Protein AF-0000000085048330 (afdb_homodimer)

Secondary structure (DSSP, 8-state):
---GGGGHHHHHHHHHHHHTS--BTT-HHHHHHHHHHHHHHHHHTT-EEEEE--SSSPPEEEEE-TT-S---EEEEEE--BSPPTTHHHHS--EEETTTTEEESTTIIIIIHHHHHHHHHHHHHHHTT-GGGGSEEEEEES-GGGT-TTTHHHHHHHHTT-SEEEE-PPPPTTS-EEEEE-EEEEEEEEEE-B-EETTT-GGG-B-HHHHHHHHHHHHHTT-BGGGTBEEEEEEEEE-S-TTEE-SEEEEEEEEEESSHHHHHHHHHHHHHHHHS-SSTT-EEEEEEEEEE--B---HHHHHHHHHHHHHHHHTT----EEEESS--THHHHHHTT--EEB--S--EE-TTSTT-EEEHHHHHHHHHHHHHHHHHHHHT-/---GGGGHHHHHHHHHHHHTS--BTT-HHHHHHHHHHHHHHHHHTT-EEEEE--SSSPPEEEEE-TT-S---EEEEEE--BSPPTTHHHHS--EEETTTTEEESTTIIIIIHHHHHHHHHHHHHHHTT-GGGGSEEEEEES-GGGT-TTTHHHHHHHHTT-SEEEE-PPPPTTS-EEEEE-EEEEEEEEEE-B-EETTT-GGG-B-HHHHHHHHHHHHHTT-BGGGTBEEEEEEEEE-S-TTEE-SEEEEEEEEEESSHHHHHHHHHHHHHHHHS-SSTT-EEEEEEEEEE--B---HHHHHHHHHHHHHHHHTT----EEEESS--THHHHHHTT--EEB--S--EE-TTSTT-EEEHHHHHHHHHHHHHHHHHHHHT-

Foldseek 3Di:
DCALVVCLVVLVVLLLVLQLFAAAFQPQVRLQVSVVSLQVLLVVVQKDWDWADDDRGHTKIKIAHPPQPAAAEEEEAESHFNDDPPQCVVWGWDDDVVVLKIAGTCSVVPSLLSSLLSVLLVVCVVVVHCLSRNYMYMYHRHFVPPCPVCLVVSLVVLVPHQEYEYAHAAEQVRAWAQWEWFKKKKKKKKFKAKDFQPPCVVRTWASVVFVVQLQVQQQVPDDVVQWWGKDFDDKDWDDDPRMRTRMIMTMIMIIHRAPVVQVVSVVSSCVSQVDTPTPHMHMDMDMGRSFHIRHNDPLLVVLVVLLCVLQVVVVHHYHHDYDHDDGSQRSSSVVVHRYIGNLHFHWDDGPHNPTMGNSVRSSVSSNSVSSSSSSVVVVD/DCALVVCLVVLVVLLLVLQLFAAAFQPQVRLQVSVVSLQVLLVVVQKDWDWADDDRGHTKIKIAHPPQPAAAEEEEAESHFNDDPPQCVVWGWDDDVVVLKIAGTCSVVPSLLSSLLSVLLVVCVVVVHCLSRNYMYMYHRHFVPPCPVCLVVSLVVLVPHQEYEYAHAAEQVRAWAQWEWFKKKKKKKKFWAKDFQPPCVVRTWASVVFVVQLQVQQQVPDDVVQWWGKDFDDKDWDDDPRMRTRMIMTMIMIIHRAPVVQVVSVVSSCVSQVDTPTPHMHMDMDMGRSFHIRHNDPLLVVLVVLLCVLQVVVVHHYHHDYDHDDGSQRSSSVVVHRYIGNLHFHWDDGPHNRTMGNSVRSSVSSNSVSSSSSSVVVVD

Nearest PDB structures (foldseek):
  6xj5-assembly3_F  TM=8.912E-01  e=1.309E-38  Pseudomonas sp. RS-16
  6xj5-assembly4_G  TM=8.884E-01  e=2.119E-38  Pseudomonas sp. RS-16
  7m6u-assembly2_B  TM=8.947E-01  e=1.293E-30  Pseudomonas sp. RS-16
  7m6u-assembly1_A  TM=8.852E-01  e=2.661E-30  Pseudomonas sp. RS-16
  7m6u-assembly1_C-3  TM=8.839E-01  e=6.966E-30  Pseudomonas sp. RS-16

Solvent-accessible surface area (backbone atoms only — not comparable to full-atom values): 36482 Å² total; per-residue (Å²): 118,78,50,53,65,79,41,45,66,61,50,50,52,54,39,39,59,51,21,50,42,43,16,18,37,77,33,27,70,32,21,34,51,49,47,50,56,55,42,50,54,42,41,74,73,59,31,42,71,44,77,44,83,52,86,75,32,18,44,29,37,43,33,35,34,78,82,43,87,60,51,40,31,35,36,40,42,47,59,21,21,87,50,56,82,60,45,19,76,78,38,42,52,44,74,41,75,89,77,42,31,34,34,22,59,33,38,38,51,22,47,44,23,57,50,26,55,53,52,16,38,48,39,30,49,75,62,70,39,70,41,51,35,34,36,36,35,39,40,33,21,33,56,79,75,69,21,75,86,41,46,65,56,53,54,59,70,45,61,82,36,60,34,35,45,22,30,46,37,13,39,72,87,51,26,25,33,47,28,24,21,10,38,25,44,36,38,40,38,26,39,31,28,61,24,45,40,50,69,42,45,87,67,29,20,44,7,42,52,36,49,20,54,46,48,46,57,47,47,66,63,42,37,66,92,73,41,28,32,42,36,64,4,29,41,40,24,43,92,40,46,58,27,28,13,34,35,20,40,38,27,33,25,36,28,18,48,40,67,68,48,47,58,49,50,56,51,50,54,49,55,62,51,70,56,71,86,40,79,83,42,46,63,48,75,48,72,48,69,78,38,50,21,18,66,68,44,71,57,27,51,50,54,48,51,51,48,32,51,50,26,49,75,71,73,37,89,64,47,72,41,72,44,32,58,76,60,75,47,14,58,48,28,63,71,68,29,28,38,43,28,17,57,18,33,28,29,46,44,73,94,50,95,67,19,24,24,37,51,71,30,44,35,53,30,16,47,49,50,31,50,43,47,43,53,64,51,57,77,104,119,78,49,52,67,78,41,46,68,62,50,50,52,53,38,39,60,51,21,50,43,42,16,18,36,76,34,27,71,32,21,35,49,48,48,50,55,55,42,51,55,42,40,76,72,58,31,42,70,43,76,44,83,54,86,75,31,18,45,28,38,43,32,34,33,78,82,43,89,59,54,42,31,33,37,40,44,45,59,22,23,86,50,55,84,62,45,19,76,78,39,42,54,43,74,41,76,91,78,43,30,33,34,23,58,33,36,37,50,22,48,43,24,56,50,26,55,54,50,17,37,47,37,30,48,73,62,70,39,71,41,50,35,34,35,34,36,39,38,32,21,33,56,81,76,70,22,75,86,42,46,64,54,54,54,60,71,45,62,83,36,60,34,35,45,22,30,45,36,13,38,72,88,53,26,26,34,46,28,25,20,10,36,26,44,35,39,39,38,27,40,30,29,60,24,44,40,50,68,43,45,86,69,30,20,45,7,41,53,36,49,19,52,46,48,48,56,47,48,65,63,44,38,65,92,71,43,27,33,42,38,65,4,29,41,42,24,44,91,42,44,59,28,29,13,35,35,19,40,38,28,34,25,34,28,19,46,40,67,67,48,45,57,49,49,55,50,50,54,50,56,62,52,71,56,72,87,40,79,82,42,48,64,46,77,46,72,47,70,78,38,49,21,18,65,68,44,71,57,28,51,51,52,47,51,53,48,32,50,50,26,48,77,71,74,37,88,64,49,71,42,72,44,34,60,76,61,76,48,14,56,49,30,62,70,69,30,27,37,45,27,17,59,19,33,29,30,45,45,74,98,49,93,65,20,23,23,37,50,71,30,44,34,52,30,18,46,49,50,30,50,43,48,42,51,62,53,59,76,104

InterPro domains:
  IPR001261 ArgE/DapE/ACY1/CPG2/YscS, conserved site [PS00758] (73-82)
  IPR002933 Peptidase M20 [PF01546] (75-374)
  IPR011650 Peptidase M20, dimerisation domain [PF07687] (178-278)
  IPR017150 Peptidase M20, glutamate carboxypeptidase [PIRSF037238] (5-376)
  IPR036264 Bacterial exopeptidase dimerisation domain [SSF55031] (181-293)
  IPR050072 Peptidase M20A family, bacterial cell wall biosynthesis [PTHR43808] (6-376)

Organism: Alkalihalophilus pseudofirmus (strain ATCC BAA-2126 / JCM 17055 / OF4) (NCBI:txid398511)

Radius of gyration: 37.02 Å; Cα contacts (8 Å, |Δi|>4): 1960; chains: 2; bounding box: 50×112×76 Å

pLDDT: mean 96.34, std 5.47, range [40.72, 98.94]

Structure (mmCIF, N/CA/C/O backbone):
data_AF-0000000085048330-model_v1
#
loop_
_entity.id
_entity.type
_entity.pdbx_description
1 polymer 'Peptidase M20 possible deacetylase'
#
loop_
_atom_site.group_PDB
_atom_site.id
_atom_site.type_symbol
_atom_site.label_atom_id
_atom_site.label_alt_id
_atom_site.label_comp_id
_atom_site.label_asym_id
_atom_site.label_entity_id
_atom_site.label_seq_id
_atom_site.pdbx_PDB_ins_code
_atom_site.Cartn_x
_atom_site.Cartn_y
_atom_site.Cartn_z
_atom_site.occupancy
_atom_site.B_iso_or_equiv
_atom_site.auth_seq_id
_atom_site.auth_comp_id
_atom_site.auth_asym_id
_atom_site.auth_atom_id
_atom_site.pdbx_PDB_model_num
ATOM 1 N N . MET A 1 1 ? -6.316 46.25 40.062 1 40.72 1 MET A N 1
ATOM 2 C CA . MET A 1 1 ? -5.863 45.594 38.844 1 40.72 1 MET A CA 1
ATOM 3 C C . MET A 1 1 ? -6.02 44.094 38.938 1 40.72 1 MET A C 1
ATOM 5 O O . MET A 1 1 ? -5.309 43.438 39.688 1 40.72 1 MET A O 1
ATOM 9 N N . ILE A 1 2 ? -7.223 43.562 38.875 1 53.88 2 ILE A N 1
ATOM 10 C CA . ILE A 1 2 ? -7.43 42.156 39.188 1 53.88 2 ILE A CA 1
ATOM 11 C C . ILE A 1 2 ? -6.535 41.281 38.281 1 53.88 2 ILE A C 1
ATOM 13 O O . ILE A 1 2 ? -6.645 41.344 37.062 1 53.88 2 ILE A O 1
ATOM 17 N N . GLU A 1 3 ? -5.363 40.875 38.844 1 79.88 3 GLU A N 1
ATOM 18 C CA . GLU A 1 3 ? -4.156 40.25 38.312 1 79.88 3 GLU A CA 1
ATOM 19 C C . GLU A 1 3 ? -4.453 38.875 37.75 1 79.88 3 GLU A C 1
ATOM 21 O O . GLU A 1 3 ? -5.172 38.062 38.375 1 79.88 3 GLU A O 1
ATOM 26 N N . VAL A 1 4 ? -4.473 38.781 36.375 1 90.38 4 VAL A N 1
ATOM 27 C CA . VAL A 1 4 ? -4.652 37.5 35.688 1 90.38 4 VAL A CA 1
ATOM 28 C C . VAL A 1 4 ? -4.195 36.344 36.562 1 90.38 4 VAL A C 1
ATOM 30 O O . VAL A 1 4 ? -4.832 35.281 36.594 1 90.38 4 VAL A O 1
ATOM 33 N N . HIS A 1 5 ? -3.273 36.625 37.438 1 90.81 5 HIS A N 1
ATOM 34 C CA . HIS A 1 5 ? -2.711 35.562 38.281 1 90.81 5 HIS A CA 1
ATOM 35 C C . HIS A 1 5 ? -3.725 35.094 39.312 1 90.81 5 HIS A C 1
ATOM 37 O O . HIS A 1 5 ? -3.746 33.906 39.688 1 90.81 5 HIS A O 1
ATOM 43 N N . SER A 1 6 ? -4.488 36 39.75 1 92.62 6 SER A N 1
ATOM 44 C CA . SER A 1 6 ? -5.469 35.688 40.781 1 92.62 6 SER A CA 1
ATOM 45 C C . SER A 1 6 ? -6.602 34.812 40.219 1 92.62 6 SER A C 1
ATOM 47 O O . SER A 1 6 ? -7.375 34.219 40.969 1 92.62 6 SER A O 1
ATOM 49 N N . LYS A 1 7 ? -6.668 34.719 38.938 1 95.69 7 LYS A N 1
ATOM 50 C CA . LYS A 1 7 ? -7.758 33.969 38.281 1 95.69 7 LYS A CA 1
ATOM 51 C C . LYS A 1 7 ? -7.305 32.594 37.844 1 95.69 7 LYS A C 1
ATOM 53 O O . LYS A 1 7 ? -8.039 31.875 37.125 1 95.69 7 LYS A O 1
ATOM 58 N N . GLU A 1 8 ? -6.152 32.188 38.25 1 97.06 8 GLU A N 1
ATOM 59 C CA . GLU A 1 8 ? -5.562 30.922 37.781 1 97.06 8 GLU A CA 1
ATOM 60 C C . GLU A 1 8 ? -6.508 29.75 38.062 1 97.06 8 GLU A C 1
ATOM 62 O O . GLU A 1 8 ? -6.727 28.906 37.156 1 97.06 8 GLU A O 1
ATOM 67 N N . SER A 1 9 ? -7.066 29.672 39.25 1 97.06 9 SER A N 1
ATOM 68 C CA . SER A 1 9 ? -7.953 28.578 39.594 1 97.06 9 SER A CA 1
ATOM 69 C C . SER A 1 9 ? -9.188 28.547 38.719 1 97.06 9 SER A C 1
ATOM 71 O O . SER A 1 9 ? -9.594 27.484 38.25 1 97.06 9 SER A O 1
ATOM 73 N N . GLU A 1 10 ? -9.773 29.703 38.5 1 97.5 10 GLU A N 1
ATOM 74 C CA . GLU A 1 10 ? -10.938 29.812 37.625 1 97.5 10 GLU A CA 1
ATOM 75 C C . GLU A 1 10 ? -10.602 29.422 36.188 1 97.5 10 GLU A C 1
ATOM 77 O O . GLU A 1 10 ? -11.391 28.75 35.531 1 97.5 10 GLU A O 1
ATOM 82 N N . MET A 1 11 ? -9.5 29.828 35.75 1 98.44 11 MET A N 1
ATOM 83 C CA . MET A 1 11 ? -9.039 29.5 34.406 1 98.44 11 MET A CA 1
ATOM 84 C C . MET A 1 11 ? -8.852 28 34.25 1 98.44 11 MET A C 1
ATOM 86 O O . MET A 1 11 ? -9.258 27.422 33.25 1 98.44 11 MET A O 1
ATOM 90 N N . LEU A 1 12 ? -8.25 27.359 35.25 1 98.62 12 LEU A N 1
ATOM 91 C CA . LEU A 1 12 ? -8.008 25.922 35.188 1 98.62 12 LEU A CA 1
ATOM 92 C C . LEU A 1 12 ? -9.32 25.141 35.25 1 98.62 12 LEU A C 1
ATOM 94 O O . LEU A 1 12 ? -9.445 24.094 34.625 1 98.62 12 LEU A O 1
ATOM 98 N N . GLN A 1 13 ? -10.266 25.656 35.938 1 98.5 13 GLN A N 1
ATOM 99 C CA . GLN A 1 13 ? -11.57 25 36.031 1 98.5 13 GLN A CA 1
ATOM 100 C C . GLN A 1 13 ? -12.266 25.016 34.656 1 98.5 13 GLN A C 1
ATOM 102 O O . GLN A 1 13 ? -12.852 24.016 34.25 1 98.5 13 GLN A O 1
ATOM 107 N N . LEU A 1 14 ? -12.211 26.172 34.031 1 98.62 14 LEU A N 1
ATOM 108 C CA . LEU A 1 14 ? -12.781 26.266 32.688 1 98.62 14 LEU A CA 1
ATOM 109 C C . LEU A 1 14 ? -12.023 25.359 31.719 1 98.62 14 LEU A C 1
ATOM 111 O O . LEU A 1 14 ? -12.641 24.688 30.891 1 98.62 14 LEU A O 1
ATOM 115 N N . LEU A 1 15 ? -10.711 25.359 31.859 1 98.81 15 LEU A N 1
ATOM 116 C CA . LEU A 1 15 ? -9.891 24.5 31.016 1 98.81 15 LEU A CA 1
ATOM 117 C C . LEU A 1 15 ? -10.25 23.031 31.203 1 98.81 15 LEU A C 1
ATOM 119 O O . LEU A 1 15 ? -10.352 22.281 30.234 1 98.81 15 LEU A O 1
ATOM 123 N N . GLU A 1 16 ? -10.414 22.625 32.406 1 98.81 16 GLU A N 1
ATOM 124 C CA . GLU A 1 16 ? -10.82 21.25 32.719 1 98.81 16 GLU A CA 1
ATOM 125 C C . GLU A 1 16 ? -12.125 20.891 32.031 1 98.81 16 GLU A C 1
ATOM 127 O O . GLU A 1 16 ? -12.258 19.797 31.469 1 98.81 16 GLU A O 1
ATOM 132 N N . LYS A 1 17 ? -13.047 21.828 32.094 1 98.75 17 LYS A N 1
ATOM 133 C CA . LYS A 1 17 ? -14.336 21.609 31.438 1 98.75 17 LYS A CA 1
ATOM 134 C C . LYS A 1 17 ? -14.164 21.391 29.938 1 98.75 17 LYS A C 1
ATOM 136 O O . LYS A 1 17 ? -14.797 20.5 29.344 1 98.75 17 LYS A O 1
ATOM 141 N N . LEU A 1 18 ? -13.383 22.172 29.297 1 98.88 18 LEU A N 1
ATOM 142 C CA . LEU A 1 18 ? -13.18 22.094 27.859 1 98.88 18 LEU A CA 1
ATOM 143 C C . LEU A 1 18 ? -12.406 20.844 27.484 1 98.88 18 LEU A C 1
ATOM 145 O O . LEU A 1 18 ? -12.75 20.156 26.5 1 98.88 18 LEU A O 1
ATOM 149 N N . VAL A 1 19 ? -11.336 20.516 28.25 1 98.81 19 VAL A N 1
ATOM 150 C CA . VAL A 1 19 ? -10.453 19.391 27.969 1 98.81 19 VAL A CA 1
ATOM 151 C C . VAL A 1 19 ? -11.242 18.078 28.062 1 98.81 19 VAL A C 1
ATOM 153 O O . VAL A 1 19 ? -10.992 17.141 27.297 1 98.81 19 VAL A O 1
ATOM 156 N N . ASN A 1 20 ? -12.203 18.031 28.891 1 98.75 20 ASN A N 1
ATOM 157 C CA . ASN A 1 20 ? -12.953 16.812 29.125 1 98.75 20 ASN A CA 1
ATOM 158 C C . ASN A 1 20 ? -14.062 16.609 28.109 1 98.75 20 ASN A C 1
ATOM 160 O O . ASN A 1 20 ? -14.906 15.727 28.25 1 98.75 20 ASN A O 1
ATOM 164 N N . ILE A 1 21 ? -14.062 17.391 27.047 1 98.69 21 ILE A N 1
ATOM 165 C CA . ILE A 1 21 ? -14.961 17.234 25.906 1 98.69 21 ILE A CA 1
ATOM 166 C C . ILE A 1 21 ? -14.18 16.719 24.703 1 98.69 21 ILE A C 1
ATOM 168 O O . ILE A 1 21 ? -13.227 17.359 24.25 1 98.69 21 ILE A O 1
ATOM 172 N N . ASP A 1 22 ? -14.633 15.594 24.172 1 98.5 22 ASP A N 1
ATOM 173 C CA . ASP A 1 22 ? -14.055 15.156 22.906 1 98.5 22 ASP A CA 1
ATOM 174 C C . ASP A 1 22 ? -14.406 16.125 21.781 1 98.5 22 ASP A C 1
ATOM 176 O O . ASP A 1 22 ? -15.578 16.344 21.484 1 98.5 22 ASP A O 1
ATOM 180 N N . SER A 1 23 ? -13.352 16.672 21.203 1 98.56 23 SER A N 1
ATOM 181 C CA . SER A 1 23 ? -13.609 17.672 20.172 1 98.56 23 SER A CA 1
ATOM 182 C C . SER A 1 23 ? -12.672 17.469 18.969 1 98.56 23 SER A C 1
ATOM 184 O O . SER A 1 23 ? -12.047 18.422 18.516 1 98.56 23 SER A O 1
ATOM 186 N N . GLY A 1 24 ? -12.547 16.266 18.516 1 97.88 24 GLY A N 1
ATOM 187 C CA . GLY A 1 24 ? -11.859 16.047 17.25 1 97.88 24 GLY A CA 1
ATOM 188 C C . GLY A 1 24 ? -12.508 16.797 16.094 1 97.88 24 GLY A C 1
ATOM 189 O O . GLY A 1 24 ? -13.703 17.062 16.125 1 97.88 24 GLY A O 1
ATOM 190 N N . SER A 1 25 ? -11.773 17.047 15.047 1 97.5 25 SER A N 1
ATOM 191 C CA . SER A 1 25 ? -12.242 17.891 13.953 1 97.5 25 SER A CA 1
ATOM 192 C C . SER A 1 25 ? -13.508 17.328 13.328 1 97.5 25 SER A C 1
ATOM 194 O O . SER A 1 25 ? -14.359 18.094 12.852 1 97.5 25 SER A O 1
ATOM 196 N N . ASN A 1 26 ? -13.648 16.047 13.375 1 96.44 26 ASN A N 1
ATOM 197 C CA . ASN A 1 26 ? -14.797 15.43 12.734 1 96.44 26 ASN A CA 1
ATOM 198 C C . ASN A 1 26 ? -15.93 15.188 13.727 1 96.44 26 ASN A C 1
ATOM 200 O O . ASN A 1 26 ? -16.953 14.578 13.375 1 96.44 26 ASN A O 1
ATOM 204 N N . ASN A 1 27 ? -15.766 15.508 14.922 1 98 27 ASN A N 1
ATOM 205 C CA . ASN A 1 27 ? -16.797 15.453 15.938 1 98 27 ASN A CA 1
ATOM 206 C C . ASN A 1 27 ? -17.516 16.797 16.078 1 98 27 ASN A C 1
ATOM 208 O O . ASN A 1 27 ? -17.25 17.562 17.016 1 98 27 ASN A O 1
ATOM 212 N N . LYS A 1 28 ? -18.422 17.016 15.172 1 98.12 28 LYS A N 1
ATOM 213 C CA . LYS A 1 28 ? -19.125 18.297 15.148 1 98.12 28 LYS A CA 1
ATOM 214 C C . LYS A 1 28 ? -19.766 18.594 16.5 1 98.12 28 LYS A C 1
ATOM 216 O O . LYS A 1 28 ? -19.656 19.719 17.016 1 98.12 28 LYS A O 1
ATOM 221 N N . ALA A 1 29 ? -20.406 17.609 17 1 98.38 29 ALA A N 1
ATOM 222 C CA . ALA A 1 29 ? -21.125 17.812 18.266 1 98.38 29 ALA A CA 1
ATOM 223 C C . ALA A 1 29 ? -20.172 18.234 19.375 1 98.38 29 ALA A C 1
ATOM 225 O O . ALA A 1 29 ? -20.5 19.109 20.172 1 98.38 29 ALA A O 1
ATOM 226 N N . GLY A 1 30 ? -19.078 17.594 19.453 1 98.75 30 GLY A N 1
ATOM 227 C CA . GLY A 1 30 ? -18.094 17.922 20.469 1 98.75 30 GLY A CA 1
ATOM 228 C C . GLY A 1 30 ? -17.5 19.297 20.297 1 98.75 30 GLY A C 1
ATOM 229 O O . GLY A 1 30 ? -17.375 20.047 21.266 1 98.75 30 GLY A O 1
ATOM 230 N N . VAL A 1 31 ? -17.141 19.672 19.078 1 98.81 31 VAL A N 1
ATOM 231 C CA . VAL A 1 31 ? -16.562 21 18.812 1 98.81 31 VAL A CA 1
ATOM 232 C C . VAL A 1 31 ? -17.609 22.078 19.078 1 98.81 31 VAL A C 1
ATOM 234 O O . VAL A 1 31 ? -17.297 23.125 19.625 1 98.81 31 VAL A O 1
ATOM 237 N N . ASP A 1 32 ? -18.828 21.812 18.719 1 98.81 32 ASP A N 1
ATOM 238 C CA . ASP A 1 32 ? -19.906 22.766 18.969 1 98.81 32 ASP A CA 1
ATOM 239 C C . ASP A 1 32 ? -20.094 23 20.469 1 98.81 32 ASP A C 1
ATOM 241 O O . ASP A 1 32 ? -20.391 24.109 20.891 1 98.81 32 ASP A O 1
ATOM 245 N N . LYS A 1 33 ? -19.984 21.938 21.219 1 98.88 33 LYS A N 1
ATOM 246 C CA . LYS A 1 33 ? -20.109 22.062 22.672 1 98.88 33 LYS A CA 1
ATOM 247 C C . LYS A 1 33 ? -19.031 22.969 23.234 1 98.88 33 LYS A C 1
ATOM 249 O O . LYS A 1 33 ? -19.297 23.812 24.109 1 98.88 33 LYS A O 1
ATOM 254 N N . VAL A 1 34 ? -17.812 22.797 22.797 1 98.88 34 VAL A N 1
ATOM 255 C CA . VAL A 1 34 ? -16.734 23.688 23.188 1 98.88 34 VAL A CA 1
ATOM 256 C C . VAL A 1 34 ? -17.078 25.125 22.812 1 98.88 34 VAL A C 1
ATOM 258 O O . VAL A 1 34 ? -16.938 26.047 23.625 1 98.88 34 VAL A O 1
ATOM 261 N N . GLY A 1 35 ? -17.516 25.297 21.609 1 98.88 35 GLY A N 1
ATOM 262 C CA . GLY A 1 35 ? -17.906 26.609 21.125 1 98.88 35 GLY A CA 1
ATOM 263 C C . GLY A 1 35 ? -19.016 27.25 21.953 1 98.88 35 GLY A C 1
ATOM 264 O O . GLY A 1 35 ? -19 28.453 22.188 1 98.88 35 GLY A O 1
ATOM 265 N N . GLU A 1 36 ? -19.969 26.469 22.312 1 98.81 36 GLU A N 1
ATOM 266 C CA . GLU A 1 36 ? -21.078 26.953 23.125 1 98.81 36 GLU A CA 1
ATOM 267 C C . GLU A 1 36 ? -20.594 27.453 24.484 1 98.81 36 GLU A C 1
ATOM 269 O O . GLU A 1 36 ? -21 28.531 24.938 1 98.81 36 GLU A O 1
ATOM 274 N N . ILE A 1 37 ? -19.766 26.703 25.094 1 98.81 37 ILE A N 1
ATOM 275 C CA . ILE A 1 37 ? -19.266 27.062 26.406 1 98.81 37 ILE A CA 1
ATOM 276 C C . ILE A 1 37 ? -18.438 28.344 26.312 1 98.81 37 ILE A C 1
ATOM 278 O O . ILE A 1 37 ? -18.656 29.297 27.062 1 98.81 37 ILE A O 1
ATOM 282 N N . VAL A 1 38 ? -17.5 28.375 25.391 1 98.81 38 VAL A N 1
ATOM 283 C CA . VAL A 1 38 ? -16.625 29.531 25.25 1 98.81 38 VAL A CA 1
ATOM 284 C C . VAL A 1 38 ? -17.438 30.734 24.781 1 98.81 38 VAL A C 1
ATOM 286 O O . VAL A 1 38 ? -17.234 31.844 25.281 1 98.81 38 VAL A O 1
ATOM 289 N N . GLY A 1 39 ? -18.344 30.516 23.844 1 98.75 39 GLY A N 1
ATOM 290 C CA . GLY A 1 39 ? -19.203 31.594 23.375 1 98.75 39 GLY A CA 1
ATOM 291 C C . GLY A 1 39 ? -20 32.25 24.484 1 98.75 39 GLY A C 1
ATOM 292 O O . GLY A 1 39 ? -20.141 33.469 24.516 1 98.75 39 GLY A O 1
ATOM 293 N N . GLN A 1 40 ? -20.531 31.391 25.312 1 98.75 40 GLN A N 1
ATOM 294 C CA . GLN A 1 40 ? -21.312 31.906 26.438 1 98.75 40 GLN A CA 1
ATOM 295 C C . GLN A 1 40 ? -20.453 32.781 27.344 1 98.75 40 GLN A C 1
ATOM 297 O O . GLN A 1 40 ? -20.922 33.781 27.859 1 98.75 40 GLN A O 1
ATOM 302 N N . LYS A 1 41 ? -19.25 32.344 27.609 1 98.62 41 LYS A N 1
ATOM 303 C CA . LYS A 1 41 ? -18.359 33.156 28.438 1 98.62 41 LYS A CA 1
ATOM 304 C C . LYS A 1 41 ? -18.062 34.5 27.812 1 98.62 41 LYS A C 1
ATOM 306 O O . LYS A 1 41 ? -17.969 35.5 28.516 1 98.62 41 LYS A O 1
ATOM 311 N N . PHE A 1 42 ? -17.875 34.531 26.5 1 98.69 42 PHE A N 1
ATOM 312 C CA . PHE A 1 42 ? -17.656 35.812 25.812 1 98.69 42 PHE A CA 1
ATOM 313 C C . PHE A 1 42 ? -18.891 36.688 25.875 1 98.69 42 PHE A C 1
ATOM 315 O O . PHE A 1 42 ? -18.766 37.906 26.016 1 98.69 42 PHE A O 1
ATOM 322 N N . LYS A 1 43 ? -20.078 36.094 25.766 1 98.62 43 LYS A N 1
ATOM 323 C CA . LYS A 1 43 ? -21.297 36.875 25.938 1 98.62 43 LYS A CA 1
ATOM 324 C C . LYS A 1 43 ? -21.375 37.5 27.312 1 98.62 43 LYS A C 1
ATOM 326 O O . LYS A 1 43 ? -21.781 38.656 27.453 1 98.62 43 LYS A O 1
ATOM 331 N N . GLU A 1 44 ? -21.016 36.75 28.312 1 97.88 44 GLU A N 1
ATOM 332 C CA . GLU A 1 44 ? -21 37.281 29.688 1 97.88 44 GLU A CA 1
ATOM 333 C C . GLU A 1 44 ? -20.047 38.438 29.828 1 97.88 44 GLU A C 1
ATOM 335 O O . GLU A 1 44 ? -20.25 39.312 30.672 1 97.88 44 GLU A O 1
ATOM 340 N N . LEU A 1 45 ? -19.062 38.469 28.984 1 96.81 45 LEU A N 1
ATOM 341 C CA . LEU A 1 45 ? -18.078 39.531 29.016 1 96.81 45 LEU A CA 1
ATOM 342 C C . LEU A 1 45 ? -18.578 40.75 28.219 1 96.81 45 LEU A C 1
ATOM 344 O O . LEU A 1 45 ? -17.938 41.812 28.219 1 96.81 45 LEU A O 1
ATOM 348 N N . GLY A 1 46 ? -19.641 40.625 27.5 1 97.31 46 GLY A N 1
ATOM 349 C CA . GLY A 1 46 ? -20.25 41.719 26.781 1 97.31 46 GLY A CA 1
ATOM 350 C C . GLY A 1 46 ? -20.016 41.656 25.281 1 97.31 46 GLY A C 1
ATOM 351 O O . GLY A 1 46 ? -20.359 42.594 24.547 1 97.31 46 GLY A O 1
ATOM 352 N N . PHE A 1 47 ? -19.516 40.594 24.828 1 98.44 47 PHE A N 1
ATOM 353 C CA . PHE A 1 47 ? -19.25 40.438 23.391 1 98.44 47 PHE A CA 1
ATOM 354 C C . PHE A 1 47 ? -20.469 39.844 22.688 1 98.44 47 PHE A C 1
ATOM 356 O O . PHE A 1 47 ? -21.281 39.156 23.328 1 98.44 47 PHE A O 1
ATOM 363 N N . LYS A 1 48 ? -20.578 40.156 21.422 1 98.44 48 LYS A N 1
ATOM 364 C CA . LYS A 1 48 ? -21.5 39.469 20.547 1 98.44 48 LYS A CA 1
ATOM 365 C C . LYS A 1 48 ? -20.844 38.25 19.875 1 98.44 48 LYS A C 1
ATOM 367 O O . LYS A 1 48 ? -19.719 38.344 19.391 1 98.44 48 LYS A O 1
ATOM 372 N N . VAL A 1 49 ? -21.547 37.156 19.953 1 98.62 49 VAL A N 1
ATOM 373 C CA . VAL A 1 49 ? -21.031 35.938 19.359 1 98.62 49 VAL A CA 1
ATOM 374 C C . VAL A 1 49 ? -21.875 35.562 18.156 1 98.62 49 VAL A C 1
ATOM 376 O O . VAL A 1 49 ? -23.062 35.25 18.281 1 98.62 49 VAL A O 1
ATOM 379 N N . ASN A 1 50 ? -21.312 35.625 17 1 98.69 50 ASN A N 1
ATOM 380 C CA . ASN A 1 50 ? -21.953 35.188 15.773 1 98.69 50 ASN A CA 1
ATOM 381 C C . ASN A 1 50 ? -21.531 33.75 15.422 1 98.69 50 ASN A C 1
ATOM 383 O O . ASN A 1 50 ? -20.359 33.469 15.18 1 98.69 50 ASN A O 1
ATOM 387 N N . VAL A 1 51 ? -22.531 32.875 15.383 1 98.62 51 VAL A N 1
ATOM 388 C CA . VAL A 1 51 ? -22.281 31.5 15.016 1 98.62 51 VAL A CA 1
ATOM 389 C C . VAL A 1 51 ? -22.359 31.328 13.5 1 98.62 51 VAL A C 1
ATOM 391 O O . VAL A 1 51 ? -23.359 31.719 12.883 1 98.62 51 VAL A O 1
ATOM 394 N N . VAL A 1 52 ? -21.312 30.859 12.875 1 98.62 52 VAL A N 1
ATOM 395 C CA . VAL A 1 52 ? -21.281 30.547 11.445 1 98.62 52 VAL A CA 1
ATOM 396 C C . VAL A 1 52 ? -21.484 29.047 11.25 1 98.62 52 VAL A C 1
ATOM 398 O O . VAL A 1 52 ? -20.531 28.266 11.398 1 98.62 52 VAL A O 1
ATOM 401 N N . PRO A 1 53 ? -22.578 28.656 10.805 1 98 53 PRO A N 1
ATOM 402 C CA . PRO A 1 53 ? -22.922 27.234 10.75 1 98 53 PRO A CA 1
ATOM 403 C C . PRO A 1 53 ? -22.078 26.469 9.734 1 98 53 PRO A C 1
ATOM 405 O O . PRO A 1 53 ? -21.719 27.016 8.688 1 98 53 PRO A O 1
ATOM 408 N N . ASN A 1 54 ? -21.797 25.25 10.07 1 96.88 54 ASN A N 1
ATOM 409 C CA . ASN A 1 54 ? -21.141 24.297 9.188 1 96.88 54 ASN A CA 1
ATOM 410 C C . ASN A 1 54 ? -21.828 22.922 9.258 1 96.88 54 ASN A C 1
ATOM 412 O O . ASN A 1 54 ? -22.469 22.594 10.25 1 96.88 54 ASN A O 1
ATOM 416 N N . ILE A 1 55 ? -21.672 22.156 8.188 1 94.12 55 ILE A N 1
ATOM 417 C CA . ILE A 1 55 ? -22.312 20.844 8.125 1 94.12 55 ILE A CA 1
ATOM 418 C C . ILE A 1 55 ? -21.312 19.766 8.492 1 94.12 55 ILE A C 1
ATOM 420 O O . ILE A 1 55 ? -21.609 18.891 9.328 1 94.12 55 ILE A O 1
ATOM 424 N N . GLU A 1 56 ? -20.156 19.797 7.977 1 93.31 56 GLU A N 1
ATOM 425 C CA . GLU A 1 56 ? -19.188 18.719 8.094 1 93.31 56 GLU A CA 1
ATOM 426 C C . GLU A 1 56 ? -18.375 18.828 9.375 1 93.31 56 GLU A C 1
ATOM 428 O O . GLU A 1 56 ? -18.047 17.812 10 1 93.31 56 GLU A O 1
ATOM 433 N N . VAL A 1 57 ? -17.984 20 9.75 1 97.44 57 VAL A N 1
ATOM 434 C CA . VAL A 1 57 ? -17.219 20.25 10.961 1 97.44 57 VAL A CA 1
ATOM 435 C C . VAL A 1 57 ? -18.016 21.125 11.914 1 97.44 57 VAL A C 1
ATOM 437 O O . VAL A 1 57 ? -19.156 21.5 11.625 1 97.44 57 VAL A O 1
ATOM 440 N N . GLY A 1 58 ? -17.516 21.391 13.141 1 98.38 58 GLY A N 1
ATOM 441 C CA . GLY A 1 58 ? -18.172 22.297 14.078 1 98.38 58 GLY A CA 1
ATOM 442 C C . GLY A 1 58 ? -18.422 23.672 13.508 1 98.38 58 GLY A C 1
ATOM 443 O O . GLY A 1 58 ? -17.781 24.078 12.539 1 98.38 58 GLY A O 1
ATOM 444 N N . ASN A 1 59 ? -19.375 24.359 14.094 1 98.75 59 ASN A N 1
ATOM 445 C CA . ASN A 1 59 ? -19.625 25.75 13.719 1 98.75 59 ASN A CA 1
ATOM 446 C C . ASN A 1 59 ? -18.438 26.625 14.086 1 98.75 59 ASN A C 1
ATOM 448 O O . ASN A 1 59 ? -17.734 26.359 15.062 1 98.75 59 ASN A O 1
ATOM 452 N N . HIS A 1 60 ? -18.188 27.578 13.203 1 98.81 60 HIS A N 1
ATOM 453 C CA . HIS A 1 60 ? -17.219 28.609 13.562 1 98.81 60 HIS A CA 1
ATOM 454 C C . HIS A 1 60 ? -17.891 29.75 14.336 1 98.81 60 HIS A C 1
ATOM 456 O O . HIS A 1 60 ? -19.109 29.875 14.32 1 98.81 60 HIS A O 1
ATOM 462 N N . LEU A 1 61 ? -17.094 30.516 15.07 1 98.88 61 LEU A N 1
ATOM 463 C CA . LEU A 1 61 ? -17.594 31.688 15.797 1 98.88 61 LEU A CA 1
ATOM 464 C C . LEU A 1 61 ? -16.828 32.938 15.383 1 98.88 61 LEU A C 1
ATOM 466 O O . LEU A 1 61 ? -15.617 32.906 15.188 1 98.88 61 LEU A O 1
ATOM 470 N N . VAL A 1 62 ? -17.531 33.969 15.164 1 98.88 62 VAL A N 1
ATOM 471 C CA . VAL A 1 62 ? -16.969 35.312 15.055 1 98.88 62 VAL A CA 1
ATOM 472 C C . VAL A 1 62 ? -17.453 36.188 16.219 1 98.88 62 VAL A C 1
ATOM 474 O O . VAL A 1 62 ? -18.656 36.344 16.406 1 98.88 62 VAL A O 1
ATOM 477 N N . ILE A 1 63 ? -16.5 36.719 16.969 1 98.81 63 ILE A N 1
ATOM 478 C CA . ILE A 1 63 ? -16.812 37.406 18.219 1 98.81 63 ILE A CA 1
ATOM 479 C C . ILE A 1 63 ? -16.25 38.844 18.188 1 98.81 63 ILE A C 1
ATOM 481 O O . ILE A 1 63 ? -15.07 39.031 17.891 1 98.81 63 ILE A O 1
ATOM 485 N N . GLN A 1 64 ? -17.016 39.781 18.484 1 98.06 64 GLN A N 1
ATOM 486 C CA . GLN A 1 64 ? -16.594 41.188 18.578 1 98.06 64 GLN A CA 1
ATOM 487 C C . GLN A 1 64 ? -17.5 41.969 19.516 1 98.06 64 GLN A C 1
ATOM 489 O O . GLN A 1 64 ? -18.656 41.562 19.75 1 98.06 64 GLN A O 1
ATOM 494 N N . HIS A 1 65 ? -16.953 42.938 20.078 1 97.12 65 HIS A N 1
ATOM 495 C CA . HIS A 1 65 ? -17.766 43.812 20.938 1 97.12 65 HIS A CA 1
ATOM 496 C C . HIS A 1 65 ? -18.75 44.625 20.109 1 97.12 65 HIS A C 1
ATOM 498 O O . HIS A 1 65 ? -18.406 45.188 19.078 1 97.12 65 HIS A O 1
ATOM 504 N N . PRO A 1 66 ? -19.984 44.719 20.562 1 95.88 66 PRO A N 1
ATOM 505 C CA . PRO A 1 66 ? -21 45.406 19.766 1 95.88 66 PRO A CA 1
ATOM 506 C C . PRO A 1 66 ? -20.75 46.906 19.641 1 95.88 66 PRO A C 1
ATOM 508 O O . PRO A 1 66 ? -21.188 47.531 18.688 1 95.88 66 PRO A O 1
ATOM 511 N N . ASP A 1 67 ? -19.969 47.469 20.562 1 92.5 67 ASP A N 1
ATOM 512 C CA . ASP A 1 67 ? -19.766 48.906 20.578 1 92.5 67 ASP A CA 1
ATOM 513 C C . ASP A 1 67 ? -18.484 49.281 19.844 1 92.5 67 ASP A C 1
ATOM 515 O O . ASP A 1 67 ? -18.094 50.438 19.812 1 92.5 67 ASP A O 1
ATOM 519 N N . ALA A 1 68 ? -17.891 48.312 19.297 1 89.88 68 ALA A N 1
ATOM 520 C CA . ALA A 1 68 ? -16.625 48.625 18.625 1 89.88 68 ALA A CA 1
ATOM 521 C C . ALA A 1 68 ? -16.891 49.406 17.344 1 89.88 68 ALA A C 1
ATOM 523 O O . ALA A 1 68 ? -17.719 49.031 16.531 1 89.88 68 ALA A O 1
ATOM 524 N N . SER A 1 69 ? -16.266 50.531 17.219 1 84.69 69 SER A N 1
ATOM 525 C CA . SER A 1 69 ? -16.391 51.344 16.016 1 84.69 69 SER A CA 1
ATOM 526 C C . SER A 1 69 ? -15.359 50.938 14.969 1 84.69 69 SER A C 1
ATOM 528 O O . SER A 1 69 ? -15.586 51.094 13.766 1 84.69 69 SER A O 1
ATOM 530 N N . HIS A 1 70 ? -14.312 50.531 15.43 1 88.56 70 HIS A N 1
ATOM 531 C CA . HIS A 1 70 ? -13.211 50.062 14.586 1 88.56 70 HIS A CA 1
ATOM 532 C C . HIS A 1 70 ? -12.469 48.906 15.242 1 88.56 70 HIS A C 1
ATOM 534 O O . HIS A 1 70 ? -12.391 48.844 16.469 1 88.56 70 HIS A O 1
ATOM 540 N N . ILE A 1 71 ? -12.055 48 14.469 1 95.25 71 ILE A N 1
ATOM 541 C CA . ILE A 1 71 ? -11.32 46.844 14.961 1 95.25 71 ILE A CA 1
ATOM 542 C C . ILE A 1 71 ? -9.945 46.781 14.312 1 95.25 71 ILE A C 1
ATOM 544 O O . ILE A 1 71 ? -9.828 46.75 13.086 1 95.25 71 ILE A O 1
ATOM 548 N N . ASP A 1 72 ? -8.883 46.688 15.062 1 96.75 72 ASP A N 1
ATOM 549 C CA . ASP A 1 72 ? -7.52 46.656 14.555 1 96.75 72 ASP A CA 1
ATOM 550 C C . ASP A 1 72 ? -6.895 45.281 14.719 1 96.75 72 ASP A C 1
ATOM 552 O O . ASP A 1 72 ? -5.949 44.938 14.008 1 96.75 72 ASP A O 1
ATOM 556 N N . ILE A 1 73 ? -7.406 44.594 15.664 1 98.44 73 ILE A N 1
ATOM 557 C CA . ILE A 1 73 ? -6.719 43.375 16.047 1 98.44 73 ILE A CA 1
ATOM 558 C C . ILE A 1 73 ? -7.613 42.156 15.781 1 98.44 73 ILE A C 1
ATOM 560 O O . ILE A 1 73 ? -8.766 42.125 16.219 1 98.44 73 ILE A O 1
ATOM 564 N N . LEU A 1 74 ? -7.129 41.219 15.031 1 98.81 74 LEU A N 1
ATOM 565 C CA . LEU A 1 74 ? -7.781 39.938 14.852 1 98.81 74 LEU A CA 1
ATOM 566 C C . LEU A 1 74 ? -7.086 38.844 15.664 1 98.81 74 LEU A C 1
ATOM 568 O O . LEU A 1 74 ? -5.867 38.688 15.594 1 98.81 74 LEU A O 1
ATOM 572 N N . ILE A 1 75 ? -7.816 38.156 16.469 1 98.94 75 ILE A N 1
ATOM 573 C CA . ILE A 1 75 ? -7.32 36.969 17.188 1 98.94 75 ILE A CA 1
ATOM 574 C C . ILE A 1 75 ? -7.949 35.719 16.609 1 98.94 75 ILE A C 1
ATOM 576 O O . ILE A 1 75 ? -9.172 35.625 16.438 1 98.94 75 ILE A O 1
ATOM 580 N N . VAL A 1 76 ? -7.113 34.75 16.219 1 98.88 76 VAL A N 1
ATOM 581 C CA . VAL A 1 76 ? -7.609 33.469 15.688 1 98.88 76 VAL A CA 1
ATOM 582 C C . VAL A 1 76 ? -7.188 32.344 16.609 1 98.88 76 VAL A C 1
ATOM 584 O O . VAL A 1 76 ? -6.031 32.281 17.031 1 98.88 76 VAL A O 1
ATOM 587 N N . ALA A 1 77 ? -8.047 31.453 16.953 1 98.88 77 ALA A N 1
ATOM 588 C CA . ALA A 1 77 ? -7.836 30.219 17.703 1 98.88 77 ALA A CA 1
ATOM 589 C C . ALA A 1 77 ? -8.773 29.125 17.219 1 98.88 77 ALA A C 1
ATOM 591 O O . ALA A 1 77 ? -9.82 29.391 16.641 1 98.88 77 ALA A O 1
ATOM 592 N N . HIS A 1 78 ? -8.352 27.875 17.375 1 98.81 78 HIS A N 1
ATOM 593 C CA . HIS A 1 78 ? -9.234 26.812 16.891 1 98.81 78 HIS A CA 1
ATOM 594 C C . HIS A 1 78 ? -9.766 25.984 18.062 1 98.81 78 HIS A C 1
ATOM 596 O O . HIS A 1 78 ? -9.133 25.906 19.109 1 98.81 78 HIS A O 1
ATOM 602 N N . MET A 1 79 ? -10.914 25.391 17.797 1 98.88 79 MET A N 1
ATOM 603 C CA . MET A 1 79 ? -11.633 24.688 18.859 1 98.88 79 MET A CA 1
ATOM 604 C C . MET A 1 79 ? -11.484 23.172 18.703 1 98.88 79 MET A C 1
ATOM 606 O O . MET A 1 79 ? -11.766 22.422 19.641 1 98.88 79 MET A O 1
ATOM 610 N N . ASP A 1 80 ? -11.031 22.75 17.516 1 98.56 80 ASP A N 1
ATOM 611 C CA . ASP A 1 80 ? -10.891 21.328 17.266 1 98.56 80 ASP A CA 1
ATOM 612 C C . ASP A 1 80 ? -9.547 20.812 17.781 1 98.56 80 ASP A C 1
ATOM 614 O O . ASP A 1 80 ? -8.633 21.594 18.031 1 98.56 80 ASP A O 1
ATOM 618 N N . THR A 1 81 ? -9.492 19.484 18.031 1 97.94 81 THR A N 1
ATOM 619 C CA . THR A 1 81 ? -8.266 18.781 18.391 1 97.94 81 THR A CA 1
ATOM 620 C C . THR A 1 81 ? -8.016 17.609 17.438 1 97.94 81 THR A C 1
ATOM 622 O O . THR A 1 81 ? -8.836 17.328 16.578 1 97.94 81 THR A O 1
ATOM 625 N N . VAL A 1 82 ? -6.875 16.922 17.578 1 96.19 82 VAL A N 1
ATOM 626 C CA . VAL A 1 82 ? -6.516 15.828 16.688 1 96.19 82 VAL A CA 1
ATOM 627 C C . VAL A 1 82 ? -7.004 14.508 17.281 1 96.19 82 VAL A C 1
ATOM 629 O O . VAL A 1 82 ? -6.91 13.461 16.641 1 96.19 82 VAL A O 1
ATOM 632 N N . PHE A 1 83 ? -7.574 14.531 18.484 1 96.12 83 PHE A N 1
ATOM 633 C CA . PHE A 1 83 ? -7.801 13.289 19.219 1 96.12 83 PHE A CA 1
ATOM 634 C C . PHE A 1 83 ? -9.156 12.688 18.875 1 96.12 83 PHE A C 1
ATOM 636 O O . PHE A 1 83 ? -10.117 13.414 18.625 1 96.12 83 PHE A O 1
ATOM 643 N N . GLU A 1 84 ? -9.242 11.461 18.953 1 95.69 84 GLU A N 1
ATOM 644 C CA . GLU A 1 84 ? -10.453 10.719 18.609 1 95.69 84 GLU A CA 1
ATOM 645 C C . GLU A 1 84 ? -11.453 10.742 19.766 1 95.69 84 GLU A C 1
ATOM 647 O O . GLU A 1 84 ? -11.094 11.055 20.906 1 95.69 84 GLU A O 1
ATOM 652 N N . ASP A 1 85 ? -12.609 10.312 19.312 1 97 85 ASP A N 1
ATOM 653 C CA . ASP A 1 85 ? -13.664 10.203 20.312 1 97 85 ASP A CA 1
ATOM 654 C C . ASP A 1 85 ? -13.297 9.18 21.391 1 97 85 ASP A C 1
ATOM 656 O O . ASP A 1 85 ? -12.727 8.125 21.078 1 97 85 ASP A O 1
ATOM 660 N N . GLY A 1 86 ? -13.586 9.508 22.547 1 97.88 86 GLY A N 1
ATOM 661 C CA . GLY A 1 86 ? -13.297 8.625 23.672 1 97.88 86 GLY A CA 1
ATOM 662 C C . GLY A 1 86 ? -11.984 8.945 24.359 1 97.88 86 GLY A C 1
ATOM 663 O O . GLY A 1 86 ? -11.742 8.492 25.484 1 97.88 86 GLY A O 1
ATOM 664 N 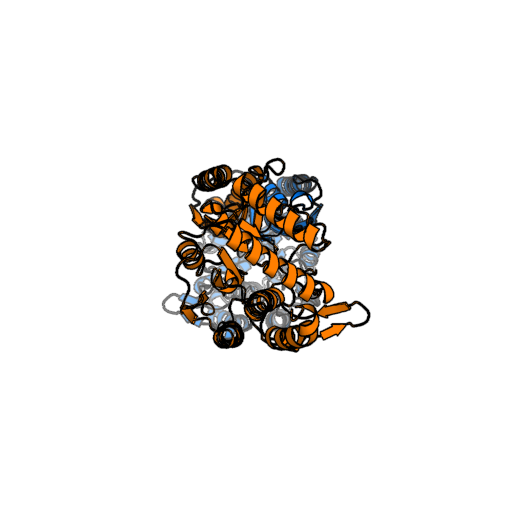N . THR A 1 87 ? -11.188 9.742 23.875 1 97.75 87 THR A N 1
ATOM 665 C CA . THR A 1 87 ? -9.883 10.07 24.438 1 97.75 87 THR A CA 1
ATOM 666 C C . THR A 1 87 ? -10.039 10.805 25.766 1 97.75 87 THR A C 1
ATOM 668 O O . THR A 1 87 ? -9.273 10.562 26.703 1 97.75 87 THR A O 1
ATOM 671 N N . ALA A 1 88 ? -10.977 11.734 25.922 1 97.5 88 ALA A N 1
ATOM 672 C CA . ALA A 1 88 ? -11.172 12.516 27.141 1 97.5 88 ALA A CA 1
ATOM 673 C C . ALA A 1 88 ? -11.547 11.617 28.312 1 97.5 88 ALA A C 1
ATOM 675 O O . ALA A 1 88 ? -11.172 11.891 29.453 1 97.5 88 ALA A O 1
ATOM 676 N N . LYS A 1 89 ? -12.242 10.562 27.953 1 97.12 89 LYS A N 1
ATOM 677 C CA . LYS A 1 89 ? -12.617 9.609 29 1 97.12 89 LYS A CA 1
ATOM 678 C C . LYS A 1 89 ? -11.398 8.828 29.484 1 97.12 89 LYS A C 1
ATOM 680 O O . LYS A 1 89 ? -11.242 8.609 30.688 1 97.12 89 LYS A O 1
ATOM 685 N N . VAL A 1 90 ? -10.562 8.445 28.578 1 97.25 90 VAL A N 1
ATOM 686 C CA . VAL A 1 90 ? -9.406 7.613 28.891 1 97.25 90 VAL A CA 1
ATOM 687 C C . VAL A 1 90 ? -8.305 8.469 29.5 1 97.25 90 VAL A C 1
ATOM 689 O O . VAL A 1 90 ? -7.562 8 30.375 1 97.25 90 VAL A O 1
ATOM 692 N N . ARG A 1 91 ? -8.188 9.695 29.078 1 97.44 91 ARG A N 1
ATOM 693 C CA . ARG A 1 91 ? -7.16 10.625 29.531 1 97.44 91 ARG A CA 1
ATOM 694 C C . ARG A 1 91 ? -7.766 11.969 29.922 1 97.44 91 ARG A C 1
ATOM 696 O O . ARG A 1 91 ? -7.418 13 29.328 1 97.44 91 ARG A O 1
ATOM 703 N N . PRO A 1 92 ? -8.602 12.016 30.984 1 98.19 92 PRO A N 1
ATOM 704 C CA . PRO A 1 92 ? -9.227 13.273 31.391 1 98.19 92 PRO A CA 1
ATOM 705 C C . PRO A 1 92 ? -8.219 14.297 31.906 1 98.19 92 PRO A C 1
ATOM 707 O O . PRO A 1 92 ? -7.07 13.945 32.188 1 98.19 92 PRO A O 1
ATOM 710 N N . PHE A 1 93 ? -8.711 15.492 32.031 1 98.5 93 PHE A N 1
ATOM 711 C CA . PHE A 1 93 ? -7.898 16.562 32.594 1 98.5 93 PHE A CA 1
ATOM 712 C C . PHE A 1 93 ? -7.336 16.172 33.969 1 98.5 93 PHE A C 1
ATOM 714 O O . PHE A 1 93 ? -8.055 15.633 34.812 1 98.5 93 PHE A O 1
ATOM 721 N N . SER A 1 94 ? -6.047 16.391 34.062 1 98.56 94 SER A N 1
ATOM 722 C CA . SER A 1 94 ? -5.402 16.125 35.344 1 98.56 94 SER A CA 1
ATOM 723 C C . SER A 1 94 ? -4.262 17.109 35.625 1 98.56 94 SER A C 1
ATOM 725 O O . SER A 1 94 ? -3.699 17.672 34.656 1 98.56 94 SER A O 1
ATOM 727 N N . ILE A 1 95 ? -3.988 17.281 36.906 1 98.19 95 ILE A N 1
ATOM 728 C CA . ILE A 1 95 ? -2.912 18.188 37.281 1 98.19 95 ILE A CA 1
ATOM 729 C C . ILE A 1 95 ? -1.856 17.406 38.094 1 98.19 95 ILE A C 1
ATOM 731 O O . ILE A 1 95 ? -2.189 16.625 38.969 1 98.19 95 ILE A O 1
ATOM 735 N N . ASP A 1 96 ? -0.681 17.531 37.656 1 97.94 96 ASP A N 1
ATOM 736 C CA . ASP A 1 96 ? 0.472 17.109 38.438 1 97.94 96 ASP A CA 1
ATOM 737 C C . ASP A 1 96 ? 1.084 18.281 39.188 1 97.94 96 ASP A C 1
ATOM 739 O O . ASP A 1 96 ? 1.904 19.016 38.625 1 97.94 96 ASP A O 1
ATOM 743 N N . GLN A 1 97 ? 0.781 18.422 40.406 1 95.69 97 GLN A N 1
ATOM 744 C CA . GLN A 1 97 ? 1.186 19.578 41.188 1 95.69 97 GLN A CA 1
ATOM 745 C C . GLN A 1 97 ? 2.701 19.625 41.375 1 95.69 97 GLN A C 1
ATOM 747 O O . GLN A 1 97 ? 3.297 20.703 41.406 1 95.69 97 GLN A O 1
ATOM 752 N N . GLU A 1 98 ? 3.24 18.453 41.469 1 97 98 GLU A N 1
ATOM 753 C CA . GLU A 1 98 ? 4.684 18.375 41.656 1 97 98 GLU A CA 1
ATOM 754 C C . GLU A 1 98 ? 5.441 18.922 40.469 1 97 98 GLU A C 1
ATOM 756 O O . GLU A 1 98 ? 6.434 19.641 40.594 1 97 98 GLU A O 1
ATOM 761 N N . LYS A 1 99 ? 4.945 18.625 39.281 1 96.44 99 LYS A N 1
ATOM 762 C CA . LYS A 1 99 ? 5.617 19.047 38.062 1 96.44 99 LYS A CA 1
ATOM 763 C C . LYS A 1 99 ? 5.121 20.406 37.594 1 96.44 99 LYS A C 1
ATOM 765 O O . LYS A 1 99 ? 5.738 21.047 36.75 1 96.44 99 LYS A O 1
ATOM 770 N N . GLY A 1 100 ? 3.965 20.906 38.188 1 98.25 100 GLY A N 1
ATOM 771 C CA . GLY A 1 100 ? 3.35 22.141 37.75 1 98.25 100 GLY A CA 1
ATOM 772 C C . GLY A 1 100 ? 2.738 22.031 36.344 1 98.25 100 GLY A C 1
ATOM 773 O O . GLY A 1 100 ? 2.77 22.984 35.562 1 98.25 100 GLY A O 1
ATOM 774 N N . ARG A 1 101 ? 2.244 20.812 36.031 1 98.62 101 ARG A N 1
ATOM 775 C CA . ARG A 1 101 ? 1.752 20.562 34.688 1 98.62 101 ARG A CA 1
ATOM 776 C C . ARG A 1 101 ? 0.312 20.062 34.688 1 98.62 101 ARG A C 1
ATOM 778 O O . ARG A 1 101 ? -0.107 19.406 35.656 1 98.62 101 ARG A O 1
ATOM 785 N N . ALA A 1 102 ? -0.416 20.453 33.75 1 98.75 102 ALA A N 1
ATOM 786 C CA . ALA A 1 102 ? -1.735 19.875 33.469 1 98.75 102 ALA A CA 1
ATOM 787 C C . ALA A 1 102 ? -1.715 19.016 32.219 1 98.75 102 ALA A C 1
ATOM 789 O O . ALA A 1 102 ? -0.946 19.281 31.281 1 98.75 102 ALA A O 1
ATOM 790 N N . TYR A 1 103 ? -2.543 18.031 32.219 1 98.62 103 TYR A N 1
ATOM 791 C CA . TYR A 1 103 ? -2.584 17.062 31.141 1 98.62 103 TYR A CA 1
ATOM 792 C C . TYR A 1 103 ? -4.004 16.891 30.609 1 98.62 103 TYR A C 1
ATOM 794 O O . TYR A 1 103 ? -4.973 17.234 31.297 1 98.62 103 TYR A O 1
ATOM 802 N N . GLY A 1 104 ? -4.086 16.328 29.359 1 98.31 104 GLY A N 1
ATOM 803 C CA . GLY A 1 104 ? -5.348 16.016 28.719 1 98.31 104 GLY A CA 1
ATOM 804 C C . GLY A 1 104 ? -5.336 16.297 27.219 1 98.31 104 GLY A C 1
ATOM 805 O O . GLY A 1 104 ? -4.449 17 26.719 1 98.31 104 GLY A O 1
ATOM 806 N N . PRO A 1 105 ? -6.328 15.719 26.516 1 98.25 105 PRO A N 1
ATOM 807 C CA . PRO A 1 105 ? -6.359 15.938 25.078 1 98.25 105 PRO A CA 1
ATOM 808 C C . PRO A 1 105 ? -6.68 17.375 24.703 1 98.25 105 PRO A C 1
ATOM 810 O O . PRO A 1 105 ? -7.746 17.891 25.047 1 98.25 105 PRO A O 1
ATOM 813 N N . GLY A 1 106 ? -5.77 18.016 24.016 1 98.19 106 GLY A N 1
ATOM 814 C CA . GLY A 1 106 ? -5.969 19.375 23.547 1 98.19 106 GLY A CA 1
ATOM 815 C C . GLY A 1 106 ? -5.68 20.422 24.609 1 98.19 106 GLY A C 1
ATOM 816 O O . GLY A 1 106 ? -5.992 21.594 24.422 1 98.19 106 GLY A O 1
ATOM 817 N N . VAL A 1 107 ? -5.051 20.047 25.672 1 98.75 107 VAL A N 1
ATOM 818 C CA . VAL A 1 107 ? -4.844 20.953 26.781 1 98.75 107 VAL A CA 1
ATOM 819 C C . VAL A 1 107 ? -3.998 22.141 26.328 1 98.75 107 VAL A C 1
ATOM 821 O O . VAL A 1 107 ? -4.32 23.297 26.641 1 98.75 107 VAL A O 1
ATOM 824 N N . ILE A 1 108 ? -3.012 21.891 25.531 1 98.25 108 ILE A N 1
ATOM 825 C CA . ILE A 1 108 ? -2.152 22.984 25.078 1 98.25 108 ILE A CA 1
ATOM 826 C C . ILE A 1 108 ? -2.453 23.312 23.625 1 98.25 108 ILE A C 1
ATOM 828 O O . ILE A 1 108 ? -2.182 24.438 23.156 1 98.25 108 ILE A O 1
ATOM 832 N N . ASP A 1 109 ? -3.072 22.484 22.812 1 97 109 ASP A N 1
ATOM 833 C CA . ASP A 1 109 ? -3.344 22.672 21.391 1 97 109 ASP A CA 1
ATOM 834 C C . ASP A 1 109 ? -4.812 22.406 21.078 1 97 109 ASP A C 1
ATOM 836 O O . ASP A 1 109 ? -5.164 21.312 20.641 1 97 109 ASP A O 1
ATOM 840 N N . MET A 1 110 ? -5.781 23.328 21.312 1 96.38 110 MET A N 1
ATOM 841 C CA . MET A 1 110 ? -5.258 24.516 21.969 1 96.38 110 MET A CA 1
ATOM 842 C C . MET A 1 110 ? -6.305 25.125 22.906 1 96.38 110 MET A C 1
ATOM 844 O O . MET A 1 110 ? -6.527 26.328 22.906 1 96.38 110 MET A O 1
ATOM 848 N N . LYS A 1 111 ? -6.906 24.281 23.719 1 98.81 111 LYS A N 1
ATOM 849 C CA . LYS A 1 111 ? -7.992 24.703 24.609 1 98.81 111 LYS A CA 1
ATOM 850 C C . LYS A 1 111 ? -7.492 25.703 25.656 1 98.81 111 LYS A C 1
ATOM 852 O O . LYS A 1 111 ? -8.234 26.594 26.078 1 98.81 111 LYS A O 1
ATOM 857 N N . ALA A 1 112 ? -6.301 25.594 26.094 1 98.88 112 ALA A N 1
ATOM 858 C CA . ALA A 1 112 ? -5.727 26.578 27.016 1 98.88 112 ALA A CA 1
ATOM 859 C C . ALA A 1 112 ? -5.695 27.969 26.375 1 98.88 112 ALA A C 1
ATOM 861 O O . ALA A 1 112 ? -5.867 28.969 27.062 1 98.88 112 ALA A O 1
ATOM 862 N N . SER A 1 113 ? -5.422 28.016 25.109 1 98.88 113 SER A N 1
ATOM 863 C CA . SER A 1 113 ? -5.395 29.297 24.406 1 98.88 113 SER A CA 1
ATOM 864 C C . SER A 1 113 ? -6.781 29.938 24.359 1 98.88 113 SER A C 1
ATOM 866 O O . SER A 1 113 ? -6.906 31.156 24.422 1 98.88 113 SER A O 1
ATOM 868 N N . LEU A 1 114 ? -7.809 29.141 24.219 1 98.88 114 LEU A N 1
ATOM 869 C CA . LEU A 1 114 ? -9.172 29.656 24.266 1 98.88 114 LEU A CA 1
ATOM 870 C C . LEU A 1 114 ? -9.438 30.359 25.594 1 98.88 114 LEU A C 1
ATOM 872 O O . LEU A 1 114 ? -9.984 31.453 25.625 1 98.88 114 LEU A O 1
ATOM 876 N N . VAL A 1 115 ? -9.023 29.719 26.641 1 98.88 115 VAL A N 1
ATOM 877 C CA . VAL A 1 115 ? -9.164 30.266 27.984 1 98.88 115 VAL A CA 1
ATOM 878 C C . VAL A 1 115 ? -8.344 31.547 28.094 1 98.88 115 VAL A C 1
ATOM 880 O O . VAL A 1 115 ? -8.82 32.562 28.641 1 98.88 115 VAL A O 1
ATOM 883 N N . SER A 1 116 ? -7.156 31.516 27.578 1 98.75 116 SER A N 1
ATOM 884 C CA . SER A 1 116 ? -6.246 32.656 27.656 1 98.75 116 SER A CA 1
ATOM 885 C C . SER A 1 116 ? -6.836 33.875 26.984 1 98.75 116 SER A C 1
ATOM 887 O O . SER A 1 116 ? -6.738 35 27.516 1 98.75 116 SER A O 1
ATOM 889 N N . VAL A 1 117 ? -7.414 33.75 25.828 1 98.81 117 VAL A N 1
ATOM 890 C CA . VAL A 1 117 ? -7.996 34.875 25.109 1 98.81 117 VAL A CA 1
ATOM 891 C C . VAL A 1 117 ? -9.117 35.5 25.938 1 98.81 117 VAL A C 1
ATOM 893 O O . VAL A 1 117 ? -9.18 36.719 26.078 1 98.81 117 VAL A O 1
ATOM 896 N N . LEU A 1 118 ? -9.969 34.656 26.484 1 98.69 118 LEU A N 1
ATOM 897 C CA . LEU A 1 118 ? -11.102 35.094 27.297 1 98.69 118 LEU A CA 1
ATOM 898 C C . LEU A 1 118 ? -10.625 35.938 28.484 1 98.69 118 LEU A C 1
ATOM 900 O O . LEU A 1 118 ? -11.102 37.062 28.688 1 98.69 118 LEU A O 1
ATOM 904 N N . TYR A 1 119 ? -9.68 35.469 29.172 1 98.56 119 TYR A N 1
ATOM 905 C CA . TYR A 1 119 ? -9.273 36.094 30.422 1 98.56 119 TYR A CA 1
ATOM 906 C C . TYR A 1 119 ? -8.359 37.281 30.156 1 98.56 119 TYR A C 1
ATOM 908 O O . TYR A 1 119 ? -8.258 38.188 30.969 1 98.56 119 TYR A O 1
ATOM 916 N N . ALA A 1 120 ? -7.633 37.312 29.016 1 98.56 120 ALA A N 1
ATOM 917 C CA . ALA A 1 120 ? -6.891 38.5 28.625 1 98.56 120 ALA A CA 1
ATOM 918 C C . ALA A 1 120 ? -7.832 39.688 28.406 1 98.56 120 ALA A C 1
ATOM 920 O O . ALA A 1 120 ? -7.551 40.781 28.844 1 98.56 120 ALA A O 1
ATOM 921 N N . LEU A 1 121 ? -8.922 39.438 27.734 1 98.19 121 LEU A N 1
ATOM 922 C CA . LEU A 1 121 ? -9.891 40.5 27.469 1 98.19 121 LEU A CA 1
ATOM 923 C C . LEU A 1 121 ? -10.633 40.875 28.75 1 98.19 121 LEU A C 1
ATOM 925 O O . LEU A 1 121 ? -10.93 42.062 28.953 1 98.19 121 LEU A O 1
ATOM 929 N N . GLN A 1 122 ? -10.945 39.906 29.594 1 97.75 122 GLN A N 1
ATOM 930 C CA . GLN A 1 122 ? -11.555 40.188 30.891 1 97.75 122 GLN A CA 1
ATOM 931 C C . GLN A 1 122 ? -10.664 41.094 31.719 1 97.75 122 GLN A C 1
ATOM 933 O O . GLN A 1 122 ? -11.148 42.031 32.375 1 97.75 122 GLN A O 1
ATOM 938 N N . ALA A 1 123 ? -9.398 40.812 31.703 1 97.56 123 ALA A N 1
ATOM 939 C CA . ALA A 1 123 ? -8.445 41.625 32.469 1 97.56 123 ALA A CA 1
ATOM 940 C C . ALA A 1 123 ? -8.477 43.062 32 1 97.56 123 ALA A C 1
ATOM 942 O O . ALA A 1 123 ? -8.469 44 32.812 1 97.56 123 ALA A O 1
ATOM 943 N N . LEU A 1 124 ? -8.477 43.281 30.719 1 96.94 124 LEU A N 1
ATOM 944 C CA . LEU A 1 124 ? -8.547 44.625 30.156 1 96.94 124 LEU A CA 1
ATOM 945 C C . LEU A 1 124 ? -9.852 45.312 30.562 1 96.94 124 LEU A C 1
ATOM 947 O O . LEU A 1 124 ? -9.844 46.5 30.969 1 96.94 124 LEU A O 1
ATOM 951 N N . LYS A 1 125 ? -10.906 44.594 30.453 1 96.25 125 LYS A N 1
ATOM 952 C CA . LYS A 1 125 ? -12.203 45.156 30.844 1 96.25 125 LYS A CA 1
ATOM 953 C C . LYS A 1 125 ? -12.203 45.531 32.312 1 96.25 125 LYS A C 1
ATOM 955 O O . LYS A 1 125 ? -12.656 46.625 32.656 1 96.25 125 LYS A O 1
ATOM 960 N N . ASP A 1 126 ? -11.703 44.656 33.156 1 95.69 126 ASP A N 1
ATOM 961 C CA . ASP A 1 126 ? -11.68 44.906 34.594 1 95.69 126 ASP A CA 1
ATOM 962 C C . ASP A 1 126 ? -10.812 46.125 34.906 1 95.69 126 ASP A C 1
ATOM 964 O O . ASP A 1 126 ? -11.062 46.812 35.906 1 95.69 126 ASP A O 1
ATOM 968 N N . GLU A 1 127 ? -9.867 46.375 34.094 1 94.5 127 GLU A N 1
ATOM 969 C CA . GLU A 1 127 ? -8.977 47.5 34.312 1 94.5 127 GLU A CA 1
ATOM 970 C C . GLU A 1 127 ? -9.578 48.781 33.719 1 94.5 127 GLU A C 1
ATOM 972 O O . GLU A 1 127 ? -9 49.875 33.875 1 94.5 127 GLU A O 1
ATOM 977 N N . GLY A 1 128 ? -10.672 48.719 33.062 1 93.88 128 GLY A N 1
ATOM 978 C CA . GLY A 1 128 ? -11.312 49.844 32.438 1 93.88 128 GLY A CA 1
ATOM 979 C C . GLY A 1 128 ? -10.641 50.281 31.156 1 93.88 128 GLY A C 1
ATOM 980 O O . GLY A 1 128 ? -10.758 51.438 30.75 1 93.88 128 GLY A O 1
ATOM 981 N N . ASP A 1 129 ? -9.922 49.375 30.625 1 94.31 129 ASP A N 1
ATOM 982 C CA . ASP A 1 129 ? -9.211 49.656 29.375 1 94.31 129 ASP A CA 1
ATOM 983 C C . ASP A 1 129 ? -10.07 49.344 28.156 1 94.31 129 ASP A C 1
ATOM 985 O O . ASP A 1 129 ? -10.547 48.219 28 1 94.31 129 ASP A O 1
ATOM 989 N N . ALA A 1 130 ? -10.242 50.25 27.203 1 93.69 130 ALA A N 1
ATOM 990 C CA . ALA A 1 130 ? -11.141 50.094 26.062 1 93.69 130 ALA A CA 1
ATOM 991 C C . ALA A 1 130 ? -10.539 49.188 25 1 93.69 130 ALA A C 1
ATOM 993 O O . ALA A 1 130 ? -11.227 48.75 24.062 1 93.69 130 ALA A O 1
ATOM 994 N N . ALA A 1 131 ? -9.32 48.812 25.203 1 95.38 131 ALA A N 1
ATOM 995 C CA . ALA A 1 131 ? -8.625 48 24.219 1 95.38 131 ALA A CA 1
ATOM 996 C C . ALA A 1 131 ? -9.336 46.656 24.016 1 95.38 131 ALA A C 1
ATOM 998 O O . ALA A 1 131 ? -9.25 46.062 22.953 1 95.38 131 ALA A O 1
ATOM 999 N N . TYR A 1 132 ? -10.062 46.188 25.062 1 95.62 132 TYR A N 1
ATOM 1000 C CA . TYR A 1 132 ? -10.734 44.906 24.938 1 95.62 132 TYR A CA 1
ATOM 1001 C C . TYR A 1 132 ? -11.812 44.969 23.859 1 95.62 132 TYR A C 1
ATOM 1003 O O . TYR A 1 132 ? -12.211 43.906 23.344 1 95.62 132 TYR A O 1
ATOM 1011 N N . GLN A 1 133 ? -12.219 46.188 23.453 1 95.94 133 GLN A N 1
ATOM 1012 C CA . GLN A 1 133 ? -13.258 46.312 22.438 1 95.94 133 GLN A CA 1
ATOM 1013 C C . GLN A 1 133 ? -12.664 46.375 21.047 1 95.94 133 GLN A C 1
ATOM 1015 O O . GLN A 1 133 ? -13.375 46.25 20.047 1 95.94 133 GLN A O 1
ATOM 1020 N N . ASN A 1 134 ? -11.344 46.531 20.938 1 96.31 134 ASN A N 1
ATOM 1021 C CA . ASN A 1 134 ? -10.656 46.688 19.656 1 96.31 134 ASN A CA 1
ATOM 1022 C C . ASN A 1 134 ? -10.164 45.344 19.125 1 96.31 134 ASN A C 1
ATOM 1024 O O . ASN A 1 134 ? -9.023 45.25 18.656 1 96.31 134 ASN A O 1
ATOM 1028 N N . VAL A 1 135 ? -10.969 44.344 19.375 1 98.06 135 VAL A N 1
ATOM 1029 C CA . VAL A 1 135 ? -10.547 43 18.984 1 98.06 135 VAL A CA 1
ATOM 1030 C C . VAL A 1 135 ? -11.703 42.281 18.328 1 98.06 135 VAL A C 1
ATOM 1032 O O . VAL A 1 135 ? -12.859 42.406 18.75 1 98.06 135 VAL A O 1
ATOM 1035 N N . ARG A 1 136 ? -11.43 41.594 17.188 1 98.5 136 ARG A N 1
ATOM 1036 C CA . ARG A 1 136 ? -12.273 40.562 16.594 1 98.5 136 ARG A CA 1
ATOM 1037 C C . ARG A 1 136 ? -11.664 39.188 16.766 1 98.5 136 ARG A C 1
ATOM 1039 O O . ARG A 1 136 ? -10.453 39 16.609 1 98.5 136 ARG A O 1
ATOM 1046 N N . ILE A 1 137 ? -12.492 38.281 17.219 1 98.88 137 ILE A N 1
ATOM 1047 C CA . ILE A 1 137 ? -12.016 36.906 17.469 1 98.88 137 ILE A CA 1
ATOM 1048 C C . ILE A 1 137 ? -12.688 35.938 16.5 1 98.88 137 ILE A C 1
ATOM 1050 O O . ILE A 1 137 ? -13.914 35.969 16.344 1 98.88 137 ILE A O 1
ATOM 1054 N N . VAL A 1 138 ? -11.898 35.125 15.805 1 98.94 138 VAL A N 1
ATOM 1055 C CA . VAL A 1 138 ? -12.414 34 15.031 1 98.94 138 VAL A CA 1
ATOM 1056 C C . VAL A 1 138 ? -12.008 32.688 15.695 1 98.94 138 VAL A C 1
ATOM 1058 O O . VAL A 1 138 ? -10.82 32.406 15.852 1 98.94 138 VAL A O 1
ATOM 1061 N N . LEU A 1 139 ? -12.953 31.953 16.172 1 98.94 139 LEU A N 1
ATOM 1062 C CA . LEU A 1 139 ? -12.75 30.578 16.641 1 98.94 139 LEU A CA 1
ATOM 1063 C C . LEU A 1 139 ? -13.195 29.562 15.594 1 98.94 139 LEU A C 1
ATOM 1065 O O . LEU A 1 139 ? -14.391 29.438 15.32 1 98.94 139 LEU A O 1
ATOM 1069 N N . ASN A 1 140 ? -12.195 28.875 14.969 1 98.81 140 ASN A N 1
ATOM 1070 C CA . ASN A 1 140 ? -12.578 27.922 13.922 1 98.81 140 ASN A CA 1
ATOM 1071 C C . ASN A 1 140 ? -12.508 26.484 14.422 1 98.81 140 ASN A C 1
ATOM 1073 O O . ASN A 1 140 ? -12 26.219 15.516 1 98.81 140 ASN A O 1
ATOM 1077 N N . SER A 1 141 ? -13.078 25.578 13.602 1 98.75 141 SER A N 1
ATOM 1078 C CA . SER A 1 141 ? -13.359 24.234 14.094 1 98.75 141 SER A CA 1
ATOM 1079 C C . SER A 1 141 ? -12.617 23.172 13.281 1 98.75 141 SER A C 1
ATOM 1081 O O . SER A 1 141 ? -12.867 21.984 13.43 1 98.75 141 SER A O 1
ATOM 1083 N N . ASP A 1 142 ? -11.688 23.625 12.367 1 97.62 142 ASP A N 1
ATOM 1084 C CA . ASP A 1 142 ? -11.141 22.625 11.453 1 97.62 142 ASP A CA 1
ATOM 1085 C C . ASP A 1 142 ? -9.664 22.891 11.164 1 97.62 142 ASP A C 1
ATOM 1087 O O . ASP A 1 142 ? -9.164 22.531 10.094 1 97.62 142 ASP A O 1
ATOM 1091 N N . GLU A 1 143 ? -8.969 23.5 12.062 1 97.19 143 GLU A N 1
ATOM 1092 C CA . GLU A 1 143 ? -7.551 23.797 11.883 1 97.19 143 GLU A CA 1
ATOM 1093 C C . GLU A 1 143 ? -6.727 22.516 11.758 1 97.19 143 GLU A C 1
ATOM 1095 O O . GLU A 1 143 ? -5.828 22.438 10.914 1 97.19 143 GLU A O 1
ATOM 1100 N N . GLU A 1 144 ? -7.07 21.531 12.484 1 94.38 144 GLU A N 1
ATOM 1101 C CA . GLU A 1 144 ? -6.289 20.297 12.562 1 94.38 144 GLU A CA 1
ATOM 1102 C C . GLU A 1 144 ? -6.398 19.5 11.273 1 94.38 144 GLU A C 1
ATOM 1104 O O . GLU A 1 144 ? -5.621 18.562 11.047 1 94.38 144 GLU A O 1
ATOM 1109 N N . ILE A 1 145 ? -7.352 19.953 10.453 1 90.88 145 ILE A N 1
ATOM 1110 C CA . ILE A 1 145 ? -7.492 19.25 9.18 1 90.88 145 ILE A CA 1
ATOM 1111 C C . ILE A 1 145 ? -7.328 20.234 8.023 1 90.88 145 ILE A C 1
ATOM 1113 O O . ILE A 1 145 ? -7.859 20.016 6.934 1 90.88 145 ILE A O 1
ATOM 1117 N N . GLY A 1 146 ? -6.73 21.438 8.352 1 92.25 146 GLY A N 1
ATOM 1118 C CA . GLY A 1 146 ? -6.262 22.281 7.266 1 92.25 146 GLY A CA 1
ATOM 1119 C C . GLY A 1 146 ? -7.066 23.562 7.113 1 92.25 146 GLY A C 1
ATOM 1120 O O . GLY A 1 146 ? -6.73 24.406 6.289 1 92.25 146 GLY A O 1
ATOM 1121 N N . SER A 1 147 ? -8.188 23.703 7.91 1 96.75 147 SER A N 1
ATOM 1122 C CA . SER A 1 147 ? -9 24.922 7.922 1 96.75 147 SER A CA 1
ATOM 1123 C C . SER A 1 147 ? -9.633 25.172 6.559 1 96.75 147 SER A C 1
ATOM 1125 O O . SER A 1 147 ? -9.734 26.312 6.113 1 96.75 147 SER A O 1
ATOM 1127 N N . ARG A 1 148 ? -10.016 24.125 5.855 1 92.19 148 ARG A N 1
ATOM 1128 C CA . ARG A 1 148 ? -10.586 24.266 4.52 1 92.19 148 ARG A CA 1
ATOM 1129 C C . ARG A 1 148 ? -11.891 25.062 4.555 1 92.19 148 ARG A C 1
ATOM 1131 O O . ARG A 1 148 ? -12.141 25.891 3.688 1 92.19 148 ARG A O 1
ATOM 1138 N N . SER A 1 149 ? -12.703 24.766 5.578 1 96.38 149 SER A N 1
ATOM 1139 C CA . SER A 1 149 ? -14 25.422 5.676 1 96.38 149 SER A CA 1
ATOM 1140 C C . SER A 1 149 ? -13.867 26.812 6.305 1 96.38 149 SER A C 1
ATOM 1142 O O . SER A 1 149 ? -14.742 27.656 6.137 1 96.38 149 SER A O 1
ATOM 1144 N N . SER A 1 150 ? -12.781 27.062 6.984 1 97.81 150 SER A N 1
ATOM 1145 C CA . SER A 1 150 ? -12.711 28.297 7.762 1 97.81 150 SER A CA 1
ATOM 1146 C C . SER A 1 150 ? -11.75 29.297 7.121 1 97.81 150 SER A C 1
ATOM 1148 O O . SER A 1 150 ? -11.727 30.469 7.492 1 97.81 150 SER A O 1
ATOM 1150 N N . ARG A 1 151 ? -10.945 28.859 6.188 1 97.5 151 ARG A N 1
ATOM 1151 C CA . ARG A 1 151 ? -9.992 29.766 5.57 1 97.5 151 ARG A CA 1
ATOM 1152 C C . ARG A 1 151 ? -10.688 31.031 5.055 1 97.5 151 ARG A C 1
ATOM 1154 O O . ARG A 1 151 ? -10.281 32.156 5.371 1 97.5 151 ARG A O 1
ATOM 1161 N N . GLY A 1 152 ? -11.734 30.797 4.246 1 97.88 152 GLY A N 1
ATOM 1162 C CA . GLY A 1 152 ? -12.461 31.938 3.699 1 97.88 152 GLY A CA 1
ATOM 1163 C C . GLY A 1 152 ? -12.977 32.875 4.766 1 97.88 152 GLY A C 1
ATOM 1164 O O . GLY A 1 152 ? -12.93 34.094 4.602 1 97.88 152 GLY A O 1
ATOM 1165 N N . LEU A 1 153 ? -13.5 32.344 5.816 1 98.44 153 LEU A N 1
ATOM 1166 C CA . LEU A 1 153 ? -14.016 33.156 6.922 1 98.44 153 LEU A CA 1
ATOM 1167 C C . LEU A 1 153 ? -12.898 33.969 7.574 1 98.44 153 LEU A C 1
ATOM 1169 O O . LEU A 1 153 ? -13.07 35.156 7.848 1 98.44 153 LEU A O 1
ATOM 1173 N N . ILE A 1 154 ? -11.766 33.312 7.855 1 98.75 154 ILE A N 1
ATOM 1174 C CA . ILE A 1 154 ? -10.633 33.969 8.484 1 98.75 154 ILE A CA 1
ATOM 1175 C C . ILE A 1 154 ? -10.164 35.125 7.609 1 98.75 154 ILE A C 1
ATOM 1177 O O . ILE A 1 154 ? -9.977 36.25 8.094 1 98.75 154 ILE A O 1
ATOM 1181 N N . GLU A 1 155 ? -10.016 34.875 6.355 1 98.56 155 GLU A N 1
ATOM 1182 C CA . GLU A 1 155 ? -9.562 35.906 5.418 1 98.56 155 GLU A CA 1
ATOM 1183 C C . GLU A 1 155 ? -10.57 37.031 5.328 1 98.56 155 GLU A C 1
ATOM 1185 O O . GLU A 1 155 ? -10.188 38.219 5.27 1 98.56 155 GLU A O 1
ATOM 1190 N N . GLU A 1 156 ? -11.836 36.688 5.297 1 98.56 156 GLU A N 1
ATOM 1191 C CA . GLU A 1 156 ? -12.883 37.719 5.266 1 98.56 156 GLU A CA 1
ATOM 1192 C C . GLU A 1 156 ? -12.828 38.594 6.508 1 98.56 156 GLU A C 1
ATOM 1194 O O . GLU A 1 156 ? -12.875 39.844 6.402 1 98.56 156 GLU A O 1
ATOM 1199 N N . GLN A 1 157 ? -12.703 38 7.656 1 98.38 157 GLN A N 1
ATOM 1200 C CA . GLN A 1 157 ? -12.719 38.719 8.922 1 98.38 157 GLN A CA 1
ATOM 1201 C C . GLN A 1 157 ? -11.414 39.5 9.125 1 98.38 157 GLN A C 1
ATOM 1203 O O . GLN A 1 157 ? -11.344 40.406 9.953 1 98.38 157 GLN A O 1
ATOM 1208 N N . ALA A 1 158 ? -10.438 39.156 8.367 1 98.44 158 ALA A N 1
ATOM 1209 C CA . ALA A 1 158 ? -9.125 39.812 8.484 1 98.44 158 ALA A CA 1
ATOM 1210 C C . ALA A 1 158 ? -9.062 41.062 7.652 1 98.44 158 ALA A C 1
ATOM 1212 O O . ALA A 1 158 ? -8.133 41.875 7.789 1 98.44 158 ALA A O 1
ATOM 1213 N N . ARG A 1 159 ? -10.023 41.281 6.797 1 97.38 159 ARG A N 1
ATOM 1214 C CA . ARG A 1 159 ? -10.023 42.5 5.977 1 97.38 159 ARG A CA 1
ATOM 1215 C C . ARG A 1 159 ? -10.078 43.75 6.844 1 97.38 159 ARG A C 1
ATOM 1217 O O . ARG A 1 159 ? -10.922 43.844 7.734 1 97.38 159 ARG A O 1
ATOM 1224 N N . GLY A 1 160 ? -9.188 44.625 6.625 1 95.94 160 GLY A N 1
ATOM 1225 C CA . GLY A 1 160 ? -9.172 45.875 7.34 1 95.94 160 GLY A CA 1
ATOM 1226 C C . GLY A 1 160 ? -8.484 45.812 8.688 1 95.94 160 GLY A C 1
ATOM 1227 O O . GLY A 1 160 ? -8.391 46.812 9.406 1 95.94 160 GLY A O 1
ATOM 1228 N N . ILE A 1 161 ? -8 44.656 9.062 1 96.81 161 ILE A N 1
ATOM 1229 C CA . ILE A 1 161 ? -7.328 44.406 10.336 1 96.81 161 ILE A CA 1
ATOM 1230 C C . ILE A 1 161 ? -5.879 44.875 10.25 1 96.81 161 ILE A C 1
ATOM 1232 O O . ILE A 1 161 ? -5.238 44.75 9.203 1 96.81 161 ILE A O 1
ATOM 1236 N N . SER A 1 162 ? -5.363 45.406 11.328 1 97.5 162 SER A N 1
ATOM 1237 C CA . SER A 1 162 ? -4 45.938 11.352 1 97.5 162 SER A CA 1
ATOM 1238 C C . SER A 1 162 ? -3.016 44.875 11.859 1 97.5 162 SER A C 1
ATOM 1240 O O . SER A 1 162 ? -1.849 44.875 11.461 1 97.5 162 SER A O 1
ATOM 1242 N N . TYR A 1 163 ? -3.467 44.031 12.789 1 98.5 163 TYR A N 1
ATOM 1243 C CA . TYR A 1 163 ? -2.619 43.031 13.422 1 98.5 163 TYR A CA 1
ATOM 1244 C C . TYR A 1 163 ? -3.375 41.719 13.617 1 98.5 163 TYR A C 1
ATOM 1246 O O . TYR A 1 163 ? -4.559 41.719 13.953 1 98.5 163 TYR A O 1
ATOM 1254 N N . ALA A 1 164 ? -2.715 40.656 13.32 1 98.81 164 ALA A N 1
ATOM 1255 C CA . ALA A 1 164 ? -3.289 39.344 13.594 1 98.81 164 ALA A CA 1
ATOM 1256 C C . ALA A 1 164 ? -2.492 38.594 14.664 1 98.81 164 ALA A C 1
ATOM 1258 O O . ALA A 1 164 ? -1.265 38.5 14.578 1 98.81 164 ALA A O 1
ATOM 1259 N N . LEU A 1 165 ? -3.146 38.156 15.672 1 98.88 165 LEU A N 1
ATOM 1260 C CA . LEU A 1 165 ? -2.58 37.375 16.766 1 98.88 165 LEU A CA 1
ATOM 1261 C C . LEU A 1 165 ? -3.146 35.969 16.781 1 98.88 165 LEU A C 1
ATOM 1263 O O . LEU A 1 165 ? -4.316 35.781 17.109 1 98.88 165 LEU A O 1
ATOM 1267 N N . ILE A 1 166 ? -2.297 35 16.391 1 98.88 166 ILE A N 1
ATOM 1268 C CA . ILE A 1 166 ? -2.723 33.594 16.297 1 98.88 166 ILE A CA 1
ATOM 1269 C C . ILE A 1 166 ? -2.314 32.844 17.562 1 98.88 166 ILE A C 1
ATOM 1271 O O . ILE A 1 166 ? -1.172 32.969 18.016 1 98.88 166 ILE A O 1
ATOM 1275 N N . MET A 1 167 ? -3.176 32 18.047 1 98.75 167 MET A N 1
ATOM 1276 C CA . MET A 1 167 ? -3.055 31.578 19.438 1 98.75 167 MET A CA 1
ATOM 1277 C C . MET A 1 167 ? -2.598 30.125 19.531 1 98.75 167 MET A C 1
ATOM 1279 O O . MET A 1 167 ? -2.951 29.406 20.469 1 98.75 167 MET A O 1
ATOM 1283 N N . GLU A 1 168 ? -1.926 29.688 18.484 1 98.25 168 GLU A N 1
ATOM 1284 C CA . GLU A 1 168 ? -1.259 28.406 18.703 1 98.25 168 GLU A CA 1
ATOM 1285 C C . GLU A 1 168 ? -0.419 28.438 19.969 1 98.25 168 GLU A C 1
ATOM 1287 O O . GLU A 1 168 ? 0.025 29.5 20.406 1 98.25 168 GLU A O 1
ATOM 1292 N N . PRO A 1 169 ? -0.207 27.219 20.578 1 97.81 169 PRO A N 1
ATOM 1293 C CA . PRO A 1 169 ? 0.675 27.234 21.75 1 97.81 169 PRO A CA 1
ATOM 1294 C C . PRO A 1 169 ? 2.082 27.734 21.422 1 97.81 169 PRO A C 1
ATOM 1296 O O . PRO A 1 169 ? 2.553 27.547 20.297 1 97.81 169 PRO A O 1
ATOM 1299 N N . ALA A 1 170 ? 2.664 28.422 22.375 1 97.19 170 ALA A N 1
ATOM 1300 C CA . ALA A 1 170 ? 4.086 28.734 22.25 1 97.19 170 ALA A CA 1
ATOM 1301 C C . ALA A 1 170 ? 4.922 27.469 22.125 1 97.19 170 ALA A C 1
ATOM 1303 O O . ALA A 1 170 ? 4.453 26.375 22.469 1 97.19 170 ALA A O 1
ATOM 1304 N N . ARG A 1 171 ? 6.125 27.641 21.625 1 95.38 171 ARG A N 1
ATOM 1305 C CA . ARG A 1 171 ? 7.059 26.516 21.641 1 95.38 171 ARG A CA 1
ATOM 1306 C C . ARG A 1 171 ? 7.426 26.125 23.062 1 95.38 171 ARG A C 1
ATOM 1308 O O . ARG A 1 171 ? 7.172 26.875 24.016 1 95.38 171 ARG A O 1
ATOM 1315 N N . LYS A 1 172 ? 8.047 25 23.203 1 94.44 172 LYS A N 1
ATOM 1316 C CA . LYS A 1 172 ? 8.391 24.469 24.531 1 94.44 172 LYS A CA 1
ATOM 1317 C C . LYS A 1 172 ? 9.258 25.453 25.312 1 94.44 172 LYS A C 1
ATOM 1319 O O . LYS A 1 172 ? 9.156 25.547 26.531 1 94.44 172 LYS A O 1
ATOM 1324 N N . ASP A 1 173 ? 10.047 26.234 24.594 1 95.38 173 ASP A N 1
ATOM 1325 C CA . ASP A 1 173 ? 10.938 27.172 25.266 1 95.38 173 ASP A CA 1
ATOM 1326 C C . ASP A 1 173 ? 10.289 28.547 25.391 1 95.38 173 ASP A C 1
ATOM 1328 O O . ASP A 1 173 ? 10.945 29.531 25.75 1 95.38 173 ASP A O 1
ATOM 1332 N N . GLY A 1 174 ? 9.016 28.578 24.969 1 96.75 174 GLY A N 1
ATOM 1333 C CA . GLY A 1 174 ? 8.258 29.812 25.125 1 96.75 174 GLY A CA 1
ATOM 1334 C C . GLY A 1 174 ? 8.336 30.703 23.891 1 96.75 174 GLY A C 1
ATOM 1335 O O . GLY A 1 174 ? 7.645 31.734 23.812 1 96.75 174 GLY A O 1
ATOM 1336 N N . SER A 1 175 ? 9.094 30.312 22.891 1 97.88 175 SER A N 1
ATOM 1337 C CA . SER A 1 175 ? 9.266 31.141 21.703 1 97.88 175 SER A CA 1
ATOM 1338 C C . SER A 1 175 ? 7.961 31.266 20.922 1 97.88 175 SER A C 1
ATOM 1340 O O . SER A 1 175 ? 7.16 30.328 20.891 1 97.88 175 SER A O 1
ATOM 1342 N N . LEU A 1 176 ? 7.75 32.406 20.375 1 98.31 176 LEU A N 1
ATOM 1343 C CA . LEU A 1 176 ? 6.668 32.656 19.438 1 98.31 176 LEU A CA 1
ATOM 1344 C C . LEU A 1 176 ? 7.09 32.25 18.016 1 98.31 176 LEU A C 1
ATOM 1346 O O . LEU A 1 176 ? 8.266 31.969 17.766 1 98.31 176 LEU A O 1
ATOM 1350 N N . VAL A 1 177 ? 6.176 32.156 17.141 1 97.81 177 VAL A N 1
ATOM 1351 C CA . VAL A 1 177 ? 6.469 31.766 15.766 1 97.81 177 VAL A CA 1
ATOM 1352 C C . VAL A 1 177 ? 6.23 32.938 14.82 1 97.81 177 VAL A C 1
ATOM 1354 O O . VAL A 1 177 ? 5.129 33.5 14.773 1 97.81 177 VAL A O 1
ATOM 1357 N N . THR A 1 178 ? 7.262 33.312 14.109 1 97.94 178 THR A N 1
ATOM 1358 C CA . THR A 1 178 ? 7.148 34.469 13.211 1 97.94 178 THR A CA 1
ATOM 1359 C C . THR A 1 178 ? 7.301 34.031 11.758 1 97.94 178 THR A C 1
ATOM 1361 O O . THR A 1 178 ? 7.16 34.844 10.844 1 97.94 178 THR A O 1
ATOM 1364 N N . GLU A 1 179 ? 7.594 32.75 11.594 1 96.5 179 GLU A N 1
ATOM 1365 C CA . GLU A 1 179 ? 7.758 32.219 10.242 1 96.5 179 GLU A CA 1
ATOM 1366 C C . GLU A 1 179 ? 7.305 30.75 10.172 1 96.5 179 GLU A C 1
ATOM 1368 O O . GLU A 1 179 ? 7.602 29.969 11.07 1 96.5 179 GLU A O 1
ATOM 1373 N N . ARG A 1 180 ? 6.48 30.438 9.211 1 95.94 180 ARG A N 1
ATOM 1374 C CA . ARG A 1 180 ? 6.02 29.094 8.938 1 95.94 180 ARG A CA 1
ATOM 1375 C C . ARG A 1 180 ? 6.137 28.75 7.453 1 95.94 180 ARG A C 1
ATOM 1377 O O . ARG A 1 180 ? 5.867 29.609 6.602 1 95.94 180 ARG A O 1
ATOM 1384 N N . ARG A 1 181 ? 6.5 27.531 7.141 1 95.12 181 ARG A N 1
ATOM 1385 C CA . ARG A 1 181 ? 6.484 27.078 5.754 1 95.12 181 ARG A CA 1
ATOM 1386 C C . ARG A 1 181 ? 5.059 26.812 5.285 1 95.12 181 ARG A C 1
ATOM 1388 O O . ARG A 1 181 ? 4.168 26.547 6.094 1 95.12 181 ARG A O 1
ATOM 1395 N N . GLY A 1 182 ? 4.895 27 3.973 1 95.75 182 GLY A N 1
ATOM 1396 C CA . GLY A 1 182 ? 3.648 26.578 3.359 1 95.75 182 GLY A CA 1
ATOM 1397 C C . GLY A 1 182 ? 3.561 25.078 3.178 1 95.75 182 GLY A C 1
ATOM 1398 O O . GLY A 1 182 ? 4.57 24.375 3.264 1 95.75 182 GLY A O 1
ATOM 1399 N N . SER A 1 183 ? 2.346 24.641 2.961 1 95.56 183 SER A N 1
ATOM 1400 C CA . SER A 1 183 ? 2.174 23.188 2.836 1 95.56 183 SER A CA 1
ATOM 1401 C C . SER A 1 183 ? 1.098 22.844 1.811 1 95.56 183 SER A C 1
ATOM 1403 O O . SER A 1 183 ? 0.174 23.641 1.587 1 95.56 183 SER A O 1
ATOM 1405 N N . GLY A 1 184 ? 1.279 21.766 1.211 1 95.25 184 GLY A N 1
ATOM 1406 C CA . GLY A 1 184 ? 0.34 21.219 0.248 1 95.25 184 GLY A CA 1
ATOM 1407 C C . GLY A 1 184 ? 0.293 19.703 0.262 1 95.25 184 GLY A C 1
ATOM 1408 O O . GLY A 1 184 ? 1.194 19.047 0.797 1 95.25 184 GLY A O 1
ATOM 1409 N N . ARG A 1 185 ? -0.803 19.203 -0.249 1 96.25 185 ARG A N 1
ATOM 1410 C CA . ARG A 1 185 ? -1.016 17.766 -0.38 1 96.25 185 ARG A CA 1
ATOM 1411 C C . ARG A 1 185 ? -1.489 17.406 -1.785 1 96.25 185 ARG A C 1
ATOM 1413 O O . ARG A 1 185 ? -2.309 18.125 -2.369 1 96.25 185 ARG A O 1
ATOM 1420 N N . TYR A 1 186 ? -0.86 16.375 -2.262 1 97.94 186 TYR A N 1
ATOM 1421 C CA . TYR A 1 186 ? -1.268 15.875 -3.57 1 97.94 186 TYR A CA 1
ATOM 1422 C C . TYR A 1 186 ? -1.53 14.375 -3.525 1 97.94 186 TYR A C 1
ATOM 1424 O O . TYR A 1 186 ? -0.967 13.672 -2.689 1 97.94 186 TYR A O 1
ATOM 1432 N N . LYS A 1 187 ? -2.426 13.961 -4.355 1 98.38 187 LYS A N 1
ATOM 1433 C CA . LYS A 1 187 ? -2.693 12.555 -4.637 1 98.38 187 LYS A CA 1
ATOM 1434 C C . LYS A 1 187 ? -2.396 12.219 -6.098 1 98.38 187 LYS A C 1
ATOM 1436 O O . LYS A 1 187 ? -2.889 12.891 -7.004 1 98.38 187 LYS A O 1
ATOM 1441 N N . ILE A 1 188 ? -1.594 11.242 -6.277 1 98.75 188 ILE A N 1
ATOM 1442 C CA . ILE A 1 188 ? -1.281 10.75 -7.613 1 98.75 188 ILE A CA 1
ATOM 1443 C C . ILE A 1 188 ? -1.941 9.391 -7.832 1 98.75 188 ILE A C 1
ATOM 1445 O O . ILE A 1 188 ? -1.646 8.43 -7.117 1 98.75 188 ILE A O 1
ATOM 1449 N N . GLU A 1 189 ? -2.789 9.352 -8.75 1 98.69 189 GLU A N 1
ATOM 1450 C CA . GLU A 1 189 ? -3.436 8.102 -9.141 1 98.69 189 GLU A CA 1
ATOM 1451 C C . GLU A 1 189 ? -3.008 7.668 -10.539 1 98.69 189 GLU A C 1
ATOM 1453 O O . GLU A 1 189 ? -3.129 8.438 -11.5 1 98.69 189 GLU A O 1
ATOM 1458 N N . VAL A 1 190 ? -2.559 6.5 -10.617 1 98.81 190 VAL A N 1
ATOM 1459 C CA . VAL A 1 190 ? -2.123 5.969 -11.906 1 98.81 190 VAL A CA 1
ATOM 1460 C C . VAL A 1 190 ? -3.057 4.844 -12.344 1 98.81 190 VAL A C 1
ATOM 1462 O O . VAL A 1 190 ? -3.381 3.953 -11.555 1 98.81 190 VAL A O 1
ATOM 1465 N N . GLN A 1 191 ? -3.496 4.938 -13.531 1 98.5 191 GLN A N 1
ATOM 1466 C CA . GLN A 1 191 ? -4.273 3.879 -14.172 1 98.5 191 GLN A CA 1
ATOM 1467 C C . GLN A 1 191 ? -3.451 3.164 -15.242 1 98.5 191 GLN A C 1
ATOM 1469 O O . GLN A 1 191 ? -2.877 3.805 -16.125 1 98.5 191 GLN A O 1
ATOM 1474 N N . GLY A 1 192 ? -3.352 1.887 -15.133 1 98.19 192 GLY A N 1
ATOM 1475 C CA . GLY A 1 192 ? -2.717 1.035 -16.125 1 98.19 192 GLY A CA 1
ATOM 1476 C C . GLY A 1 192 ? -3.664 0.013 -16.734 1 98.19 192 GLY A C 1
ATOM 1477 O O . GLY A 1 192 ? -4.84 0.304 -16.953 1 98.19 192 GLY A O 1
ATOM 1478 N N . LEU A 1 193 ? -3.049 -1.046 -17.156 1 97.25 193 LEU A N 1
ATOM 1479 C CA . LEU A 1 193 ? -3.807 -2.148 -17.734 1 97.25 193 LEU A CA 1
ATOM 1480 C C . LEU A 1 193 ? -3.35 -3.484 -17.172 1 97.25 193 LEU A C 1
ATOM 1482 O O . LEU A 1 193 ? -2.176 -3.846 -17.281 1 97.25 193 LEU A O 1
ATOM 1486 N N . ALA A 1 194 ? -4.352 -4.207 -16.562 1 94.88 194 ALA A N 1
ATOM 1487 C CA . ALA A 1 194 ? -4.027 -5.477 -15.922 1 94.88 194 ALA A CA 1
ATOM 1488 C C . ALA A 1 194 ? -3.736 -6.559 -16.953 1 94.88 194 ALA A C 1
ATOM 1490 O O . ALA A 1 194 ? -4.316 -6.562 -18.047 1 94.88 194 ALA A O 1
ATOM 1491 N N . ALA A 1 195 ? -2.822 -7.387 -16.688 1 92.5 195 ALA A N 1
ATOM 1492 C CA . ALA A 1 195 ? -2.496 -8.594 -17.438 1 92.5 195 ALA A CA 1
ATOM 1493 C C . ALA A 1 195 ? -1.755 -9.602 -16.562 1 92.5 195 ALA A C 1
ATOM 1495 O O . ALA A 1 195 ? -1.172 -9.234 -15.539 1 92.5 195 ALA A O 1
ATOM 1496 N N . HIS A 1 196 ? -1.903 -10.875 -16.891 1 88.81 196 HIS A N 1
ATOM 1497 C CA . HIS A 1 196 ? -1.11 -11.883 -16.188 1 88.81 196 HIS A CA 1
ATOM 1498 C C . HIS A 1 196 ? 0.376 -11.719 -16.484 1 88.81 196 HIS A C 1
ATOM 1500 O O . HIS A 1 196 ? 0.79 -11.742 -17.656 1 88.81 196 HIS A O 1
ATOM 1506 N N . SER A 1 197 ? 1.199 -11.594 -15.5 1 90.44 197 SER A N 1
ATOM 1507 C CA . SER A 1 197 ? 2.6 -11.227 -15.68 1 90.44 197 SER A CA 1
ATOM 1508 C C . SER A 1 197 ? 3.395 -12.375 -16.297 1 90.44 197 SER A C 1
ATOM 1510 O O . SER A 1 197 ? 4.438 -12.156 -16.922 1 90.44 197 SER A O 1
ATOM 1512 N N . GLY A 1 198 ? 2.961 -13.555 -16.141 1 87.5 198 GLY A N 1
ATOM 1513 C CA . GLY A 1 198 ? 3.648 -14.711 -16.688 1 87.5 198 GLY A CA 1
ATOM 1514 C C . GLY A 1 198 ? 3.113 -15.141 -18.047 1 87.5 198 GLY A C 1
ATOM 1515 O O . GLY A 1 198 ? 3.852 -15.688 -18.875 1 87.5 198 GLY A O 1
ATOM 1516 N N . ILE A 1 199 ? 1.918 -14.914 -18.359 1 83.44 199 ILE A N 1
ATOM 1517 C CA . ILE A 1 199 ? 1.257 -15.461 -19.547 1 83.44 199 ILE A CA 1
ATOM 1518 C C . ILE A 1 199 ? 1.29 -14.438 -20.672 1 83.44 199 ILE A C 1
ATOM 1520 O O . ILE A 1 199 ? 1.691 -14.75 -21.797 1 83.44 199 ILE A O 1
ATOM 1524 N N . GLU A 1 200 ? 0.856 -13.18 -20.344 1 87.12 200 GLU A N 1
ATOM 1525 C CA . GLU A 1 200 ? 0.784 -12.156 -21.375 1 87.12 200 GLU A CA 1
ATOM 1526 C C . GLU A 1 200 ? 1.231 -10.805 -20.844 1 87.12 200 GLU A C 1
ATOM 1528 O O . GLU A 1 200 ? 0.496 -9.82 -20.953 1 87.12 200 GLU A O 1
ATOM 1533 N N . PRO A 1 201 ? 2.438 -10.703 -20.406 1 90.19 201 PRO A N 1
ATOM 1534 C CA . PRO A 1 201 ? 2.902 -9.438 -19.812 1 90.19 201 PRO A CA 1
ATOM 1535 C C . PRO A 1 201 ? 2.859 -8.273 -20.797 1 90.19 201 PRO A C 1
ATOM 1537 O O . PRO A 1 201 ? 2.662 -7.129 -20.391 1 90.19 201 PRO A O 1
ATOM 1540 N N . GLU A 1 202 ? 2.979 -8.547 -22.047 1 89.62 202 GLU A N 1
ATOM 1541 C CA . GLU A 1 202 ? 3.031 -7.516 -23.078 1 89.62 202 GLU A CA 1
ATOM 1542 C C . GLU A 1 202 ? 1.689 -6.801 -23.219 1 89.62 202 GLU A C 1
ATOM 1544 O O . GLU A 1 202 ? 1.617 -5.699 -23.766 1 89.62 202 GLU A O 1
ATOM 1549 N N . LYS A 1 203 ? 0.697 -7.367 -22.656 1 92.5 203 LYS A N 1
ATOM 1550 C CA . LYS A 1 203 ? -0.632 -6.77 -22.75 1 92.5 203 LYS A CA 1
ATOM 1551 C C . LYS A 1 203 ? -0.903 -5.84 -21.578 1 92.5 203 LYS A C 1
ATOM 1553 O O . LYS A 1 203 ? -1.89 -5.102 -21.578 1 92.5 203 LYS A O 1
ATOM 1558 N N . GLY A 1 204 ? -0.065 -5.883 -20.641 1 95.69 204 GLY A N 1
ATOM 1559 C CA . GLY A 1 204 ? -0.284 -5.086 -19.438 1 95.69 204 GLY A CA 1
ATOM 1560 C C . GLY A 1 204 ? 0.471 -3.77 -19.453 1 95.69 204 GLY A C 1
ATOM 1561 O O . GLY A 1 204 ? 1.384 -3.58 -20.266 1 95.69 204 GLY A O 1
ATOM 1562 N N . ARG A 1 205 ? 0.028 -2.848 -18.734 1 98 205 ARG A N 1
ATOM 1563 C CA . ARG A 1 205 ? 0.662 -1.566 -18.438 1 98 205 ARG A CA 1
ATOM 1564 C C . ARG A 1 205 ? 0.728 -1.325 -16.922 1 98 205 ARG A C 1
ATOM 1566 O O . ARG A 1 205 ? -0.295 -1.063 -16.297 1 98 205 ARG A O 1
ATOM 1573 N N . SER A 1 206 ? 1.892 -1.352 -16.344 1 98.31 206 SER A N 1
ATOM 1574 C CA . SER A 1 206 ? 2.053 -1.38 -14.891 1 98.31 206 SER A CA 1
ATOM 1575 C C . SER A 1 206 ? 1.848 0.005 -14.281 1 98.31 206 SER A C 1
ATOM 1577 O O . SER A 1 206 ? 2.688 0.892 -14.445 1 98.31 206 SER A O 1
ATOM 1579 N N . ALA A 1 207 ? 0.796 0.15 -13.539 1 98.81 207 ALA A N 1
ATOM 1580 C CA . ALA A 1 207 ? 0.562 1.375 -12.781 1 98.81 207 ALA A CA 1
ATOM 1581 C C . ALA A 1 207 ? 1.62 1.561 -11.703 1 98.81 207 ALA A C 1
ATOM 1583 O O . ALA A 1 207 ? 2.041 2.686 -11.422 1 98.81 207 ALA A O 1
ATOM 1584 N N . ILE A 1 208 ? 2.084 0.468 -11.102 1 98.88 208 ILE A N 1
ATOM 1585 C CA . ILE A 1 208 ? 3.086 0.507 -10.039 1 98.88 208 ILE A CA 1
ATOM 1586 C C . ILE A 1 208 ? 4.41 1.015 -10.602 1 98.88 208 ILE A C 1
ATOM 1588 O O . ILE A 1 208 ? 5.062 1.872 -10 1 98.88 208 ILE A O 1
ATOM 1592 N N . GLU A 1 209 ? 4.805 0.511 -11.742 1 98.88 209 GLU A N 1
ATOM 1593 C CA . GLU A 1 209 ? 6.039 0.985 -12.367 1 98.88 209 GLU A CA 1
ATOM 1594 C C . GLU A 1 209 ? 5.969 2.48 -12.656 1 98.88 209 GLU A C 1
ATOM 1596 O O . GLU A 1 209 ? 6.91 3.221 -12.375 1 98.88 209 GLU A O 1
ATOM 1601 N N . GLU A 1 210 ? 4.848 2.914 -13.227 1 98.88 210 GLU A N 1
ATOM 1602 C CA . GLU A 1 210 ? 4.66 4.332 -13.523 1 98.88 210 GLU A CA 1
ATOM 1603 C C . GLU A 1 210 ? 4.742 5.176 -12.258 1 98.88 210 GLU A C 1
ATOM 1605 O O . GLU A 1 210 ? 5.449 6.188 -12.227 1 98.88 210 GLU A O 1
ATOM 1610 N N . LEU A 1 211 ? 4.043 4.762 -11.219 1 98.88 211 LEU A N 1
ATOM 1611 C CA . LEU A 1 211 ? 4.086 5.496 -9.953 1 98.88 211 LEU A CA 1
ATOM 1612 C C . LEU A 1 211 ? 5.512 5.59 -9.43 1 98.88 211 LEU A C 1
ATOM 1614 O O . LEU A 1 211 ? 5.926 6.637 -8.922 1 98.88 211 LEU A O 1
ATOM 1618 N N . ALA A 1 212 ? 6.258 4.465 -9.531 1 98.88 212 ALA A N 1
ATOM 1619 C CA . ALA A 1 212 ? 7.641 4.445 -9.062 1 98.88 212 ALA A CA 1
ATOM 1620 C C . ALA A 1 212 ? 8.477 5.508 -9.766 1 98.88 212 ALA A C 1
ATOM 1622 O O . ALA A 1 212 ? 9.25 6.227 -9.133 1 98.88 212 ALA A O 1
ATOM 1623 N N . HIS A 1 213 ? 8.328 5.609 -11.086 1 98.88 213 HIS A N 1
ATOM 1624 C CA . HIS A 1 213 ? 9.023 6.648 -11.828 1 98.88 213 HIS A CA 1
ATOM 1625 C C . HIS A 1 213 ? 8.688 8.031 -11.289 1 98.88 213 HIS A C 1
ATOM 1627 O O . HIS A 1 213 ? 9.578 8.875 -11.125 1 98.88 213 HIS A O 1
ATOM 1633 N N . LYS A 1 214 ? 7.414 8.281 -11.031 1 98.88 214 LYS A N 1
ATOM 1634 C CA . LYS A 1 214 ? 6.977 9.586 -10.547 1 98.88 214 LYS A CA 1
ATOM 1635 C C . LYS A 1 214 ? 7.531 9.867 -9.156 1 98.88 214 LYS A C 1
ATOM 1637 O O . LYS A 1 214 ? 7.945 10.992 -8.859 1 98.88 214 LYS A O 1
ATOM 1642 N N . ILE A 1 215 ? 7.531 8.859 -8.281 1 98.81 215 ILE A N 1
ATOM 1643 C CA . ILE A 1 215 ? 8.047 9.031 -6.93 1 98.81 215 ILE A CA 1
ATOM 1644 C C . ILE A 1 215 ? 9.508 9.469 -6.98 1 98.81 215 ILE A C 1
ATOM 1646 O O . ILE A 1 215 ? 9.906 10.398 -6.281 1 98.81 215 ILE A O 1
ATOM 1650 N N . VAL A 1 216 ? 10.305 8.836 -7.805 1 98.75 216 VAL A N 1
ATOM 1651 C CA . VAL A 1 216 ? 11.719 9.18 -7.945 1 98.75 216 VAL A CA 1
ATOM 1652 C C . VAL A 1 216 ? 11.852 10.633 -8.391 1 98.75 216 VAL A C 1
ATOM 1654 O O . VAL A 1 216 ? 12.594 11.406 -7.785 1 98.75 216 VAL A O 1
ATOM 1657 N N . LYS A 1 217 ? 11.102 11.039 -9.391 1 98.75 217 LYS A N 1
ATOM 1658 C CA . LYS A 1 217 ? 11.172 12.391 -9.93 1 98.75 217 LYS A CA 1
ATOM 1659 C C . LYS A 1 217 ? 10.703 13.414 -8.906 1 98.75 217 LYS A C 1
ATOM 1661 O O . LYS A 1 217 ? 11.266 14.508 -8.805 1 98.75 217 LYS A O 1
ATOM 1666 N N . LEU A 1 218 ? 9.664 13.102 -8.18 1 98.62 218 LEU A N 1
ATOM 1667 C CA . LEU A 1 218 ? 9.125 14.016 -7.176 1 98.62 218 LEU A CA 1
ATOM 1668 C C . LEU A 1 218 ? 10.141 14.25 -6.059 1 98.62 218 LEU A C 1
ATOM 1670 O O . LEU A 1 218 ? 10.344 15.391 -5.633 1 98.62 218 LEU A O 1
ATOM 1674 N N . HIS A 1 219 ? 10.789 13.188 -5.598 1 98.25 219 HIS A N 1
ATOM 1675 C CA . HIS A 1 219 ? 11.758 13.328 -4.52 1 98.25 219 HIS A CA 1
ATOM 1676 C C . HIS A 1 219 ? 12.984 14.109 -4.984 1 98.25 219 HIS A C 1
ATOM 1678 O O . HIS A 1 219 ? 13.672 14.734 -4.172 1 98.25 219 HIS A O 1
ATOM 1684 N N . GLU A 1 220 ? 13.266 14.117 -6.25 1 98 220 GLU A N 1
ATOM 1685 C CA . GLU A 1 220 ? 14.375 14.883 -6.801 1 98 220 GLU A CA 1
ATOM 1686 C C . GLU A 1 220 ? 14.117 16.391 -6.688 1 98 220 GLU A C 1
ATOM 1688 O O . GLU A 1 220 ? 15.039 17.188 -6.812 1 98 220 GLU A O 1
ATOM 1693 N N . LEU A 1 221 ? 12.891 16.781 -6.449 1 97.94 221 LEU A N 1
ATOM 1694 C CA . LEU A 1 221 ? 12.523 18.188 -6.34 1 97.94 221 LEU A CA 1
ATOM 1695 C C . LEU A 1 221 ? 12.922 18.75 -4.973 1 97.94 221 LEU A C 1
ATOM 1697 O O . LEU A 1 221 ? 12.867 19.953 -4.754 1 97.94 221 LEU A O 1
ATOM 1701 N N . ASN A 1 222 ? 13.32 17.906 -4.074 1 97.38 222 ASN A N 1
ATOM 1702 C CA . ASN A 1 222 ? 13.703 18.344 -2.738 1 97.38 222 ASN A CA 1
ATOM 1703 C C . ASN A 1 222 ? 14.844 19.359 -2.793 1 97.38 222 ASN A C 1
ATOM 1705 O O . ASN A 1 222 ? 15.766 19.219 -3.596 1 97.38 222 ASN A O 1
ATOM 1709 N N . ASP A 1 223 ? 14.781 20.375 -2.09 1 96.25 223 ASP A N 1
ATOM 1710 C CA . ASP A 1 223 ? 15.812 21.375 -1.827 1 96.25 223 ASP A CA 1
ATOM 1711 C C . ASP A 1 223 ? 15.734 21.891 -0.388 1 96.25 223 ASP A C 1
ATOM 1713 O O . ASP A 1 223 ? 15.336 23.031 -0.144 1 96.25 223 ASP A O 1
ATOM 1717 N N . HIS A 1 224 ? 16.203 21.109 0.539 1 92.12 224 HIS A N 1
ATOM 1718 C CA . HIS A 1 224 ? 16.031 21.359 1.967 1 92.12 224 HIS A CA 1
ATOM 1719 C C . HIS A 1 224 ? 16.781 22.625 2.395 1 92.12 224 HIS A C 1
ATOM 1721 O O . HIS A 1 224 ? 16.344 23.328 3.307 1 92.12 224 HIS A O 1
ATOM 1727 N N . GLU A 1 225 ? 17.859 22.875 1.743 1 92.38 225 GLU A N 1
ATOM 1728 C CA . GLU A 1 225 ? 18.641 24.062 2.057 1 92.38 225 GLU A CA 1
ATOM 1729 C C . GLU A 1 225 ? 17.828 25.328 1.854 1 92.38 225 GLU A C 1
ATOM 1731 O O . GLU A 1 225 ? 18.016 26.312 2.566 1 92.38 225 GLU A O 1
ATOM 1736 N N . HIS A 1 226 ? 16.906 25.25 0.89 1 94 226 HIS A N 1
ATOM 1737 C CA . HIS A 1 226 ? 16.109 26.438 0.596 1 94 226 HIS A CA 1
ATOM 1738 C C . HIS A 1 226 ? 14.664 26.25 1.053 1 94 226 HIS A C 1
ATOM 1740 O O . HIS A 1 226 ? 13.773 26.953 0.593 1 94 226 HIS A O 1
ATOM 1746 N N . GLY A 1 227 ? 14.391 25.203 1.843 1 93.5 227 GLY A N 1
ATOM 1747 C CA . GLY A 1 227 ? 13.125 25.062 2.543 1 93.5 227 GLY A CA 1
ATOM 1748 C C . GLY A 1 227 ? 12.07 24.328 1.729 1 93.5 227 GLY A C 1
ATOM 1749 O O . GLY A 1 227 ? 10.875 24.469 1.988 1 93.5 227 GLY A O 1
ATOM 1750 N N . ILE A 1 228 ? 12.453 23.562 0.674 1 96.38 228 ILE A N 1
ATOM 1751 C CA . ILE A 1 228 ? 11.516 22.781 -0.135 1 96.38 228 ILE A CA 1
ATOM 1752 C C . ILE A 1 228 ? 11.586 21.312 0.26 1 96.38 228 ILE A C 1
ATOM 1754 O O . ILE A 1 228 ? 12.672 20.719 0.282 1 96.38 228 ILE A O 1
ATOM 1758 N N . SER A 1 229 ? 10.5 20.781 0.626 1 96.81 229 SER A N 1
ATOM 1759 C CA . SER A 1 229 ? 10.391 19.359 0.899 1 96.81 229 SER A CA 1
ATOM 1760 C C . SER A 1 229 ? 9.266 18.719 0.085 1 96.81 229 SER A C 1
ATOM 1762 O O . SER A 1 229 ? 8.148 19.234 0.058 1 96.81 229 SER A O 1
ATOM 1764 N N . VAL A 1 230 ? 9.555 17.719 -0.631 1 97.88 230 VAL A N 1
ATOM 1765 C CA . VAL A 1 230 ? 8.586 16.891 -1.354 1 97.88 230 VAL A CA 1
ATOM 1766 C C . VAL A 1 230 ? 8.703 15.438 -0.905 1 97.88 230 VAL A C 1
ATOM 1768 O O . VAL A 1 230 ? 9.742 14.805 -1.109 1 97.88 230 VAL A O 1
ATOM 1771 N N . ASN A 1 231 ? 7.645 14.938 -0.296 1 97.88 231 ASN A N 1
ATOM 1772 C CA . ASN A 1 231 ? 7.676 13.609 0.306 1 97.88 231 ASN A CA 1
ATOM 1773 C C . ASN A 1 231 ? 6.461 12.781 -0.105 1 97.88 231 ASN A C 1
ATOM 1775 O O . ASN A 1 231 ? 5.32 13.172 0.141 1 97.88 231 ASN A O 1
ATOM 1779 N N . VAL A 1 232 ? 6.738 11.688 -0.772 1 98.62 232 VAL A N 1
ATOM 1780 C CA . VAL A 1 232 ? 5.668 10.703 -0.921 1 98.62 232 VAL A CA 1
ATOM 1781 C C . VAL A 1 232 ? 5.57 9.844 0.339 1 98.62 232 VAL A C 1
ATOM 1783 O O . VAL A 1 232 ? 6.41 8.977 0.572 1 98.62 232 VAL A O 1
ATOM 1786 N N . GLY A 1 233 ? 4.477 10.008 1.035 1 98.25 233 GLY A N 1
ATOM 1787 C CA . GLY A 1 233 ? 4.422 9.445 2.375 1 98.25 233 GLY A CA 1
ATOM 1788 C C . GLY A 1 233 ? 3.611 8.164 2.451 1 98.25 233 GLY A C 1
ATOM 1789 O O . GLY A 1 233 ? 3.732 7.402 3.414 1 98.25 233 GLY A O 1
ATOM 1790 N N . ILE A 1 234 ? 2.791 7.895 1.481 1 98.31 234 ILE A N 1
ATOM 1791 C CA . ILE A 1 234 ? 1.979 6.684 1.43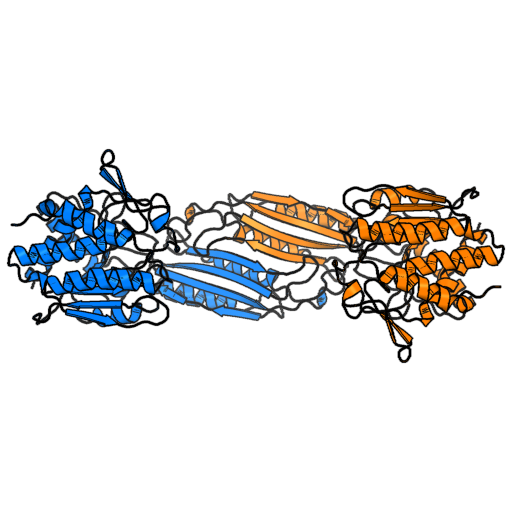2 1 98.31 234 ILE A CA 1
ATOM 1792 C C . ILE A 1 234 ? 1.897 6.176 -0.005 1 98.31 234 ILE A C 1
ATOM 1794 O O . ILE A 1 234 ? 1.723 6.961 -0.939 1 98.31 234 ILE A O 1
ATOM 1798 N N . ILE A 1 235 ? 1.971 4.906 -0.129 1 98.75 235 ILE A N 1
ATOM 1799 C CA . ILE A 1 235 ? 1.755 4.289 -1.433 1 98.75 235 ILE A CA 1
ATOM 1800 C C . ILE A 1 235 ? 0.947 3.002 -1.267 1 98.75 235 ILE A C 1
ATOM 1802 O O . ILE A 1 235 ? 1.025 2.342 -0.228 1 98.75 235 ILE A O 1
ATOM 1806 N N . GLU A 1 236 ? 0.225 2.73 -2.283 1 98.38 236 GLU A N 1
ATOM 1807 C CA . GLU A 1 236 ? -0.501 1.47 -2.404 1 98.38 236 GLU A CA 1
ATOM 1808 C C . GLU A 1 236 ? -0.719 1.096 -3.867 1 98.38 236 GLU A C 1
ATOM 1810 O O . GLU A 1 236 ? -0.964 1.966 -4.707 1 98.38 236 GLU A O 1
ATOM 1815 N N . GLY A 1 237 ? -0.625 -0.156 -4.133 1 98 237 GLY A N 1
ATOM 1816 C CA . GLY A 1 237 ? -0.89 -0.618 -5.484 1 98 237 GLY A CA 1
ATOM 1817 C C . GLY A 1 237 ? -0.826 -2.127 -5.625 1 98 237 GLY A C 1
ATOM 1818 O O . GLY A 1 237 ? 0.015 -2.777 -5 1 98 237 GLY A O 1
ATOM 1819 N N . GLY A 1 238 ? -1.786 -2.635 -6.477 1 95.94 238 GLY A N 1
ATOM 1820 C CA . GLY A 1 238 ? -1.764 -4.043 -6.84 1 95.94 238 GLY A CA 1
ATOM 1821 C C . GLY A 1 238 ? -2.625 -4.906 -5.938 1 95.94 238 GLY A C 1
ATOM 1822 O O . GLY A 1 238 ? -2.801 -4.598 -4.758 1 95.94 238 GLY A O 1
ATOM 1823 N N . ASN A 1 239 ? -3.119 -5.996 -6.543 1 89.62 239 ASN A N 1
ATOM 1824 C CA . ASN A 1 239 ? -3.973 -6.922 -5.805 1 89.62 239 ASN A CA 1
ATOM 1825 C C . ASN A 1 239 ? -3.406 -8.336 -5.82 1 89.62 239 ASN A C 1
ATOM 1827 O O . ASN A 1 239 ? -3.801 -9.18 -5.012 1 89.62 239 ASN A O 1
ATOM 1831 N N . ALA A 1 240 ? -2.555 -8.641 -6.758 1 90.31 240 ALA A N 1
ATOM 1832 C CA . ALA A 1 240 ? -1.905 -9.945 -6.863 1 90.31 240 ALA A CA 1
ATOM 1833 C C . ALA A 1 240 ? -0.474 -9.805 -7.371 1 90.31 240 ALA A C 1
ATOM 1835 O O . ALA A 1 240 ? -0.196 -8.977 -8.242 1 90.31 240 ALA A O 1
ATOM 1836 N N . VAL A 1 241 ? 0.372 -10.609 -6.871 1 93.12 241 VAL A N 1
ATOM 1837 C CA . VAL A 1 241 ? 1.793 -10.516 -7.191 1 93.12 241 VAL A CA 1
ATOM 1838 C C . VAL A 1 241 ? 2.016 -10.844 -8.664 1 93.12 241 VAL A C 1
ATOM 1840 O O . VAL A 1 241 ? 2.855 -10.234 -9.328 1 93.12 241 VAL A O 1
ATOM 1843 N N . ASN A 1 242 ? 1.216 -11.773 -9.258 1 91.31 242 ASN A N 1
ATOM 1844 C CA . ASN A 1 242 ? 1.429 -12.25 -10.625 1 91.31 242 ASN A CA 1
ATOM 1845 C C . ASN A 1 242 ? 0.567 -11.492 -11.625 1 91.31 242 ASN A C 1
ATOM 1847 O O . ASN A 1 242 ? 0.289 -11.984 -12.719 1 91.31 242 ASN A O 1
ATOM 1851 N N . THR A 1 243 ? 0.126 -10.344 -11.281 1 93.12 243 THR A N 1
ATOM 1852 C CA . THR A 1 243 ? -0.663 -9.492 -12.164 1 93.12 243 THR A CA 1
ATOM 1853 C C . THR A 1 243 ? 0.001 -8.125 -12.328 1 93.12 243 THR A C 1
ATOM 1855 O O . THR A 1 243 ? 0.477 -7.539 -11.359 1 93.12 243 THR A O 1
ATOM 1858 N N . ILE A 1 244 ? 0.058 -7.68 -13.523 1 96.56 244 ILE A N 1
ATOM 1859 C CA . ILE A 1 244 ? 0.452 -6.297 -13.781 1 96.56 244 ILE A CA 1
ATOM 1860 C C . ILE A 1 244 ? -0.619 -5.352 -13.242 1 96.56 244 ILE A C 1
ATOM 1862 O O . ILE A 1 244 ? -1.787 -5.441 -13.625 1 96.56 244 ILE A O 1
ATOM 1866 N N . SER A 1 245 ? -0.188 -4.543 -12.383 1 97.44 245 SER A N 1
ATOM 1867 C CA . SER A 1 245 ? -1.161 -3.752 -11.633 1 97.44 245 SER A CA 1
ATOM 1868 C C . SER A 1 245 ? -1.819 -2.701 -12.523 1 97.44 245 SER A C 1
ATOM 1870 O O . SER A 1 245 ? -1.133 -1.96 -13.227 1 97.44 245 SER A O 1
ATOM 1872 N N . SER A 1 246 ? -3.145 -2.641 -12.438 1 97.94 246 SER A N 1
ATOM 1873 C CA . SER A 1 246 ? -3.891 -1.669 -13.234 1 97.94 246 SER A CA 1
ATOM 1874 C C . SER A 1 246 ? -4.078 -0.36 -12.469 1 97.94 246 SER A C 1
ATOM 1876 O O . SER A 1 246 ? -4.551 0.628 -13.031 1 97.94 246 SER A O 1
ATOM 1878 N N . SER A 1 247 ? -3.709 -0.363 -11.234 1 98.31 247 SER A N 1
ATOM 1879 C CA . SER A 1 247 ? -3.895 0.857 -10.453 1 98.31 247 SER A CA 1
ATOM 1880 C C . SER A 1 247 ? -2.824 0.993 -9.375 1 98.31 247 SER A C 1
ATOM 1882 O O . SER A 1 247 ? -2.357 -0.008 -8.828 1 98.31 247 SER A O 1
ATOM 1884 N N . ALA A 1 248 ? -2.41 2.135 -9.086 1 98.69 248 ALA A N 1
ATOM 1885 C CA . ALA A 1 248 ? -1.498 2.498 -8 1 98.69 248 ALA A CA 1
ATOM 1886 C C . ALA A 1 248 ? -1.729 3.936 -7.547 1 98.69 248 ALA A C 1
ATOM 1888 O O . ALA A 1 248 ? -2.139 4.785 -8.344 1 98.69 248 ALA A O 1
ATOM 1889 N N . ILE A 1 249 ? -1.519 4.18 -6.289 1 98.81 249 ILE A N 1
ATOM 1890 C CA . ILE A 1 249 ? -1.795 5.496 -5.723 1 98.81 249 ILE A CA 1
ATOM 1891 C C . ILE A 1 249 ? -0.635 5.926 -4.828 1 98.81 249 ILE A C 1
ATOM 1893 O O . ILE A 1 249 ? -0.053 5.102 -4.117 1 98.81 249 ILE A O 1
ATOM 1897 N N . GLY A 1 250 ? -0.261 7.168 -4.879 1 98.69 250 GLY A N 1
ATOM 1898 C CA . GLY A 1 250 ? 0.697 7.801 -3.988 1 98.69 250 GLY A CA 1
ATOM 1899 C C . GLY A 1 250 ? 0.204 9.117 -3.422 1 98.69 250 GLY A C 1
ATOM 1900 O O . GLY A 1 250 ? -0.479 9.883 -4.113 1 98.69 250 GLY A O 1
ATOM 1901 N N . HIS A 1 251 ? 0.513 9.375 -2.178 1 98.62 251 HIS A N 1
ATOM 1902 C CA . HIS A 1 251 ? 0.176 10.625 -1.519 1 98.62 251 HIS A CA 1
ATOM 1903 C C . HIS A 1 251 ? 1.429 11.438 -1.204 1 98.62 251 HIS A C 1
ATO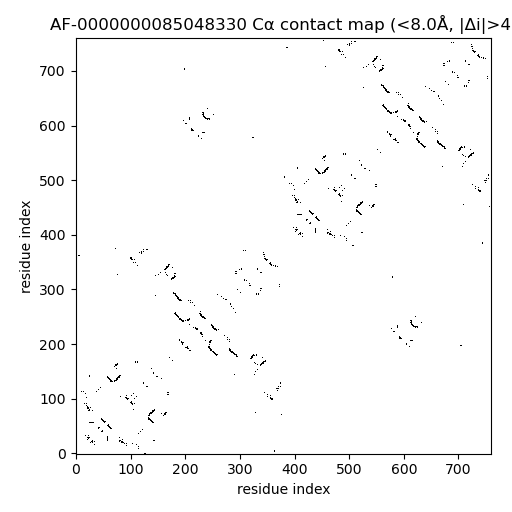M 1905 O O . HIS A 1 251 ? 2.381 10.914 -0.621 1 98.62 251 HIS A O 1
ATOM 1911 N N . VAL A 1 252 ? 1.391 12.719 -1.529 1 98.44 252 VAL A N 1
ATOM 1912 C CA . VAL A 1 252 ? 2.576 13.57 -1.503 1 98.44 252 VAL A CA 1
ATOM 1913 C C . VAL A 1 252 ? 2.355 14.734 -0.538 1 98.44 252 VAL A C 1
ATOM 1915 O O . VAL A 1 252 ? 1.287 15.344 -0.528 1 98.44 252 VAL A O 1
ATOM 1918 N N . ASP A 1 253 ? 3.307 14.953 0.294 1 97.38 253 ASP A N 1
ATOM 1919 C CA . ASP A 1 253 ? 3.393 16.141 1.139 1 97.38 253 ASP A CA 1
ATOM 1920 C C . ASP A 1 253 ? 4.441 17.125 0.608 1 97.38 253 ASP A C 1
ATOM 1922 O O . ASP A 1 253 ? 5.57 16.734 0.31 1 97.38 253 ASP A O 1
ATOM 1926 N N . VAL A 1 254 ? 4.055 18.375 0.489 1 97.5 254 VAL A N 1
ATOM 1927 C CA . VAL A 1 254 ? 4.953 19.406 -0.035 1 97.5 254 VAL A CA 1
ATOM 1928 C C . VAL A 1 254 ? 5.055 20.562 0.956 1 97.5 254 VAL A C 1
ATOM 1930 O O . VAL A 1 254 ? 4.047 20.984 1.52 1 97.5 254 VAL A O 1
ATOM 1933 N N . ARG A 1 255 ? 6.234 21.016 1.23 1 97.12 255 ARG A N 1
ATOM 1934 C CA . ARG A 1 255 ? 6.492 22.203 2.023 1 97.12 255 ARG A CA 1
ATOM 1935 C C . ARG A 1 255 ? 7.312 23.219 1.234 1 97.12 255 ARG A C 1
ATOM 1937 O O . ARG A 1 255 ? 8.227 22.844 0.499 1 97.12 255 ARG A O 1
ATOM 1944 N N . VAL A 1 256 ? 6.988 24.453 1.394 1 97 256 VAL A N 1
ATOM 1945 C CA . VAL A 1 256 ? 7.684 25.531 0.693 1 97 256 VAL A CA 1
ATOM 1946 C C . VAL A 1 256 ? 7.922 26.703 1.645 1 97 256 VAL A C 1
ATOM 1948 O O . VAL A 1 256 ? 7.121 26.938 2.551 1 97 256 VAL A O 1
ATOM 1951 N N . ALA A 1 257 ? 8.938 27.469 1.363 1 95 257 ALA A N 1
ATOM 1952 C CA . ALA A 1 257 ? 9.336 28.547 2.27 1 95 257 ALA A CA 1
ATOM 1953 C C . ALA A 1 257 ? 8.789 29.891 1.793 1 95 257 ALA A C 1
ATOM 1955 O O . ALA A 1 257 ? 8.633 30.812 2.59 1 95 257 ALA A O 1
ATOM 1956 N N . THR A 1 258 ? 8.555 30.016 0.464 1 95.38 258 THR A N 1
ATOM 1957 C CA . THR A 1 258 ? 8.109 31.297 -0.08 1 95.38 258 THR A CA 1
ATOM 1958 C C . THR A 1 258 ? 6.93 31.094 -1.028 1 95.38 258 THR A C 1
ATOM 1960 O O . THR A 1 258 ? 6.707 30 -1.533 1 95.38 258 THR A O 1
ATOM 1963 N N . PRO A 1 259 ? 6.191 32.156 -1.229 1 94.75 259 PRO A N 1
ATOM 1964 C CA . PRO A 1 259 ? 5.094 32.062 -2.193 1 94.75 259 PRO A CA 1
ATOM 1965 C C . PRO A 1 259 ? 5.57 31.719 -3.602 1 94.75 259 PRO A C 1
ATOM 1967 O O . PRO A 1 259 ? 4.871 31.016 -4.34 1 94.75 259 PRO A O 1
ATOM 1970 N N . GLU A 1 260 ? 6.711 32.219 -3.984 1 96.81 260 GLU A N 1
ATOM 1971 C CA . GLU A 1 260 ? 7.273 31.875 -5.293 1 96.81 260 GLU A CA 1
ATOM 1972 C C . GLU A 1 260 ? 7.551 30.391 -5.414 1 96.81 260 GLU A C 1
ATOM 1974 O O . GLU A 1 260 ? 7.258 29.781 -6.449 1 96.81 260 GLU A O 1
ATOM 1979 N N . GLN A 1 261 ? 8.086 29.844 -4.367 1 97.31 261 GLN A N 1
ATOM 1980 C CA . GLN A 1 261 ? 8.344 28.406 -4.344 1 97.31 261 GLN A CA 1
ATOM 1981 C C . GLN A 1 261 ? 7.043 27.625 -4.473 1 97.31 261 GLN A C 1
ATOM 1983 O O . GLN A 1 261 ? 7.016 26.562 -5.109 1 97.31 261 GLN A O 1
ATOM 1988 N N . ALA A 1 262 ? 6.016 28.109 -3.84 1 96.94 262 ALA A N 1
ATOM 1989 C CA . ALA A 1 262 ? 4.723 27.438 -3.908 1 96.94 262 ALA A CA 1
ATOM 1990 C C . ALA A 1 262 ? 4.242 27.312 -5.352 1 96.94 262 ALA A C 1
ATOM 1992 O O . ALA A 1 262 ? 3.873 26.234 -5.805 1 96.94 262 ALA A O 1
ATOM 1993 N N . SER A 1 263 ? 4.258 28.422 -6.051 1 96.94 263 SER A N 1
ATOM 1994 C CA . SER A 1 263 ? 3.844 28.438 -7.449 1 96.94 263 SER A CA 1
ATOM 1995 C C . SER A 1 263 ? 4.738 27.531 -8.297 1 96.94 263 SER A C 1
ATOM 1997 O O . SER A 1 263 ? 4.25 26.812 -9.172 1 96.94 263 SER A O 1
ATOM 1999 N N . GLU A 1 264 ? 5.977 27.609 -8.07 1 97.75 264 GLU A N 1
ATOM 2000 C CA . GLU A 1 264 ? 6.945 26.797 -8.812 1 97.75 264 GLU A CA 1
ATOM 2001 C C . GLU A 1 264 ? 6.711 25.312 -8.594 1 97.75 264 GLU A C 1
ATOM 2003 O O . GLU A 1 264 ? 6.738 24.531 -9.547 1 97.75 264 GLU A O 1
ATOM 2008 N N . MET A 1 265 ? 6.535 24.953 -7.348 1 97.94 265 MET A N 1
ATOM 2009 C CA . MET A 1 265 ? 6.355 23.547 -7.012 1 97.94 265 MET A CA 1
ATOM 2010 C C . MET A 1 265 ? 5.055 23 -7.598 1 97.94 265 MET A C 1
ATOM 2012 O O . MET A 1 265 ? 5 21.859 -8.047 1 97.94 265 MET A O 1
ATOM 2016 N N . GLU A 1 266 ? 3.988 23.797 -7.527 1 97.56 266 GLU A N 1
ATOM 2017 C CA . GLU A 1 266 ? 2.738 23.391 -8.164 1 97.56 266 GLU A CA 1
ATOM 2018 C C . GLU A 1 266 ? 2.951 23.062 -9.633 1 97.56 266 GLU A C 1
ATOM 2020 O O . GLU A 1 266 ? 2.48 22.031 -10.125 1 97.56 266 GLU A O 1
ATOM 2025 N N . HIS A 1 267 ? 3.686 23.906 -10.312 1 97.81 267 HIS A N 1
ATOM 2026 C CA . HIS A 1 267 ? 3.963 23.719 -11.734 1 97.81 267 HIS A CA 1
ATOM 2027 C C . HIS A 1 267 ? 4.832 22.484 -11.961 1 97.81 267 HIS A C 1
ATOM 2029 O O . HIS A 1 267 ? 4.582 21.703 -12.883 1 97.81 267 HIS A O 1
ATOM 2035 N N . LYS A 1 268 ? 5.859 22.281 -11.203 1 98.25 268 LYS A N 1
ATOM 2036 C CA . LYS A 1 268 ? 6.789 21.172 -11.359 1 98.25 268 LYS A CA 1
ATOM 2037 C C . LYS A 1 268 ? 6.09 19.828 -11.125 1 98.25 268 LYS A C 1
ATOM 2039 O O . LYS A 1 268 ? 6.344 18.859 -11.836 1 98.25 268 LYS A O 1
ATOM 2044 N N . ILE A 1 269 ? 5.258 19.797 -10.109 1 98.19 269 ILE A N 1
ATOM 2045 C CA . ILE A 1 269 ? 4.52 18.578 -9.82 1 98.19 269 ILE A CA 1
ATOM 2046 C C . ILE A 1 269 ? 3.594 18.234 -10.984 1 98.19 269 ILE A C 1
ATOM 2048 O O . ILE A 1 269 ? 3.52 17.078 -11.414 1 98.19 269 ILE A O 1
ATOM 2052 N N . GLU A 1 270 ? 2.93 19.219 -11.477 1 97.25 270 GLU A N 1
ATOM 2053 C CA . GLU A 1 270 ? 2.08 19.031 -12.641 1 97.25 270 GLU A CA 1
ATOM 2054 C C . GLU A 1 270 ? 2.891 18.547 -13.836 1 97.25 270 GLU A C 1
ATOM 2056 O O . GLU A 1 270 ? 2.451 17.656 -14.578 1 97.25 270 GLU A O 1
ATOM 2061 N N . GLU A 1 271 ? 4.02 19.094 -14.062 1 97.75 271 GLU A N 1
ATOM 2062 C CA . GLU A 1 271 ? 4.883 18.719 -15.18 1 97.75 271 GLU A CA 1
ATOM 2063 C C . GLU A 1 271 ? 5.344 17.266 -15.047 1 97.75 271 GLU A C 1
ATOM 2065 O O . GLU A 1 271 ? 5.348 16.516 -16.031 1 97.75 271 GLU A O 1
ATOM 2070 N N . VAL A 1 272 ? 5.77 16.875 -13.859 1 97.75 272 VAL A N 1
ATOM 2071 C CA . VAL A 1 272 ? 6.219 15.508 -13.594 1 97.75 272 VAL A CA 1
ATOM 2072 C C . VAL A 1 272 ? 5.109 14.516 -13.945 1 97.75 272 VAL A C 1
ATOM 2074 O O . VAL A 1 272 ? 5.375 13.438 -14.477 1 97.75 272 VAL A O 1
ATOM 2077 N N . CYS A 1 273 ? 3.838 14.922 -13.711 1 97.38 273 CYS A N 1
ATOM 2078 C CA . CYS A 1 273 ? 2.711 14.008 -13.852 1 97.38 273 CYS A CA 1
ATOM 2079 C C . CYS A 1 273 ? 2.023 14.18 -15.195 1 97.38 273 CYS A C 1
ATOM 2081 O O . CYS A 1 273 ? 1.066 13.469 -15.508 1 97.38 273 CYS A O 1
ATOM 2083 N N . ALA A 1 274 ? 2.467 15.133 -16.016 1 96.62 274 ALA A N 1
ATOM 2084 C CA . ALA A 1 274 ? 1.821 15.445 -17.281 1 96.62 274 ALA A CA 1
ATOM 2085 C C . ALA A 1 274 ? 2.191 14.422 -18.344 1 96.62 274 ALA A C 1
ATOM 2087 O O . ALA A 1 274 ? 1.492 14.289 -19.359 1 96.62 274 ALA A O 1
ATOM 2088 N N . SER A 1 275 ? 3.328 13.758 -18.172 1 96.5 275 SER A N 1
ATOM 2089 C CA . SER A 1 275 ? 3.76 12.727 -19.109 1 96.5 275 SER A CA 1
ATOM 2090 C C . SER A 1 275 ? 3.936 11.383 -18.406 1 96.5 275 SER A C 1
ATOM 2092 O O . SER A 1 275 ? 4.125 11.336 -17.188 1 96.5 275 SER A O 1
ATOM 2094 N N . THR A 1 276 ? 3.818 10.344 -19.188 1 97.88 276 THR A N 1
ATOM 2095 C CA . THR A 1 276 ? 3.965 9.008 -18.625 1 97.88 276 THR A CA 1
ATOM 2096 C C . THR A 1 276 ? 5.324 8.414 -18.984 1 97.88 276 THR A C 1
ATOM 2098 O O . THR A 1 276 ? 5.871 8.703 -20.047 1 97.88 276 THR A O 1
ATOM 2101 N N . ASP A 1 277 ? 5.914 7.637 -18.125 1 98.12 277 ASP A N 1
ATOM 2102 C CA . ASP A 1 277 ? 7.148 6.898 -18.359 1 98.12 277 ASP A CA 1
ATOM 2103 C C . ASP A 1 277 ? 6.852 5.484 -18.859 1 98.12 277 ASP A C 1
ATOM 2105 O O . ASP A 1 277 ? 7.684 4.875 -19.531 1 98.12 277 ASP A O 1
ATOM 2109 N N . VAL A 1 278 ? 5.723 4.949 -18.5 1 98.06 278 VAL A N 1
ATOM 2110 C CA . VAL A 1 278 ? 5.238 3.656 -18.969 1 98.06 278 VAL A CA 1
ATOM 2111 C C . VAL A 1 278 ? 4.117 3.867 -19.984 1 98.06 278 VAL A C 1
ATOM 2113 O O . VAL A 1 278 ? 3.004 4.25 -19.625 1 98.06 278 VAL A O 1
ATOM 2116 N N . ARG A 1 279 ? 4.434 3.594 -21.25 1 96.75 279 ARG A N 1
ATOM 2117 C CA . ARG A 1 279 ? 3.488 3.836 -22.328 1 96.75 279 ARG A CA 1
ATOM 2118 C C . ARG A 1 279 ? 2.152 3.154 -22.062 1 96.75 279 ARG A C 1
ATOM 2120 O O . ARG A 1 279 ? 2.115 1.981 -21.688 1 96.75 279 ARG A O 1
ATOM 2127 N N . GLY A 1 280 ? 1.087 3.91 -22.203 1 97.62 280 GLY A N 1
ATOM 2128 C CA . GLY A 1 280 ? -0.251 3.355 -22.078 1 97.62 280 GLY A CA 1
ATOM 2129 C C . GLY A 1 280 ? -0.872 3.609 -20.719 1 97.62 280 GLY A C 1
ATOM 2130 O O . GLY A 1 280 ? -2.059 3.344 -20.516 1 97.62 280 GLY A O 1
ATOM 2131 N N . THR A 1 281 ? -0.153 4.102 -19.734 1 98.31 281 THR A N 1
ATOM 2132 C CA . THR A 1 281 ? -0.719 4.469 -18.438 1 98.31 281 THR A CA 1
ATOM 2133 C C . THR A 1 281 ? -1.269 5.891 -18.469 1 98.31 281 THR A C 1
ATOM 2135 O O . THR A 1 281 ? -0.992 6.648 -19.406 1 98.31 281 THR A O 1
ATOM 2138 N N . LYS A 1 282 ? -2.137 6.195 -17.547 1 98.5 282 LYS A N 1
ATOM 2139 C CA . LYS A 1 282 ? -2.682 7.531 -17.328 1 98.5 282 LYS A CA 1
ATOM 2140 C C . LYS A 1 282 ? -2.463 7.992 -15.883 1 98.5 282 LYS A C 1
ATOM 2142 O O . LYS A 1 282 ? -2.568 7.191 -14.953 1 98.5 282 LYS A O 1
ATOM 2147 N N . ILE A 1 283 ? -2.221 9.242 -15.75 1 98.62 283 ILE A N 1
ATOM 2148 C CA . ILE A 1 283 ? -1.971 9.805 -14.43 1 98.62 283 ILE A CA 1
ATOM 2149 C C . ILE A 1 283 ? -2.986 10.906 -14.141 1 98.62 283 ILE A C 1
ATOM 2151 O O . ILE A 1 283 ? -3.244 11.766 -14.984 1 98.62 283 ILE A O 1
ATOM 2155 N N . GLU A 1 284 ? -3.561 10.82 -13.031 1 98.31 284 GLU A N 1
ATOM 2156 C CA . GLU A 1 284 ? -4.371 11.906 -12.484 1 98.31 284 GLU A CA 1
ATOM 2157 C C . GLU A 1 284 ? -3.766 12.461 -11.195 1 98.31 284 GLU A C 1
ATOM 2159 O O . GLU A 1 284 ? -3.49 11.703 -10.266 1 98.31 284 GLU A O 1
ATOM 2164 N N . VAL A 1 285 ? -3.5 13.719 -11.141 1 98 285 VAL A N 1
ATOM 2165 C CA . VAL A 1 285 ? -2.967 14.383 -9.953 1 98 285 VAL A CA 1
ATOM 2166 C C . VAL A 1 285 ? -3.998 15.367 -9.406 1 98 285 VAL A C 1
ATOM 2168 O O . VAL A 1 285 ? -4.559 16.172 -10.148 1 98 285 VAL A O 1
ATOM 2171 N N . THR A 1 286 ? -4.32 15.211 -8.172 1 97.69 286 THR A N 1
ATOM 2172 C CA . THR A 1 286 ? -5.219 16.141 -7.488 1 97.69 286 THR A CA 1
ATOM 2173 C C . THR A 1 286 ? -4.559 16.703 -6.234 1 97.69 286 THR A C 1
ATOM 2175 O O . THR A 1 286 ? -3.691 16.062 -5.641 1 97.69 286 THR A O 1
ATOM 2178 N N . GLY A 1 287 ? -4.934 17.922 -5.848 1 95.69 287 GLY A N 1
ATOM 2179 C CA . GLY A 1 287 ? -4.367 18.578 -4.684 1 95.69 287 GLY A CA 1
ATOM 2180 C C . GLY A 1 287 ? -3.805 19.953 -4.996 1 95.69 287 GLY A C 1
ATOM 2181 O O . GLY A 1 287 ? -3.924 20.438 -6.125 1 95.69 287 GLY A O 1
ATOM 2182 N N . ASP A 1 288 ? -3.312 20.562 -3.961 1 94.56 288 ASP A N 1
ATOM 2183 C CA . ASP A 1 288 ? -2.766 21.906 -4.078 1 94.56 288 ASP A CA 1
ATOM 2184 C C . ASP A 1 288 ? -1.948 22.281 -2.844 1 94.56 288 ASP A C 1
ATOM 2186 O O . ASP A 1 288 ? -1.876 21.5 -1.886 1 94.56 288 ASP A O 1
ATOM 2190 N N . ILE A 1 289 ? -1.274 23.328 -3.025 1 94.12 289 ILE A N 1
ATOM 2191 C CA . ILE A 1 289 ? -0.655 23.969 -1.868 1 94.12 289 ILE A CA 1
ATOM 2192 C C . ILE A 1 289 ? -1.653 24.922 -1.205 1 94.12 289 ILE A C 1
ATOM 2194 O O . ILE A 1 289 ? -1.746 26.094 -1.576 1 94.12 289 ILE A O 1
ATOM 2198 N N . SER A 1 290 ? -2.352 24.422 -0.231 1 92.88 290 SER A N 1
ATOM 2199 C CA . SER A 1 290 ? -3.512 25.109 0.323 1 92.88 290 SER A CA 1
ATOM 2200 C C . SER A 1 290 ? -3.105 26.062 1.443 1 92.88 290 SER A C 1
ATOM 2202 O O . SER A 1 290 ? -3.855 26.984 1.789 1 92.88 290 SER A O 1
ATOM 2204 N N . ARG A 1 291 ? -2.031 25.906 2.051 1 95.44 291 ARG A N 1
ATOM 2205 C CA . ARG A 1 291 ? -1.563 26.812 3.094 1 95.44 291 ARG A CA 1
ATOM 2206 C C . ARG A 1 291 ? -0.339 27.594 2.631 1 95.44 291 ARG A C 1
ATOM 2208 O O . ARG A 1 291 ? 0.745 27.031 2.479 1 95.44 291 ARG A O 1
ATOM 2215 N N . PRO A 1 292 ? -0.516 28.844 2.457 1 95.88 292 PRO A N 1
ATOM 2216 C CA . PRO A 1 292 ? 0.638 29.656 2.066 1 95.88 292 PRO A CA 1
ATOM 2217 C C . PRO A 1 292 ? 1.677 29.766 3.178 1 95.88 292 PRO A C 1
ATOM 2219 O O . PRO A 1 292 ? 1.365 29.531 4.348 1 95.88 292 PRO A O 1
ATOM 2222 N N . PRO A 1 293 ? 2.91 30.094 2.781 1 96.69 293 PRO A N 1
ATOM 2223 C CA . PRO A 1 293 ? 3.92 30.344 3.812 1 96.69 293 PRO A CA 1
ATOM 2224 C C . PRO A 1 293 ? 3.666 31.625 4.594 1 96.69 293 PRO A C 1
ATOM 2226 O O . PRO A 1 293 ? 3.086 32.562 4.055 1 96.69 293 PRO A O 1
ATOM 2229 N N . MET A 1 294 ? 3.918 31.609 5.887 1 96.94 294 MET A N 1
ATOM 2230 C CA . MET A 1 294 ? 4.066 32.812 6.695 1 96.94 294 MET A CA 1
ATOM 2231 C C . MET A 1 294 ? 5.508 33.312 6.676 1 96.94 294 MET A C 1
ATOM 2233 O O . MET A 1 294 ? 6.344 32.844 7.445 1 96.94 294 MET A O 1
ATOM 2237 N N . LEU A 1 295 ? 5.777 34.281 5.844 1 94.81 295 LEU A N 1
ATOM 2238 C CA . LEU A 1 295 ? 7.117 34.844 5.703 1 94.81 295 LEU A CA 1
ATOM 2239 C C . LEU A 1 295 ? 7.336 36 6.691 1 94.81 295 LEU A C 1
ATOM 2241 O O . LEU A 1 295 ? 6.496 36.875 6.805 1 94.81 295 LEU A O 1
ATOM 2245 N N . LYS A 1 296 ? 8.453 35.938 7.379 1 96.06 296 LYS A N 1
ATOM 2246 C CA . LYS A 1 296 ? 8.766 37.031 8.297 1 96.06 296 LYS A CA 1
ATOM 2247 C C . LYS A 1 296 ? 9.219 38.25 7.539 1 96.06 296 LYS A C 1
ATOM 2249 O O . LYS A 1 296 ? 10.422 38.469 7.336 1 96.06 296 LYS A O 1
ATOM 2254 N N . ASN A 1 297 ? 8.344 39.125 7.191 1 95.81 297 ASN A N 1
ATOM 2255 C CA . ASN A 1 297 ? 8.688 40.375 6.523 1 95.81 297 ASN A CA 1
ATOM 2256 C C . ASN A 1 297 ? 8.898 41.5 7.527 1 95.81 297 ASN A C 1
ATOM 2258 O O . ASN A 1 297 ? 8.953 41.281 8.734 1 95.81 297 ASN A O 1
ATOM 2262 N N . GLU A 1 298 ? 9.062 42.688 7.074 1 97.56 298 GLU A N 1
ATOM 2263 C CA . GLU A 1 298 ? 9.359 43.812 7.922 1 97.56 298 GLU A CA 1
ATOM 2264 C C . GLU A 1 298 ? 8.195 44.125 8.859 1 97.56 298 GLU A C 1
ATOM 2266 O O . GLU A 1 298 ? 8.406 44.531 10.008 1 97.56 298 GLU A O 1
ATOM 2271 N N . LYS A 1 299 ? 6.953 43.969 8.375 1 97.81 299 LYS A N 1
ATOM 2272 C CA . LYS A 1 299 ? 5.773 44.25 9.188 1 97.81 299 LYS A CA 1
ATOM 2273 C C . LYS A 1 299 ? 5.684 43.281 10.375 1 97.81 299 LYS A C 1
ATOM 2275 O O . LYS A 1 299 ? 5.387 43.719 11.492 1 97.81 299 LYS A O 1
ATOM 2280 N N . ILE A 1 300 ? 5.926 42.062 10.117 1 98.12 300 ILE A N 1
ATOM 2281 C CA . ILE A 1 300 ? 5.91 41.062 11.172 1 98.12 300 ILE A CA 1
ATOM 2282 C C . ILE A 1 300 ? 7.055 41.312 12.148 1 98.12 300 ILE A C 1
ATOM 2284 O O . ILE A 1 300 ? 6.883 41.188 13.359 1 98.12 300 ILE A O 1
ATOM 2288 N N . ALA A 1 301 ? 8.242 41.656 11.617 1 98.06 301 ALA A N 1
ATOM 2289 C CA . ALA A 1 301 ? 9.383 42 12.469 1 98.06 301 ALA A CA 1
ATOM 2290 C C . ALA A 1 301 ? 9.062 43.156 13.398 1 98.06 301 ALA A C 1
ATOM 2292 O O . ALA A 1 301 ? 9.438 43.125 14.578 1 98.06 301 ALA A O 1
ATOM 2293 N N . HIS A 1 302 ? 8.398 44.094 12.852 1 98.06 302 HIS A N 1
ATOM 2294 C CA . HIS A 1 302 ? 8.031 45.25 13.656 1 98.06 302 HIS A CA 1
ATOM 2295 C C . HIS A 1 302 ? 7.039 44.875 14.75 1 98.06 3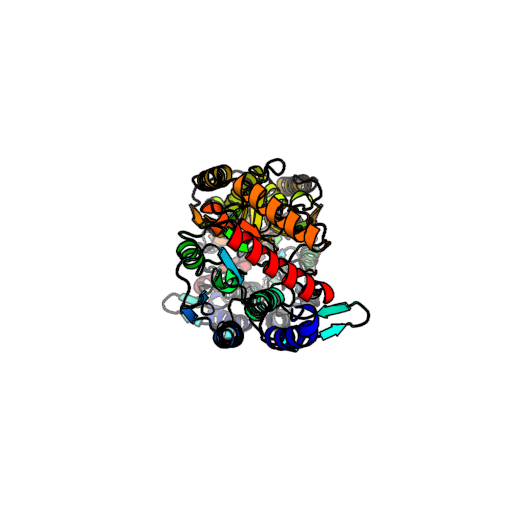02 HIS A C 1
ATOM 2297 O O . HIS A 1 302 ? 7.188 45.281 15.906 1 98.06 302 HIS A O 1
ATOM 2303 N N . LEU A 1 303 ? 6.02 44.156 14.367 1 98.31 303 LEU A N 1
ATOM 2304 C CA . LEU A 1 303 ? 5.059 43.688 15.352 1 98.31 303 LEU A CA 1
ATOM 2305 C C . LEU A 1 303 ? 5.754 42.875 16.438 1 98.31 303 LEU A C 1
ATOM 2307 O O . LEU A 1 303 ? 5.426 43 17.625 1 98.31 303 LEU A O 1
ATOM 2311 N N . PHE A 1 304 ? 6.715 42.062 16.047 1 98.38 304 PHE A N 1
ATOM 2312 C CA . PHE A 1 304 ? 7.441 41.219 17.016 1 98.38 304 PHE A CA 1
ATOM 2313 C C . PHE A 1 304 ? 8.242 42.125 17.969 1 98.38 304 PHE A C 1
ATOM 2315 O O . PHE A 1 304 ? 8.352 41.812 19.156 1 98.38 304 PHE A O 1
ATOM 2322 N N . GLN A 1 305 ? 8.812 43.125 17.469 1 98.12 305 GLN A N 1
ATOM 2323 C CA . GLN A 1 305 ? 9.523 44.062 18.328 1 98.12 305 GLN A CA 1
ATOM 2324 C C . GLN A 1 305 ? 8.594 44.656 19.406 1 98.12 305 GLN A C 1
ATOM 2326 O O . GLN A 1 305 ? 9 44.781 20.562 1 98.12 305 GLN A O 1
ATOM 2331 N N . ILE A 1 306 ? 7.398 44.969 19 1 97.94 306 ILE A N 1
ATOM 2332 C CA . ILE A 1 306 ? 6.414 45.469 19.953 1 97.94 306 ILE A CA 1
ATOM 2333 C C . ILE A 1 306 ? 6.145 44.406 21.016 1 97.94 306 ILE A C 1
ATOM 2335 O O . ILE A 1 306 ? 6.105 44.688 22.219 1 97.94 306 ILE A O 1
ATOM 2339 N N . VAL A 1 307 ? 5.98 43.188 20.594 1 98.38 307 VAL A N 1
ATOM 2340 C CA . VAL A 1 307 ? 5.723 42.094 21.5 1 98.38 307 VAL A CA 1
ATOM 2341 C C . VAL A 1 307 ? 6.898 41.906 22.453 1 98.38 307 VAL A C 1
ATOM 2343 O O . VAL A 1 307 ? 6.707 41.688 23.656 1 98.38 307 VAL A O 1
ATOM 2346 N N . GLN A 1 308 ? 8.117 42.031 21.938 1 98.25 308 GLN A N 1
ATOM 2347 C CA . GLN A 1 308 ? 9.312 41.906 22.766 1 98.25 308 GLN A CA 1
ATOM 2348 C C . GLN A 1 308 ? 9.359 43 23.812 1 98.25 308 GLN A C 1
ATOM 2350 O O . GLN A 1 308 ? 9.742 42.781 24.969 1 98.25 308 GLN A O 1
ATOM 2355 N N . GLU A 1 309 ? 9.031 44.188 23.422 1 97.94 309 GLU A N 1
ATOM 2356 C CA . GLU A 1 309 ? 9.016 45.281 24.359 1 97.94 309 GLU A CA 1
ATOM 2357 C C . GLU A 1 309 ? 8 45.062 25.469 1 97.94 309 GLU A C 1
ATOM 2359 O O . GLU A 1 309 ? 8.305 45.281 26.641 1 97.94 309 GLU A O 1
ATOM 2364 N N . VAL A 1 310 ? 6.812 44.625 25.078 1 97.88 310 VAL A N 1
ATOM 2365 C CA . VAL A 1 310 ? 5.789 44.344 26.078 1 97.88 310 VAL A CA 1
ATOM 2366 C C . VAL A 1 310 ? 6.285 43.219 27 1 97.88 310 VAL A C 1
ATOM 2368 O O . VAL A 1 310 ? 6.098 43.312 28.219 1 97.88 310 VAL A O 1
ATOM 2371 N N . GLY A 1 311 ? 6.891 42.219 26.438 1 97.62 311 GLY A N 1
ATOM 2372 C CA . GLY A 1 311 ? 7.473 41.156 27.234 1 97.62 311 GLY A CA 1
ATOM 2373 C C . GLY A 1 311 ? 8.492 41.656 28.234 1 97.62 311 GLY A C 1
ATOM 2374 O O . GLY A 1 311 ? 8.461 41.281 29.406 1 97.62 311 GLY A O 1
ATOM 2375 N N . ARG A 1 312 ? 9.367 42.5 27.781 1 97.38 312 ARG A N 1
ATOM 2376 C CA . ARG A 1 312 ? 10.391 43.062 28.672 1 97.38 312 ARG A CA 1
ATOM 2377 C C . ARG A 1 312 ? 9.758 43.844 29.828 1 97.38 312 ARG A C 1
ATOM 2379 O O . ARG A 1 312 ? 10.227 43.75 30.969 1 97.38 312 ARG A O 1
ATOM 2386 N N . GLU A 1 313 ? 8.734 44.531 29.531 1 96.81 313 GLU A N 1
ATOM 2387 C CA . GLU A 1 313 ? 8.023 45.281 30.578 1 96.81 313 GLU A CA 1
ATOM 2388 C C . GLU A 1 313 ? 7.398 44.344 31.609 1 96.81 313 GLU A C 1
ATOM 2390 O O . GLU A 1 313 ? 7.215 44.719 32.75 1 96.81 313 GLU A O 1
ATOM 2395 N N . LEU A 1 314 ? 7.102 43.156 31.172 1 96.12 314 LEU A N 1
ATOM 2396 C CA . LEU A 1 314 ? 6.5 42.188 32.062 1 96.12 314 LEU A CA 1
ATOM 2397 C C . LEU A 1 314 ? 7.562 41.281 32.656 1 96.12 314 LEU A C 1
ATOM 2399 O O . LEU A 1 314 ? 7.238 40.312 33.344 1 96.12 314 LEU A O 1
ATOM 2403 N N . GLY A 1 315 ? 8.82 41.5 32.312 1 95.88 315 GLY A N 1
ATOM 2404 C CA . GLY A 1 315 ? 9.922 40.719 32.844 1 95.88 315 GLY A CA 1
ATOM 2405 C C . GLY A 1 315 ? 10.133 39.406 32.094 1 95.88 315 GLY A C 1
ATOM 2406 O O . GLY A 1 315 ? 10.664 38.438 32.625 1 95.88 315 GLY A O 1
ATOM 2407 N N . MET A 1 316 ? 9.633 39.375 30.875 1 95.81 316 MET A N 1
ATOM 2408 C CA . MET A 1 316 ? 9.773 38.188 30.031 1 95.81 316 MET A CA 1
ATOM 2409 C C . MET A 1 316 ? 10.734 38.438 28.875 1 95.81 316 MET A C 1
ATOM 2411 O O . MET A 1 316 ? 10.711 39.531 28.281 1 95.81 316 MET A O 1
ATOM 2415 N N . ALA A 1 317 ? 11.594 37.5 28.625 1 95.94 317 ALA A N 1
ATOM 2416 C CA . ALA A 1 317 ? 12.414 37.531 27.422 1 95.94 317 ALA A CA 1
ATOM 2417 C C . ALA A 1 317 ? 11.758 36.75 26.297 1 95.94 317 ALA A C 1
ATOM 2419 O O . ALA A 1 317 ? 11.859 35.5 26.25 1 95.94 317 ALA A O 1
ATOM 2420 N N . ILE A 1 318 ? 11.18 37.438 25.359 1 97.56 318 ILE A N 1
ATOM 2421 C CA . ILE A 1 318 ? 10.43 36.781 24.297 1 97.56 318 ILE A CA 1
ATOM 2422 C C . ILE A 1 318 ? 11.344 36.562 23.094 1 97.56 318 ILE A C 1
ATOM 2424 O O . ILE A 1 318 ? 11.992 37.5 22.609 1 97.56 318 ILE A O 1
ATOM 2428 N N . LYS A 1 319 ? 11.438 35.312 22.641 1 97.94 319 LYS A N 1
ATOM 2429 C CA . LYS A 1 319 ? 12.164 34.938 21.422 1 97.94 319 LYS A CA 1
ATOM 2430 C C . LYS A 1 319 ? 11.203 34.438 20.344 1 97.94 319 LYS A C 1
ATOM 2432 O O . LYS A 1 319 ? 10.031 34.219 20.625 1 97.94 319 LYS A O 1
ATOM 2437 N N . ASP A 1 320 ? 11.648 34.469 19.109 1 97.12 320 ASP A N 1
ATOM 2438 C CA . ASP A 1 320 ? 10.844 33.875 18.031 1 97.12 320 ASP A CA 1
ATOM 2439 C C . ASP A 1 320 ? 11.57 32.719 17.359 1 97.12 320 ASP A C 1
ATOM 2441 O O . ASP A 1 320 ? 12.75 32.469 17.625 1 97.12 320 ASP A O 1
ATOM 2445 N N . THR A 1 321 ? 10.836 31.938 16.656 1 95.88 321 THR A N 1
ATOM 2446 C CA . THR A 1 321 ? 11.391 30.828 15.898 1 95.88 321 THR A CA 1
ATOM 2447 C C . THR A 1 321 ? 10.625 30.625 14.594 1 95.88 321 THR A C 1
ATOM 2449 O O . THR A 1 321 ? 9.586 31.25 14.375 1 95.88 321 THR A O 1
ATOM 2452 N N . LYS A 1 322 ? 11.266 29.953 13.664 1 93.75 322 LYS A N 1
ATOM 2453 C CA . LYS A 1 322 ? 10.633 29.453 12.445 1 93.75 322 LYS A CA 1
ATOM 2454 C C . LYS A 1 322 ? 10.273 27.969 12.586 1 93.75 322 LYS A C 1
ATOM 2456 O O . LYS A 1 322 ? 10.922 27.234 13.328 1 93.75 322 LYS A O 1
ATOM 2461 N N . THR A 1 323 ? 9.195 27.578 11.953 1 90.25 323 THR A N 1
ATOM 2462 C CA . THR A 1 323 ? 8.836 26.172 11.992 1 90.25 323 THR A CA 1
ATOM 2463 C C . THR A 1 323 ? 8.32 25.703 10.633 1 90.25 323 THR A C 1
ATOM 2465 O O . THR A 1 323 ? 7.914 26.516 9.805 1 90.25 323 THR A O 1
ATOM 2468 N N . GLY A 1 324 ? 8.352 24.438 10.461 1 88.31 324 GLY A N 1
ATOM 2469 C CA . GLY A 1 324 ? 7.898 23.859 9.211 1 88.31 324 GLY A CA 1
ATOM 2470 C C . GLY A 1 324 ? 6.422 23.516 9.211 1 88.31 324 GLY A C 1
ATOM 2471 O O . GLY A 1 324 ? 5.84 23.234 8.164 1 88.31 324 GLY A O 1
ATOM 2472 N N . GLY A 1 325 ? 5.809 23.531 10.352 1 86.25 325 GLY A N 1
ATOM 2473 C CA . GLY A 1 325 ? 4.391 23.234 10.461 1 86.25 325 GLY A CA 1
ATOM 2474 C C . GLY A 1 325 ? 3.506 24.422 10.117 1 86.25 325 GLY A C 1
ATOM 2475 O O . GLY A 1 325 ? 3.891 25.578 10.328 1 86.25 325 GLY A O 1
ATOM 2476 N N . GLY A 1 326 ? 2.322 24.078 9.578 1 88.38 326 GLY A N 1
ATOM 2477 C CA . GLY A 1 326 ? 1.383 25.125 9.211 1 88.38 326 GLY A CA 1
ATOM 2478 C C . GLY A 1 326 ? 0.424 25.484 10.336 1 88.38 326 GLY A C 1
ATOM 2479 O O . GLY A 1 326 ? 0.304 24.75 11.312 1 88.38 326 GLY A O 1
ATOM 2480 N N . SER A 1 327 ? -0.155 26.609 10.258 1 95.06 327 SER A N 1
ATOM 2481 C CA . SER A 1 327 ? -1.238 27.094 11.109 1 95.06 327 SER A CA 1
ATOM 2482 C C . SER A 1 327 ? -2.092 28.125 10.391 1 95.06 327 SER A C 1
ATOM 2484 O O . SER A 1 327 ? -1.833 28.453 9.227 1 95.06 327 SER A O 1
ATOM 2486 N N . ASP A 1 328 ? -3.072 28.594 11.078 1 98.06 328 ASP A N 1
ATOM 2487 C CA . ASP A 1 328 ? -3.957 29.594 10.484 1 98.06 328 ASP A CA 1
ATOM 2488 C C . ASP A 1 328 ? -3.244 30.922 10.328 1 98.06 328 ASP A C 1
ATOM 2490 O O . ASP A 1 328 ? -3.736 31.828 9.641 1 98.06 328 ASP A O 1
ATOM 2494 N N . ALA A 1 329 ? -2.084 31.062 10.914 1 98.12 329 ALA A N 1
ATOM 2495 C CA . ALA A 1 329 ? -1.276 32.281 10.758 1 98.12 329 ALA A CA 1
ATOM 2496 C C . ALA A 1 329 ? -0.907 32.5 9.289 1 98.12 329 ALA A C 1
ATOM 2498 O O . ALA A 1 329 ? -0.691 33.625 8.867 1 98.12 329 ALA A O 1
ATOM 2499 N N . SER A 1 330 ? -0.846 31.422 8.57 1 97.19 330 SER A N 1
ATOM 2500 C CA . SER A 1 330 ? -0.479 31.484 7.16 1 97.19 330 SER A CA 1
ATOM 2501 C C . SER A 1 330 ? -1.456 32.344 6.375 1 97.19 330 SER A C 1
ATOM 2503 O O . SER A 1 330 ? -1.058 33.062 5.441 1 97.19 330 SER A O 1
ATOM 2505 N N . PHE A 1 331 ? -2.697 32.344 6.785 1 98 331 PHE A N 1
ATOM 2506 C CA . PHE A 1 331 ? -3.736 33.031 6.012 1 98 331 PHE A CA 1
ATOM 2507 C C . PHE A 1 331 ? -3.65 34.531 6.184 1 98 331 PHE A C 1
ATOM 2509 O O . PHE A 1 331 ? -3.645 35.281 5.199 1 98 331 PHE A O 1
ATOM 2516 N N . THR A 1 332 ? -3.541 34.969 7.387 1 98.5 332 THR A N 1
ATOM 2517 C CA . THR A 1 332 ? -3.465 36.406 7.637 1 98.5 332 THR A CA 1
ATOM 2518 C C . THR A 1 332 ? -2.135 36.969 7.145 1 98.5 332 THR A C 1
ATOM 2520 O O . THR A 1 332 ? -2.09 38.062 6.57 1 98.5 332 THR A O 1
ATOM 2523 N N . ALA A 1 333 ? -1.086 36.219 7.375 1 98 333 ALA A N 1
ATOM 2524 C CA . ALA A 1 333 ? 0.221 36.656 6.895 1 98 333 ALA A CA 1
ATOM 2525 C C . ALA A 1 333 ? 0.227 36.812 5.375 1 98 333 ALA A C 1
ATOM 2527 O O . ALA A 1 333 ? 0.804 37.75 4.836 1 98 333 ALA A O 1
ATOM 2528 N N . ALA A 1 334 ? -0.371 35.906 4.707 1 96.19 334 ALA A N 1
ATOM 2529 C CA . ALA A 1 334 ? -0.414 35.906 3.248 1 96.19 334 ALA A CA 1
ATOM 2530 C C . ALA A 1 334 ? -1.187 37.125 2.729 1 96.19 334 ALA A C 1
ATOM 2532 O O . ALA A 1 334 ? -0.962 37.562 1.604 1 96.19 334 ALA A O 1
ATOM 2533 N N . MET A 1 335 ? -2.045 37.656 3.549 1 97.31 335 MET A N 1
ATOM 2534 C CA . MET A 1 335 ? -2.816 38.844 3.188 1 97.31 335 MET A CA 1
ATOM 2535 C C . MET A 1 335 ? -2 40.094 3.41 1 97.31 335 MET A C 1
ATOM 2537 O O . MET A 1 335 ? -2.471 41.219 3.127 1 97.31 335 MET A O 1
ATOM 2541 N N . GLY A 1 336 ? -0.831 39.938 3.945 1 97 336 GLY A N 1
ATOM 2542 C CA . GLY A 1 336 ? 0.029 41.094 4.203 1 97 336 GLY A CA 1
ATOM 2543 C C . GLY A 1 336 ? -0.19 41.688 5.574 1 97 336 GLY A C 1
ATOM 2544 O O . GLY A 1 336 ? 0.358 42.75 5.879 1 97 336 GLY A O 1
ATOM 2545 N N . ILE A 1 337 ? -0.976 41.031 6.391 1 98.25 337 ILE A N 1
ATOM 2546 C CA . ILE A 1 337 ? -1.238 41.531 7.734 1 98.25 337 ILE A CA 1
ATOM 2547 C C . ILE A 1 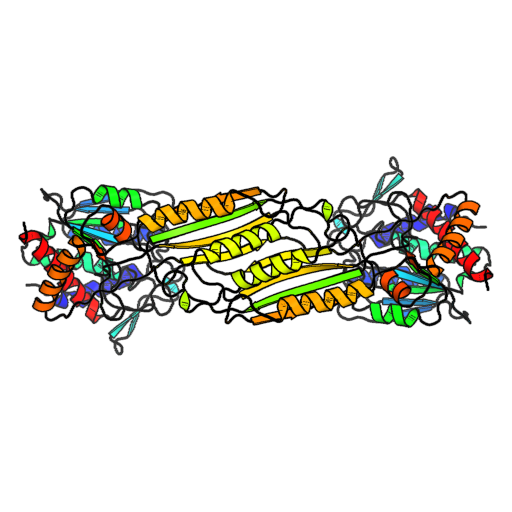337 ? -0.111 41.125 8.672 1 98.25 337 ILE A C 1
ATOM 2549 O O . ILE A 1 337 ? 0.268 39.938 8.703 1 98.25 337 ILE A O 1
ATOM 2553 N N . PRO A 1 338 ? 0.534 42.094 9.422 1 98.44 338 PRO A N 1
ATOM 2554 C CA . PRO A 1 338 ? 1.476 41.656 10.453 1 98.44 338 PRO A CA 1
ATOM 2555 C C . PRO A 1 338 ? 0.871 40.625 11.398 1 98.44 338 PRO A C 1
ATOM 2557 O O . PRO A 1 338 ? -0.111 40.906 12.086 1 98.44 338 PRO A O 1
ATOM 2560 N N . THR A 1 339 ? 1.465 39.469 11.391 1 98.62 339 THR A N 1
ATOM 2561 C CA . THR A 1 339 ? 0.912 38.312 12.094 1 98.62 339 THR A CA 1
ATOM 2562 C C . THR A 1 339 ? 1.95 37.688 13.031 1 98.62 339 THR A C 1
ATOM 2564 O O . THR A 1 339 ? 3.104 37.5 12.641 1 98.62 339 THR A O 1
ATOM 2567 N N . ILE A 1 340 ? 1.591 37.406 14.242 1 98.5 340 ILE A N 1
ATOM 2568 C CA . ILE A 1 340 ? 2.395 36.656 15.18 1 98.5 340 ILE A CA 1
ATOM 2569 C C . ILE A 1 340 ? 1.634 35.375 15.586 1 98.5 340 ILE A C 1
ATOM 2571 O O . ILE A 1 340 ? 0.42 35.438 15.805 1 98.5 340 ILE A O 1
ATOM 2575 N N . ASP A 1 341 ? 2.354 34.312 15.562 1 98.38 341 ASP A N 1
ATOM 2576 C CA . ASP A 1 341 ? 1.777 33.031 15.953 1 98.38 341 ASP A CA 1
ATOM 2577 C C . ASP A 1 341 ? 2.436 32.5 17.219 1 98.38 341 ASP A C 1
ATOM 2579 O O . ASP A 1 341 ? 3.465 33 17.656 1 98.38 341 ASP A O 1
ATOM 2583 N N . GLY A 1 342 ? 1.781 31.594 17.844 1 97.88 342 GLY A N 1
ATOM 2584 C CA . GLY A 1 342 ? 2.346 30.969 19.031 1 97.88 342 GLY A CA 1
ATOM 2585 C C . GLY A 1 342 ? 2.213 31.828 20.281 1 97.88 342 GLY A C 1
ATOM 2586 O O . GLY A 1 342 ? 3.086 31.797 21.156 1 97.88 342 GLY A O 1
ATOM 2587 N N . LEU A 1 343 ? 1.234 32.562 20.391 1 98.25 343 LEU A N 1
ATOM 2588 C CA . LEU A 1 343 ? 1.048 33.469 21.516 1 98.25 343 LEU A CA 1
ATOM 2589 C C . LEU A 1 343 ? 0.377 32.75 22.688 1 98.25 343 LEU A C 1
ATOM 2591 O O . LEU A 1 343 ? 0.238 33.312 23.766 1 98.25 343 LEU A O 1
ATOM 2595 N N . GLY A 1 344 ? 0.005 31.5 22.5 1 98.38 344 GLY A N 1
ATOM 2596 C CA . GLY A 1 344 ? -0.645 30.734 23.547 1 98.38 344 GLY A CA 1
ATOM 2597 C C . GLY A 1 344 ? 0.302 30.328 24.656 1 98.38 344 GLY A C 1
ATOM 2598 O O . GLY A 1 344 ? 1.472 30.719 24.656 1 98.38 344 GLY A O 1
ATOM 2599 N N . PRO A 1 345 ? -0.225 29.641 25.656 1 98.62 345 PRO A N 1
ATOM 2600 C CA . PRO A 1 345 ? 0.58 29.156 26.781 1 98.62 345 PRO A CA 1
ATOM 2601 C C . PRO A 1 345 ? 1.661 28.172 26.344 1 98.62 345 PRO A C 1
ATOM 2603 O O . PRO A 1 345 ? 1.678 27.734 25.188 1 98.62 345 PRO A O 1
ATOM 2606 N N . ILE A 1 346 ? 2.566 27.906 27.328 1 98.38 346 ILE A N 1
ATOM 2607 C CA . ILE A 1 346 ? 3.717 27.047 27.078 1 98.38 346 ILE A CA 1
ATOM 2608 C C . ILE A 1 346 ? 3.402 25.625 27.5 1 98.38 346 ILE A C 1
ATOM 2610 O O . ILE A 1 346 ? 2.77 25.406 28.547 1 98.38 346 ILE A O 1
ATOM 2614 N N . GLY A 1 347 ? 3.811 24.688 26.734 1 97.88 347 GLY A N 1
ATOM 2615 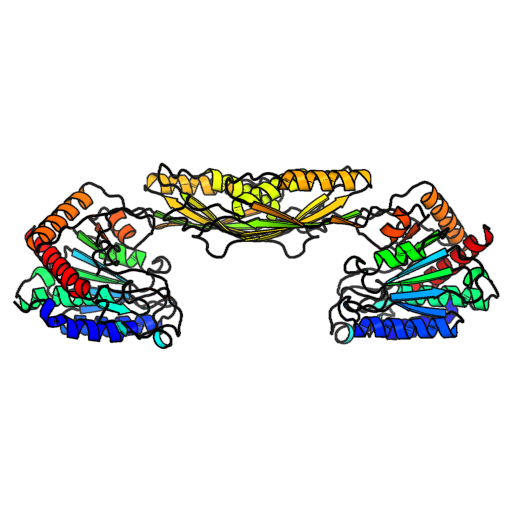C CA . GLY A 1 347 ? 3.699 23.281 27.031 1 97.88 347 GLY A CA 1
ATOM 2616 C C . GLY A 1 347 ? 4.473 22.406 26.062 1 97.88 347 GLY A C 1
ATOM 2617 O O . GLY A 1 347 ? 5.488 22.828 25.5 1 97.88 347 GLY A O 1
ATOM 2618 N N . GLY A 1 348 ? 4.07 21.109 26 1 95.69 348 GLY A N 1
ATOM 2619 C CA . GLY A 1 348 ? 4.754 20.172 25.109 1 95.69 348 GLY A CA 1
ATOM 2620 C C . GLY A 1 348 ? 3.949 18.922 24.828 1 95.69 348 GLY A C 1
ATOM 2621 O O . GLY A 1 348 ? 2.857 18.75 25.375 1 95.69 348 GLY A O 1
ATOM 2622 N N . GLY A 1 349 ? 4.492 18.156 23.844 1 93.25 349 GLY A N 1
ATOM 2623 C CA . GLY A 1 349 ? 3.891 16.875 23.531 1 93.25 349 GLY A CA 1
ATOM 2624 C C . GLY A 1 349 ? 2.592 16.984 22.75 1 93.25 349 GLY A C 1
ATOM 2625 O O . GLY A 1 349 ? 1.746 16.094 22.797 1 93.25 349 GLY A O 1
ATOM 2626 N N . ALA A 1 350 ? 2.375 18.125 22.078 1 92.75 350 ALA A N 1
ATOM 2627 C CA . ALA A 1 350 ? 1.153 18.328 21.312 1 92.75 350 ALA A CA 1
ATOM 2628 C C . ALA A 1 350 ? 0.934 17.172 20.328 1 92.75 350 ALA A C 1
ATOM 2630 O O . ALA A 1 350 ? 1.895 16.609 19.797 1 92.75 350 ALA A O 1
ATOM 2631 N N . HIS A 1 351 ? -0.312 16.734 20.094 1 90.69 351 HIS A N 1
ATOM 2632 C CA . HIS A 1 351 ? -0.739 15.711 19.156 1 90.69 351 HIS A CA 1
ATOM 2633 C C . HIS A 1 351 ? -0.345 14.32 19.641 1 90.69 351 HIS A C 1
ATOM 2635 O O . HIS A 1 351 ? -0.194 13.398 18.844 1 90.69 351 HIS A O 1
ATOM 2641 N N . SER A 1 352 ? -0.028 14.234 20.953 1 91.81 352 SER A N 1
ATOM 2642 C CA . SER A 1 352 ? 0.345 12.938 21.5 1 91.81 352 SER A CA 1
ATOM 2643 C C . SER A 1 352 ? -0.275 12.727 22.875 1 91.81 352 SER A C 1
ATOM 2645 O O . SER A 1 352 ? -0.909 13.633 23.422 1 91.81 352 SER A O 1
ATOM 2647 N N . GLU A 1 353 ? -0.024 11.531 23.375 1 93.12 353 GLU A N 1
ATOM 2648 C CA . GLU A 1 353 ? -0.547 11.188 24.688 1 93.12 353 GLU A CA 1
ATOM 2649 C C . GLU A 1 353 ? 0.208 11.93 25.797 1 93.12 353 GLU A C 1
ATOM 2651 O O . GLU A 1 353 ? -0.282 12.047 26.906 1 93.12 353 GLU A O 1
ATOM 2656 N N . ASP A 1 354 ? 1.333 12.516 25.422 1 95.06 354 ASP A N 1
ATOM 2657 C CA . ASP A 1 354 ? 2.168 13.18 26.422 1 95.06 354 ASP A CA 1
ATOM 2658 C C . ASP A 1 354 ? 1.915 14.68 26.438 1 95.06 354 ASP A C 1
ATOM 2660 O O . ASP A 1 354 ? 2.703 15.445 27 1 95.06 354 ASP A O 1
ATOM 2664 N N . GLU A 1 355 ? 0.859 15.086 25.812 1 97 355 GLU A N 1
ATOM 2665 C CA . GLU A 1 355 ? 0.547 16.516 25.75 1 97 355 GLU A CA 1
ATOM 2666 C C . GLU A 1 355 ? 0.35 17.109 27.141 1 97 355 GLU A C 1
ATOM 2668 O O . GLU A 1 355 ? -0.375 16.547 27.969 1 97 355 GLU A O 1
ATOM 2673 N N . TYR A 1 356 ? 1.032 18.297 27.375 1 98.5 356 TYR A N 1
ATOM 2674 C CA . TYR A 1 356 ? 0.919 18.922 28.688 1 98.5 356 TYR A CA 1
ATOM 2675 C C . TYR A 1 356 ? 1.003 20.438 28.594 1 98.5 356 TYR A C 1
ATOM 2677 O O . TYR A 1 356 ? 1.535 20.969 27.625 1 98.5 356 TYR A O 1
ATOM 2685 N N . LEU A 1 357 ? 0.458 21.062 29.578 1 98.69 357 LEU A N 1
ATOM 2686 C CA . LEU A 1 357 ? 0.516 22.5 29.797 1 98.69 357 LEU A CA 1
ATOM 2687 C C . LEU A 1 357 ? 1.386 22.844 31 1 98.69 357 LEU A C 1
ATOM 2689 O O . LEU A 1 357 ? 1.252 22.234 32.062 1 98.69 357 LEU A O 1
ATOM 2693 N N . GLU A 1 358 ? 2.346 23.75 30.812 1 98.75 358 GLU A N 1
ATOM 2694 C CA . GLU A 1 358 ? 2.963 24.391 31.969 1 98.75 358 GLU A CA 1
ATOM 2695 C C . GLU A 1 358 ? 1.999 25.359 32.656 1 98.75 358 GLU A C 1
ATOM 2697 O O . GLU A 1 358 ? 1.758 26.453 32.125 1 98.75 358 GLU A O 1
ATOM 2702 N N . ILE A 1 359 ? 1.547 25 33.812 1 98.44 359 ILE A N 1
ATOM 2703 C CA . ILE A 1 359 ? 0.425 25.688 34.438 1 98.44 359 ILE A CA 1
ATOM 2704 C C . ILE A 1 359 ? 0.781 27.172 34.625 1 98.44 359 ILE A C 1
ATOM 2706 O O . ILE A 1 359 ? -0.034 28.047 34.375 1 98.44 359 ILE A O 1
ATOM 2710 N N . ALA A 1 360 ? 1.968 27.469 35.031 1 97.31 360 ALA A N 1
ATOM 2711 C CA . ALA A 1 360 ? 2.383 28.844 35.312 1 97.31 360 ALA A CA 1
ATOM 2712 C C . ALA A 1 360 ? 2.273 29.703 34.062 1 97.31 360 ALA A C 1
ATOM 2714 O O . ALA A 1 360 ? 1.996 30.906 34.125 1 97.31 360 ALA A O 1
ATOM 2715 N N . SER A 1 361 ? 2.457 29.078 32.938 1 98.12 361 SER A N 1
ATOM 2716 C CA . SER A 1 361 ? 2.461 29.828 31.703 1 98.12 361 SER A CA 1
ATOM 2717 C C . SER A 1 361 ? 1.052 30.281 31.312 1 98.12 361 SER A C 1
ATOM 2719 O O . SER A 1 361 ? 0.88 31.188 30.5 1 98.12 361 SER A O 1
ATOM 2721 N N . LEU A 1 362 ? 0.03 29.641 31.859 1 98.31 362 LEU A N 1
ATOM 2722 C CA . LEU A 1 362 ? -1.349 29.984 31.531 1 98.31 362 LEU A CA 1
ATOM 2723 C C . LEU A 1 362 ? -1.635 31.453 31.875 1 98.31 362 LEU A C 1
ATOM 2725 O O . LEU A 1 362 ? -2.035 32.219 31 1 98.31 362 LEU A O 1
ATOM 2729 N N . THR A 1 363 ? -1.328 31.844 33.094 1 97.75 363 THR A N 1
ATOM 2730 C CA . THR A 1 363 ? -1.598 33.219 33.469 1 97.75 363 THR A CA 1
ATOM 2731 C C . THR A 1 363 ? -0.544 34.156 32.906 1 97.75 363 THR A C 1
ATOM 2733 O O . THR A 1 363 ? -0.853 35.312 32.531 1 97.75 363 THR A O 1
ATOM 2736 N N . GLU A 1 364 ? 0.673 33.719 32.812 1 97.25 364 GLU A N 1
ATOM 2737 C CA . GLU A 1 364 ? 1.755 34.562 32.281 1 97.25 364 GLU A CA 1
ATOM 2738 C C . GLU A 1 364 ? 1.498 34.969 30.844 1 97.25 364 GLU A C 1
ATOM 2740 O O . GLU A 1 364 ? 1.609 36.125 30.5 1 97.25 364 GLU A O 1
ATOM 2745 N N . ARG A 1 365 ? 1.188 34 30.062 1 98.19 365 ARG A N 1
ATOM 2746 C CA . ARG A 1 365 ? 0.962 34.281 28.641 1 98.19 365 ARG A CA 1
ATOM 2747 C C . ARG A 1 365 ? -0.353 35 28.438 1 98.19 365 ARG A C 1
ATOM 2749 O O . ARG A 1 365 ? -0.489 35.781 27.484 1 98.19 365 ARG A O 1
ATOM 2756 N N . THR A 1 366 ? -1.334 34.75 29.297 1 98.5 366 THR A N 1
ATOM 2757 C CA . THR A 1 366 ? -2.572 35.5 29.266 1 98.5 366 THR A CA 1
ATOM 2758 C C . THR A 1 366 ? -2.297 37 29.531 1 98.5 366 THR A C 1
ATOM 2760 O O . THR A 1 366 ? -2.828 37.875 28.844 1 98.5 366 THR A O 1
ATOM 2763 N N . ARG A 1 367 ? -1.469 37.25 30.516 1 97.81 367 ARG A N 1
ATOM 2764 C CA . ARG A 1 367 ? -1.09 38.625 30.828 1 97.81 367 ARG A CA 1
ATOM 2765 C C . ARG A 1 367 ? -0.334 39.25 29.656 1 97.81 367 ARG A C 1
ATOM 2767 O O . ARG A 1 367 ? -0.571 40.406 29.312 1 97.81 367 ARG A O 1
ATOM 2774 N N . LEU A 1 368 ? 0.527 38.531 29.109 1 98.19 368 LEU A N 1
ATOM 2775 C CA . LEU A 1 368 ? 1.259 39.031 27.953 1 98.19 368 LEU A CA 1
ATOM 2776 C C . LEU A 1 368 ? 0.299 39.438 26.828 1 98.19 368 LEU A C 1
ATOM 2778 O O . LEU A 1 368 ? 0.431 40.5 26.25 1 98.19 368 LEU A O 1
ATOM 2782 N N . LEU A 1 369 ? -0.657 38.562 26.516 1 98.56 369 LEU A N 1
ATOM 2783 C CA . LEU A 1 369 ? -1.632 38.844 25.469 1 98.56 369 LEU A CA 1
ATOM 2784 C C . LEU A 1 369 ? -2.41 40.125 25.781 1 98.56 369 LEU A C 1
ATOM 2786 O O . LEU A 1 369 ? -2.607 40.969 24.906 1 98.56 369 LEU A O 1
ATOM 2790 N N . SER A 1 370 ? -2.85 40.219 27.031 1 98.31 370 SER A N 1
ATOM 2791 C CA . SER A 1 370 ? -3.602 41.406 27.438 1 98.31 370 SER A CA 1
ATOM 2792 C C . SER A 1 370 ? -2.807 42.688 27.203 1 98.31 370 SER A C 1
ATOM 2794 O O . SER A 1 370 ? -3.33 43.656 26.656 1 98.31 370 SER A O 1
ATOM 2796 N N . LYS A 1 371 ? -1.57 42.656 27.547 1 97.88 371 LYS A N 1
ATOM 2797 C CA . LYS A 1 371 ? -0.736 43.844 27.438 1 97.88 371 LYS A CA 1
ATOM 2798 C C . LYS A 1 371 ? -0.367 44.125 25.984 1 97.88 371 LYS A C 1
ATOM 2800 O O . LYS A 1 371 ? -0.228 45.281 25.578 1 97.88 371 LYS A O 1
ATOM 2805 N N . ILE A 1 372 ? -0.203 43.094 25.172 1 98.38 372 ILE A N 1
ATOM 2806 C CA . ILE A 1 372 ? 0.021 43.281 23.75 1 98.38 372 ILE A CA 1
ATOM 2807 C C . ILE A 1 372 ? -1.185 43.969 23.125 1 98.38 372 ILE A C 1
ATOM 2809 O O . ILE A 1 372 ? -1.03 44.938 22.375 1 98.38 372 ILE A O 1
ATOM 2813 N N . ILE A 1 373 ? -2.393 43.469 23.438 1 98.06 373 ILE A N 1
ATOM 2814 C CA . ILE A 1 373 ? -3.615 44.062 22.922 1 98.06 373 ILE A CA 1
ATOM 2815 C C . ILE A 1 373 ? -3.684 45.531 23.328 1 98.06 373 ILE A C 1
ATOM 2817 O O . ILE A 1 373 ? -3.992 46.406 22.5 1 98.06 373 ILE A O 1
ATOM 2821 N N . GLN A 1 374 ? -3.346 45.781 24.547 1 97.38 374 GLN A N 1
ATOM 2822 C CA . GLN A 1 374 ? -3.35 47.156 25.047 1 97.38 374 GLN A CA 1
ATOM 2823 C C . GLN A 1 374 ? -2.379 48.031 24.266 1 97.38 374 GLN A C 1
ATOM 2825 O O . GLN A 1 374 ? -2.723 49.156 23.875 1 97.38 374 GLN A O 1
ATOM 2830 N N . ARG A 1 375 ? -1.204 47.531 24.094 1 97.5 375 ARG A N 1
ATOM 2831 C CA . ARG A 1 375 ? -0.157 48.281 23.391 1 97.5 375 ARG A CA 1
ATOM 2832 C C . ARG A 1 375 ? -0.56 48.594 21.953 1 97.5 375 ARG A C 1
ATOM 2834 O O . ARG A 1 375 ? -0.31 49.688 21.453 1 97.5 375 ARG A O 1
ATOM 2841 N N . LEU A 1 376 ? -1.164 47.656 21.297 1 97.31 376 LEU A N 1
ATOM 2842 C CA . LEU A 1 376 ? -1.524 47.781 19.891 1 97.31 376 LEU A CA 1
ATOM 2843 C C . LEU A 1 376 ? -2.717 48.719 19.719 1 97.31 376 LEU A C 1
ATOM 2845 O O . LEU A 1 376 ? -2.941 49.25 18.625 1 97.31 376 LEU A O 1
ATOM 2849 N N . HIS A 1 377 ? -3.551 48.812 20.719 1 93.25 377 HIS A N 1
ATOM 2850 C CA . HIS A 1 377 ? -4.656 49.781 20.703 1 93.25 377 HIS A CA 1
ATOM 2851 C C . HIS A 1 377 ? -4.148 51.188 20.766 1 93.25 377 HIS A C 1
ATOM 2853 O O . HIS A 1 377 ? -4.703 52.094 20.109 1 93.25 377 HIS A O 1
ATOM 2859 N N . VAL A 1 378 ? -3.133 51.5 21.562 1 75.94 378 VAL A N 1
ATOM 2860 C CA . VAL A 1 378 ? -2.58 52.844 21.781 1 75.94 378 VAL A CA 1
ATOM 2861 C C . VAL A 1 378 ? -1.784 53.25 20.547 1 75.94 378 VAL A C 1
ATOM 2863 O O . VAL A 1 378 ? -1.74 54.438 20.219 1 75.94 378 VAL A O 1
ATOM 2866 N N . TYR A 1 379 ? -1.185 52.375 20.016 1 61.84 379 TYR A N 1
ATOM 2867 C CA . TYR A 1 379 ? -0.344 52.719 18.875 1 61.84 379 TYR A CA 1
ATOM 2868 C C . TYR A 1 379 ? -1.186 53.219 17.719 1 61.84 379 TYR A C 1
ATOM 2870 O O . TYR A 1 379 ? -0.647 53.656 16.703 1 61.84 379 TYR A O 1
ATOM 2878 N N . LYS A 1 380 ? -2.545 53.656 18.016 1 50.72 380 LYS A N 1
ATOM 2879 C CA . LYS A 1 380 ? -3.287 54.469 17.062 1 50.72 380 LYS A CA 1
ATOM 2880 C C . LYS A 1 380 ? -3.289 55.938 17.469 1 50.72 380 LYS A C 1
ATOM 2882 O O . LYS A 1 380 ? -3.303 56.25 18.656 1 50.72 380 LYS A O 1
ATOM 2887 N N . MET B 1 1 ? -13.539 -55.344 -24.625 1 40.78 1 MET B N 1
ATOM 2888 C CA . MET B 1 1 ? -12.711 -54.188 -24.375 1 40.78 1 MET B CA 1
ATOM 2889 C C . MET B 1 1 ? -13.523 -53.062 -23.703 1 40.78 1 MET B C 1
ATOM 2891 O O . MET B 1 1 ? -14.414 -52.5 -24.312 1 40.78 1 MET B O 1
ATOM 2895 N N . ILE B 1 2 ? -13.859 -53.188 -22.422 1 54.25 2 ILE B N 1
ATOM 2896 C CA . ILE B 1 2 ? -14.805 -52.25 -21.828 1 54.25 2 ILE B CA 1
ATOM 2897 C C . ILE B 1 2 ? -14.328 -50.812 -22.031 1 54.25 2 ILE B C 1
ATOM 2899 O O . ILE B 1 2 ? -13.234 -50.469 -21.578 1 54.25 2 ILE B O 1
ATOM 2903 N N . GLU B 1 3 ? -14.891 -50.125 -23.062 1 80 3 GLU B N 1
ATOM 2904 C CA . GLU B 1 3 ? -14.586 -48.844 -23.719 1 80 3 GLU B CA 1
ATOM 2905 C C . GLU B 1 3 ? -14.781 -47.688 -22.766 1 80 3 GLU B C 1
ATOM 2907 O O . GLU B 1 3 ? -15.773 -47.625 -22.031 1 80 3 GLU B O 1
ATOM 2912 N N . VAL B 1 4 ? -13.641 -47.094 -22.297 1 90.06 4 VAL B N 1
ATOM 2913 C CA . VAL B 1 4 ? -13.648 -45.906 -21.438 1 90.06 4 VAL B CA 1
ATOM 2914 C C . VAL B 1 4 ? -14.93 -45.125 -21.672 1 90.06 4 VAL B C 1
ATOM 2916 O O . VAL B 1 4 ? -15.523 -44.594 -20.719 1 90.06 4 VAL B O 1
ATOM 2919 N N . HIS B 1 5 ? -15.484 -45.219 -22.859 1 90.44 5 HIS B N 1
ATOM 2920 C CA . HIS B 1 5 ? -16.672 -44.438 -23.203 1 90.44 5 HIS B CA 1
ATOM 2921 C C . HIS B 1 5 ? -17.906 -44.969 -22.453 1 90.44 5 HIS B C 1
ATOM 2923 O O . HIS B 1 5 ? -18.781 -44.188 -22.094 1 90.44 5 HIS B O 1
ATOM 2929 N N . SER B 1 6 ? -17.922 -46.219 -22.25 1 92.44 6 SER B N 1
ATOM 2930 C CA . SER B 1 6 ? -19.078 -46.812 -21.594 1 92.44 6 SER B CA 1
ATOM 2931 C C . SER B 1 6 ? -19.094 -46.469 -20.109 1 92.44 6 SER B C 1
ATOM 2933 O O . SER B 1 6 ? -20.094 -46.688 -19.422 1 92.44 6 SER B O 1
ATOM 2935 N N . LYS B 1 7 ? -18.016 -45.906 -19.609 1 95.62 7 LYS B N 1
ATOM 2936 C CA . LYS B 1 7 ? -17.906 -45.594 -18.188 1 95.62 7 LYS B CA 1
ATOM 2937 C C . LYS B 1 7 ? -18.156 -44.125 -17.922 1 95.62 7 LYS B C 1
ATOM 2939 O O . LYS B 1 7 ? -17.953 -43.625 -16.797 1 95.62 7 LYS B O 1
ATOM 2944 N N . GLU B 1 8 ? -18.609 -43.406 -18.906 1 97 8 GLU B N 1
ATOM 2945 C CA . GLU B 1 8 ? -18.766 -41.969 -18.797 1 97 8 GLU B CA 1
ATOM 2946 C C . GLU B 1 8 ? -19.641 -41.562 -17.609 1 97 8 GLU B C 1
ATOM 2948 O O . GLU B 1 8 ? -19.297 -40.688 -16.828 1 97 8 GLU B O 1
ATOM 2953 N N . SER B 1 9 ? -20.766 -42.25 -17.453 1 97 9 SER B N 1
ATOM 2954 C CA . SER B 1 9 ? -21.703 -41.938 -16.359 1 97 9 SER B CA 1
ATOM 2955 C C . SER B 1 9 ? -21.047 -42.156 -15.008 1 97 9 SER B C 1
ATOM 2957 O O . SER B 1 9 ? -21.188 -41.344 -14.102 1 97 9 SER B O 1
ATOM 2959 N N . GLU B 1 10 ? -20.359 -43.281 -14.867 1 97.5 10 GLU B N 1
ATOM 2960 C CA . GLU B 1 10 ? -19.656 -43.594 -13.625 1 97.5 10 GLU B CA 1
ATOM 2961 C C . GLU B 1 10 ? -18.578 -42.562 -13.336 1 97.5 10 GLU B C 1
ATOM 2963 O O . GLU B 1 10 ? -18.391 -42.156 -12.188 1 97.5 10 GLU B O 1
ATOM 2968 N N . MET B 1 11 ? -17.891 -42.188 -14.328 1 98.44 11 MET B N 1
ATOM 2969 C CA . MET B 1 11 ? -16.828 -41.188 -14.195 1 98.44 11 MET B CA 1
ATOM 2970 C C . MET B 1 11 ? -17.406 -39.844 -13.734 1 98.44 11 MET B C 1
ATOM 2972 O O . MET B 1 11 ? -16.844 -39.188 -12.852 1 98.44 11 MET B O 1
ATOM 2976 N N . LEU B 1 12 ? -18.516 -39.438 -14.312 1 98.62 12 LEU B N 1
ATOM 2977 C CA . LEU B 1 12 ? -19.156 -38.188 -13.961 1 98.62 12 LEU B CA 1
ATOM 2978 C C . LEU B 1 12 ? -19.688 -38.219 -12.539 1 98.62 12 LEU B C 1
ATOM 2980 O O . LEU B 1 12 ? -19.672 -37.188 -11.844 1 98.62 12 LEU B O 1
ATOM 2984 N N . GLN B 1 13 ? -20.156 -39.312 -12.125 1 98.5 13 GLN B N 1
ATOM 2985 C CA . GLN B 1 13 ? -20.641 -39.469 -10.758 1 98.5 13 GLN B CA 1
ATOM 2986 C C . GLN B 1 13 ? -19.516 -39.281 -9.742 1 98.5 13 GLN B C 1
ATOM 2988 O O . GLN B 1 13 ? -19.703 -38.625 -8.727 1 98.5 13 GLN B O 1
ATOM 2993 N N . LEU B 1 14 ? -18.422 -39.938 -10.047 1 98.62 14 LEU B N 1
ATOM 2994 C CA . LEU B 1 14 ? -17.266 -39.75 -9.172 1 98.62 14 LEU B CA 1
ATOM 2995 C C . LEU B 1 14 ? -16.781 -38.312 -9.188 1 98.62 14 LEU B C 1
ATOM 2997 O O . LEU B 1 14 ? -16.453 -37.75 -8.141 1 98.62 14 LEU B O 1
ATOM 3001 N N . LEU B 1 15 ? -16.781 -37.719 -10.383 1 98.81 15 LEU B N 1
ATOM 3002 C CA . LEU B 1 15 ? -16.359 -36.344 -10.523 1 98.81 15 LEU B CA 1
ATOM 3003 C C . LEU B 1 15 ? -17.266 -35.406 -9.711 1 98.81 15 LEU B C 1
ATOM 3005 O O . LEU B 1 15 ? -16.797 -34.5 -9.039 1 98.81 15 LEU B O 1
ATOM 3009 N N . GLU B 1 16 ? -18.547 -35.656 -9.766 1 98.81 16 GLU B N 1
ATOM 3010 C CA . GLU B 1 16 ? -19.516 -34.875 -8.992 1 98.81 16 GLU B CA 1
ATOM 3011 C C . GLU B 1 16 ? -19.203 -34.938 -7.5 1 98.81 16 GLU B C 1
ATOM 3013 O O . GLU B 1 16 ? -19.25 -33.938 -6.801 1 98.81 16 GLU B O 1
ATOM 3018 N N . LYS B 1 17 ? -18.891 -36.156 -7.066 1 98.75 17 LYS B N 1
ATOM 3019 C CA . LYS B 1 17 ? -18.562 -36.344 -5.66 1 98.75 17 LYS B CA 1
ATOM 3020 C C . LYS B 1 17 ? -17.328 -35.5 -5.27 1 98.75 17 LYS B C 1
ATOM 3022 O O . LYS B 1 17 ? -17.312 -34.875 -4.207 1 98.75 17 LYS B O 1
ATOM 3027 N N . LEU B 1 18 ? -16.344 -35.5 -6.066 1 98.88 18 LEU B N 1
ATOM 3028 C CA . LEU B 1 18 ? -15.102 -34.781 -5.773 1 98.88 18 LEU B CA 1
ATOM 3029 C C . LEU B 1 18 ? -15.297 -33.281 -5.855 1 98.88 18 LEU B C 1
ATOM 3031 O O . LEU B 1 18 ? -14.82 -32.531 -4.996 1 98.88 18 LEU B O 1
ATOM 3035 N N . VAL B 1 19 ? -16.031 -32.812 -6.906 1 98.81 19 VAL B N 1
ATOM 3036 C CA . VAL B 1 19 ? -16.234 -31.406 -7.16 1 98.81 19 VAL B CA 1
ATOM 3037 C C . VAL B 1 19 ? -17.016 -30.781 -6.008 1 98.81 19 VAL B C 1
ATOM 3039 O O . VAL B 1 19 ? -16.781 -29.625 -5.641 1 98.81 19 VAL B O 1
ATOM 3042 N N . ASN B 1 20 ? -17.859 -31.5 -5.398 1 98.75 20 ASN B N 1
ATOM 3043 C CA . ASN B 1 20 ? -18.734 -31 -4.352 1 98.75 20 ASN B CA 1
ATOM 3044 C C . ASN B 1 20 ? -18.031 -30.984 -2.992 1 98.75 20 ASN B C 1
ATOM 3046 O O . ASN B 1 20 ? -18.672 -30.734 -1.967 1 98.75 20 ASN B O 1
ATOM 3050 N N . ILE B 1 21 ? -16.734 -31.188 -2.969 1 98.69 21 ILE B N 1
ATOM 3051 C CA . ILE B 1 21 ? -15.898 -31.047 -1.776 1 98.69 21 ILE B CA 1
ATOM 3052 C C . ILE B 1 21 ? -15.023 -29.797 -1.894 1 98.69 21 ILE B C 1
ATOM 3054 O O . ILE B 1 21 ? -14.234 -29.672 -2.83 1 98.69 21 ILE B O 1
ATOM 3058 N N . ASP B 1 22 ? -15.156 -28.938 -0.912 1 98.5 22 ASP B N 1
ATOM 3059 C CA . ASP B 1 22 ? -14.203 -27.828 -0.865 1 98.5 22 ASP B CA 1
ATOM 3060 C C . ASP B 1 22 ? -12.789 -28.328 -0.588 1 98.5 22 ASP B C 1
ATOM 3062 O O . ASP B 1 22 ? -12.539 -28.938 0.448 1 98.5 22 ASP B O 1
ATOM 3066 N N . SER B 1 23 ? -11.93 -28.031 -1.53 1 98.56 23 SER B N 1
ATOM 3067 C CA . SER B 1 23 ? -10.57 -28.531 -1.368 1 98.56 23 SER B CA 1
ATOM 3068 C C . SER B 1 23 ? -9.539 -27.484 -1.743 1 98.56 23 SER B C 1
ATOM 3070 O O . SER B 1 23 ? -8.609 -27.75 -2.508 1 98.56 23 SER B O 1
ATOM 3072 N N . GLY B 1 24 ? -9.719 -26.281 -1.266 1 97.88 24 GLY B N 1
ATOM 3073 C CA . GLY B 1 24 ? -8.648 -25.297 -1.396 1 97.88 24 GLY B CA 1
ATOM 3074 C C . GLY B 1 24 ? -7.348 -25.75 -0.751 1 97.88 24 GLY B C 1
ATOM 3075 O O . GLY B 1 24 ? -7.355 -26.547 0.187 1 97.88 24 GLY B O 1
ATOM 3076 N N . SER B 1 25 ? -6.242 -25.203 -1.165 1 97.5 25 SER B N 1
ATOM 3077 C CA . SER B 1 25 ? -4.926 -25.688 -0.742 1 97.5 25 SER B CA 1
ATOM 3078 C C . SER B 1 25 ? -4.773 -25.594 0.773 1 97.5 25 SER B C 1
ATOM 3080 O O . SER B 1 25 ? -4.074 -26.422 1.375 1 97.5 25 SER B O 1
ATOM 3082 N N . ASN B 1 26 ? -5.441 -24.656 1.354 1 96.44 26 ASN B N 1
ATOM 3083 C CA . ASN B 1 26 ? -5.293 -24.469 2.793 1 96.44 26 ASN B CA 1
ATOM 3084 C C . ASN B 1 26 ? -6.383 -25.203 3.572 1 96.44 26 ASN B C 1
ATOM 3086 O O . ASN B 1 26 ? -6.469 -25.078 4.793 1 96.44 26 ASN B O 1
ATOM 3090 N N . ASN B 1 27 ? -7.254 -25.844 2.936 1 98 27 ASN B N 1
ATOM 3091 C CA . ASN B 1 27 ? -8.266 -26.703 3.553 1 98 27 ASN B CA 1
ATOM 3092 C C . ASN B 1 27 ? -7.805 -28.156 3.621 1 98 27 ASN B C 1
ATOM 3094 O O . ASN B 1 27 ? -8.203 -28.969 2.799 1 98 27 ASN B O 1
ATOM 3098 N N . LYS B 1 28 ? -7.004 -28.406 4.617 1 98.12 28 LYS B N 1
ATOM 3099 C CA . LYS B 1 28 ? -6.43 -29.734 4.75 1 98.12 28 LYS B CA 1
ATOM 3100 C C . LYS B 1 28 ? -7.523 -30.812 4.785 1 98.12 28 LYS B C 1
ATOM 3102 O O . LYS B 1 28 ? -7.426 -31.828 4.102 1 98.12 28 LYS B O 1
ATOM 3107 N N . ALA B 1 29 ? -8.5 -30.531 5.559 1 98.31 29 ALA B N 1
ATOM 3108 C CA . ALA B 1 29 ? -9.57 -31.516 5.723 1 98.31 29 ALA B CA 1
ATOM 3109 C C . ALA B 1 29 ? -10.234 -31.828 4.387 1 98.31 29 ALA B C 1
ATOM 3111 O O . ALA B 1 29 ? -10.539 -32.969 4.09 1 98.31 29 ALA B O 1
ATOM 3112 N N . GLY B 1 30 ? -10.516 -30.812 3.654 1 98.75 30 GLY B N 1
ATOM 3113 C CA . GLY B 1 30 ? -11.148 -30.984 2.355 1 98.75 30 GLY B CA 1
ATOM 3114 C C . GLY B 1 30 ? -10.273 -31.734 1.366 1 98.75 30 GLY B C 1
ATOM 3115 O O . GLY B 1 30 ? -10.742 -32.656 0.684 1 98.75 30 GLY B O 1
ATOM 3116 N N . VAL B 1 31 ? -9 -31.391 1.283 1 98.88 31 VAL B N 1
ATOM 3117 C CA . VAL B 1 31 ? -8.078 -32.062 0.36 1 98.88 31 VAL B CA 1
ATOM 3118 C C . VAL B 1 31 ? -7.883 -33.5 0.787 1 98.88 31 VAL B C 1
ATOM 3120 O O . VAL B 1 31 ? -7.832 -34.406 -0.056 1 98.88 31 VAL B O 1
ATOM 3123 N N . ASP B 1 32 ? -7.812 -33.75 2.061 1 98.81 32 ASP B N 1
ATOM 3124 C CA . ASP B 1 32 ? -7.68 -35.094 2.562 1 98.81 32 ASP B CA 1
ATOM 3125 C C . ASP B 1 32 ? -8.891 -35.969 2.184 1 98.81 32 ASP B C 1
ATOM 3127 O O . ASP B 1 32 ? -8.75 -37.156 1.879 1 98.81 32 ASP B O 1
ATOM 3131 N N . LYS B 1 33 ? -10.047 -35.344 2.26 1 98.88 33 LYS B N 1
ATOM 3132 C CA . LYS B 1 33 ? -11.258 -36.062 1.883 1 98.88 33 LYS B CA 1
ATOM 3133 C C . LYS B 1 33 ? -11.211 -36.5 0.416 1 98.88 33 LYS B C 1
ATOM 3135 O O . LYS B 1 33 ? -11.594 -37.625 0.074 1 98.88 33 LYS B O 1
ATOM 3140 N N . VAL B 1 34 ? -10.789 -35.594 -0.437 1 98.88 34 VAL B N 1
ATOM 3141 C CA . VAL B 1 34 ? -10.602 -35.938 -1.845 1 98.88 34 VAL B CA 1
ATOM 3142 C C . VAL B 1 34 ? -9.617 -37.094 -1.97 1 98.88 34 VAL B C 1
ATOM 3144 O O . VAL B 1 34 ? -9.875 -38.062 -2.686 1 98.88 34 VAL B O 1
ATOM 3147 N N . GLY B 1 35 ? -8.523 -37 -1.275 1 98.88 35 GLY B N 1
ATOM 3148 C CA . GLY B 1 35 ? -7.512 -38.031 -1.289 1 98.88 35 GLY B CA 1
ATOM 3149 C C . GLY B 1 35 ? -8.031 -39.375 -0.815 1 98.88 35 GLY B C 1
ATOM 3150 O O . GLY B 1 35 ? -7.672 -40.406 -1.368 1 98.88 35 GLY B O 1
ATOM 3151 N N . GLU B 1 36 ? -8.828 -39.344 0.2 1 98.81 36 GLU B N 1
ATOM 3152 C CA . GLU B 1 36 ? -9.406 -40.562 0.739 1 98.81 36 GLU B CA 1
ATOM 3153 C C . GLU B 1 36 ? -10.297 -41.25 -0.29 1 98.81 36 GLU B C 1
ATOM 3155 O O . GLU B 1 36 ? -10.211 -42.469 -0.48 1 98.81 36 GLU B O 1
ATOM 3160 N N . ILE B 1 37 ? -11.109 -40.5 -0.903 1 98.81 37 ILE B N 1
ATOM 3161 C CA . ILE B 1 37 ? -12.039 -41.062 -1.883 1 98.81 37 ILE B CA 1
ATOM 3162 C C . ILE B 1 37 ? -11.258 -41.625 -3.062 1 98.81 37 ILE B C 1
ATOM 3164 O O . ILE B 1 37 ? -11.469 -42.781 -3.455 1 98.81 37 ILE B O 1
ATOM 3168 N N . VAL B 1 38 ? -10.352 -40.875 -3.609 1 98.81 38 VAL B N 1
ATOM 3169 C CA . VAL B 1 38 ? -9.586 -41.312 -4.77 1 98.81 38 VAL B CA 1
ATOM 3170 C C . VAL B 1 38 ? -8.68 -42.469 -4.383 1 98.81 38 VAL B C 1
ATOM 3172 O O . VAL B 1 38 ? -8.555 -43.438 -5.125 1 98.81 38 VAL B O 1
ATOM 3175 N N . GLY B 1 39 ? -8.047 -42.375 -3.225 1 98.75 39 GLY B N 1
ATOM 3176 C CA . GLY B 1 39 ? -7.199 -43.438 -2.73 1 98.75 39 GLY B CA 1
ATOM 3177 C C . GLY B 1 39 ? -7.934 -44.75 -2.615 1 98.75 39 GLY B C 1
ATOM 3178 O O . GLY B 1 39 ? -7.391 -45.812 -2.977 1 98.75 39 GLY B O 1
ATOM 3179 N N . GLN B 1 40 ? -9.117 -44.656 -2.08 1 98.75 40 GLN B N 1
ATOM 3180 C CA . GLN B 1 40 ? -9.914 -45.875 -1.936 1 98.75 40 GLN B CA 1
ATOM 3181 C C . GLN B 1 40 ? -10.219 -46.5 -3.293 1 98.75 40 GLN B C 1
ATOM 3183 O O . GLN B 1 40 ? -10.211 -47.719 -3.432 1 98.75 40 GLN B O 1
ATOM 3188 N N . LYS B 1 41 ? -10.531 -45.688 -4.262 1 98.69 41 LYS B N 1
ATOM 3189 C CA . LYS B 1 41 ? -10.789 -46.219 -5.605 1 98.69 41 LYS B CA 1
ATOM 3190 C C . LYS B 1 41 ? -9.562 -46.906 -6.18 1 98.69 41 LYS B C 1
ATOM 3192 O O . LYS B 1 41 ? -9.672 -47.938 -6.855 1 98.69 41 LYS B O 1
ATOM 3197 N N . PHE B 1 42 ? -8.375 -46.344 -5.965 1 98.69 42 PHE B N 1
ATOM 3198 C CA . PHE B 1 42 ? -7.145 -46.969 -6.438 1 98.69 42 PHE B CA 1
ATOM 3199 C C . PHE B 1 42 ? -6.895 -48.281 -5.711 1 98.69 42 PHE B C 1
ATOM 3201 O O . PHE B 1 42 ? -6.422 -49.25 -6.316 1 98.69 42 PHE B O 1
ATOM 3208 N N . LYS B 1 43 ? -7.199 -48.344 -4.418 1 98.62 43 LYS B N 1
ATOM 3209 C CA . LYS B 1 43 ? -7.086 -49.594 -3.682 1 98.62 43 LYS B CA 1
ATOM 3210 C C . LYS B 1 43 ? -7.992 -50.688 -4.277 1 98.62 43 LYS B C 1
ATOM 3212 O O . LYS B 1 43 ? -7.594 -51.844 -4.406 1 98.62 43 LYS B O 1
ATOM 3217 N N . GLU B 1 44 ? -9.188 -50.281 -4.613 1 97.88 44 GLU B N 1
ATOM 3218 C CA . GLU B 1 44 ? -10.141 -51.219 -5.227 1 97.88 44 GLU B CA 1
ATOM 3219 C C . GLU B 1 44 ? -9.609 -51.75 -6.555 1 97.88 44 GLU B C 1
ATOM 3221 O O . GLU B 1 44 ? -9.945 -52.844 -6.961 1 97.88 44 GLU B O 1
ATOM 3226 N N . LEU B 1 45 ? -8.773 -50.969 -7.164 1 96.75 45 LEU B N 1
ATOM 3227 C CA . LEU B 1 45 ? -8.18 -51.344 -8.438 1 96.75 45 LEU B CA 1
ATOM 3228 C C . LEU B 1 45 ? -6.961 -52.25 -8.219 1 96.75 45 LEU B C 1
ATOM 3230 O O . LEU B 1 45 ? -6.391 -52.781 -9.172 1 96.75 45 LEU B O 1
ATOM 3234 N N . GLY B 1 46 ? -6.492 -52.375 -7.016 1 97.31 46 GLY B N 1
ATOM 3235 C CA . GLY B 1 46 ? -5.391 -53.25 -6.688 1 97.31 46 GLY B CA 1
ATOM 3236 C C . GLY B 1 46 ? -4.098 -52.531 -6.395 1 97.31 46 GLY B C 1
ATOM 3237 O O . GLY B 1 46 ? -3.047 -53.156 -6.227 1 97.31 46 GLY B O 1
ATOM 3238 N N . PHE B 1 47 ? -4.164 -51.25 -6.301 1 98.44 47 PHE B N 1
ATOM 3239 C CA . PHE B 1 47 ? -2.965 -50.469 -6.027 1 98.44 47 PHE B CA 1
ATOM 3240 C C . PHE B 1 47 ? -2.762 -50.312 -4.527 1 98.44 47 PHE B C 1
ATOM 3242 O O . PHE B 1 47 ? -3.713 -50.406 -3.75 1 98.44 47 PHE B O 1
ATOM 3249 N N . LYS B 1 48 ? -1.512 -50.125 -4.16 1 98.44 48 LYS B N 1
ATOM 3250 C CA . LYS B 1 48 ? -1.17 -49.656 -2.814 1 98.44 48 LYS B CA 1
ATOM 3251 C C . LYS B 1 48 ? -1.107 -48.156 -2.74 1 98.44 48 LYS B C 1
ATOM 3253 O O . LYS B 1 48 ? -0.512 -47.5 -3.605 1 98.44 48 LYS B O 1
ATOM 3258 N N . VAL B 1 49 ? -1.772 -47.656 -1.736 1 98.62 49 VAL B N 1
ATOM 3259 C CA . VAL B 1 49 ? -1.803 -46.219 -1.535 1 98.62 49 VAL B CA 1
ATOM 3260 C C . VAL B 1 49 ? -1.011 -45.844 -0.281 1 98.62 49 VAL B C 1
ATOM 3262 O O . VAL B 1 49 ? -1.396 -46.219 0.832 1 98.62 49 VAL B O 1
ATOM 3265 N N . ASN B 1 50 ? 0.086 -45.188 -0.46 1 98.69 50 ASN B N 1
ATOM 3266 C CA . ASN B 1 50 ? 0.874 -44.656 0.651 1 98.69 50 ASN B CA 1
ATOM 3267 C C . ASN B 1 50 ? 0.537 -43.219 0.939 1 98.69 50 ASN B C 1
ATOM 3269 O O . ASN B 1 50 ? 0.722 -42.344 0.082 1 98.69 50 ASN B O 1
ATOM 3273 N N . VAL B 1 51 ? 0.061 -43 2.131 1 98.62 51 VAL B N 1
ATOM 3274 C CA . VAL B 1 51 ? -0.272 -41.625 2.555 1 98.62 51 VAL B CA 1
ATOM 3275 C C . VAL B 1 51 ? 0.961 -40.969 3.156 1 98.62 51 VAL B C 1
ATOM 3277 O O . VAL B 1 51 ? 1.594 -41.5 4.062 1 98.62 51 VAL B O 1
ATOM 3280 N N . VAL B 1 52 ? 1.385 -39.844 2.609 1 98.62 52 VAL B N 1
ATOM 3281 C CA . VAL B 1 52 ? 2.477 -39.031 3.135 1 98.62 52 VAL B CA 1
ATOM 3282 C C . VAL B 1 52 ? 1.908 -37.875 3.938 1 98.62 52 VAL B C 1
ATOM 3284 O O . VAL B 1 52 ? 1.486 -36.875 3.365 1 98.62 52 VAL B O 1
ATOM 3287 N N . PRO B 1 53 ? 1.993 -37.906 5.18 1 98 53 PRO B N 1
ATOM 3288 C CA . PRO B 1 53 ? 1.32 -36.938 6.035 1 98 53 PRO B CA 1
ATOM 3289 C C . PRO B 1 53 ? 1.919 -35.531 5.906 1 98 53 PRO B C 1
ATOM 3291 O O . PRO B 1 53 ? 3.127 -35.406 5.699 1 98 53 PRO B O 1
ATOM 3294 N N . ASN B 1 54 ? 1.081 -34.562 6.012 1 96.88 54 ASN B N 1
ATOM 3295 C CA . ASN B 1 54 ? 1.453 -33.156 6.082 1 96.88 54 ASN B CA 1
ATOM 3296 C C . ASN B 1 54 ? 0.676 -32.438 7.172 1 96.88 54 ASN B C 1
ATOM 3298 O O . ASN B 1 54 ? -0.415 -32.844 7.555 1 96.88 54 ASN B O 1
ATOM 3302 N N . ILE B 1 55 ? 1.259 -31.344 7.656 1 94.19 55 ILE B N 1
ATOM 3303 C CA . ILE B 1 55 ? 0.628 -30.594 8.734 1 94.19 55 ILE B CA 1
ATOM 3304 C C . ILE B 1 55 ? -0.128 -29.391 8.164 1 94.19 55 ILE B C 1
ATOM 3306 O O . ILE B 1 55 ? -1.293 -29.172 8.508 1 94.19 55 ILE B O 1
ATOM 3310 N N . GLU B 1 56 ? 0.454 -28.688 7.277 1 93.44 56 GLU B N 1
ATOM 3311 C CA . GLU B 1 56 ? -0.077 -27.406 6.812 1 93.44 56 GLU B CA 1
ATOM 3312 C C . GLU B 1 56 ? -1.069 -27.594 5.672 1 93.44 56 GLU B C 1
ATOM 3314 O O . GLU B 1 56 ? -2.074 -26.891 5.586 1 93.44 56 GLU B O 1
ATOM 3319 N N . VAL B 1 57 ? -0.792 -28.484 4.77 1 97.5 57 VAL B N 1
ATOM 3320 C CA . VAL B 1 57 ? -1.654 -28.766 3.629 1 97.5 57 VAL B CA 1
ATOM 3321 C C . VAL B 1 57 ? -2.139 -30.203 3.697 1 97.5 57 VAL B C 1
ATOM 3323 O O . VAL B 1 57 ? -1.8 -30.938 4.629 1 97.5 57 VAL B O 1
ATOM 3326 N N . GLY B 1 58 ? -3.033 -30.641 2.795 1 98.38 58 GLY B N 1
ATOM 3327 C CA . GLY B 1 58 ? -3.484 -32.031 2.734 1 98.38 58 GLY B CA 1
ATOM 3328 C C . GLY B 1 58 ? -2.348 -33.031 2.6 1 98.38 58 GLY B C 1
ATOM 3329 O O . GLY B 1 58 ? -1.246 -32.656 2.184 1 98.38 58 GLY B O 1
ATOM 3330 N N . ASN B 1 59 ? -2.619 -34.25 3.006 1 98.75 59 ASN B N 1
ATOM 3331 C CA . ASN B 1 59 ? -1.65 -35.312 2.803 1 98.75 59 ASN B CA 1
ATOM 3332 C C . ASN B 1 59 ? -1.424 -35.594 1.318 1 98.75 59 ASN B C 1
ATOM 3334 O O . ASN B 1 59 ? -2.334 -35.406 0.505 1 98.75 59 ASN B O 1
ATOM 3338 N N . HIS B 1 60 ? -0.184 -35.875 1.017 1 98.81 60 HIS B N 1
ATOM 3339 C CA . HIS B 1 60 ? 0.095 -36.375 -0.329 1 98.81 60 HIS B CA 1
ATOM 3340 C C . HIS B 1 60 ? -0.094 -37.875 -0.414 1 98.81 60 HIS B C 1
ATOM 3342 O O . HIS B 1 60 ? -0.127 -38.562 0.611 1 98.81 60 HIS B O 1
ATOM 3348 N N . LEU B 1 61 ? -0.288 -38.406 -1.618 1 98.88 61 LEU B N 1
ATOM 3349 C CA . LEU B 1 61 ? -0.399 -39.844 -1.843 1 98.88 61 LEU B CA 1
ATOM 3350 C C . LEU B 1 61 ? 0.637 -40.312 -2.855 1 98.88 61 LEU B C 1
ATOM 3352 O O . LEU B 1 61 ? 0.9 -39.625 -3.848 1 98.88 61 LEU B O 1
ATOM 3356 N N . VAL B 1 62 ? 1.252 -41.375 -2.568 1 98.88 62 VAL B N 1
ATOM 3357 C CA . VAL B 1 62 ? 2.053 -42.125 -3.525 1 98.88 62 VAL B CA 1
ATOM 3358 C C . VAL B 1 62 ? 1.403 -43.5 -3.789 1 98.88 62 VAL B C 1
ATOM 3360 O O . VAL B 1 62 ? 1.204 -44.281 -2.861 1 98.88 62 VAL B O 1
ATOM 3363 N N . ILE B 1 63 ? 1.116 -43.75 -5.074 1 98.81 63 ILE B N 1
ATOM 3364 C CA . ILE B 1 63 ? 0.316 -44.906 -5.441 1 98.81 63 ILE B CA 1
ATOM 3365 C C . ILE B 1 63 ? 1.078 -45.781 -6.457 1 98.81 63 ILE B C 1
ATOM 3367 O O . ILE B 1 63 ? 1.557 -45.25 -7.469 1 98.81 63 ILE B O 1
ATOM 3371 N N . GLN B 1 64 ? 1.217 -47 -6.23 1 98.06 64 GLN B N 1
ATOM 3372 C CA . GLN B 1 64 ? 1.846 -47.938 -7.152 1 98.06 64 GLN B CA 1
ATOM 3373 C C . GLN B 1 64 ? 1.32 -49.344 -6.941 1 98.06 64 GLN B C 1
ATOM 3375 O O . GLN B 1 64 ? 0.814 -49.688 -5.867 1 98.06 64 GLN B O 1
ATOM 3380 N N . HIS B 1 65 ? 1.355 -50.094 -7.969 1 97.19 65 HIS B N 1
ATOM 3381 C CA . HIS B 1 65 ? 0.935 -51.469 -7.844 1 97.19 65 HIS B CA 1
ATOM 3382 C C . HIS B 1 65 ? 1.948 -52.281 -7.043 1 97.19 65 HIS B C 1
ATOM 3384 O O . HIS B 1 65 ? 3.156 -52.156 -7.254 1 97.19 65 HIS B O 1
ATOM 3390 N N . PRO B 1 66 ? 1.488 -53.125 -6.141 1 95.81 66 PRO B N 1
ATOM 3391 C CA . PRO B 1 66 ? 2.41 -53.844 -5.266 1 95.81 66 PRO B CA 1
ATOM 3392 C C . PRO B 1 66 ? 3.258 -54.875 -6.027 1 95.81 66 PRO B C 1
ATOM 3394 O O . PRO B 1 66 ? 4.359 -55.219 -5.586 1 95.81 66 PRO B O 1
ATOM 3397 N N . ASP B 1 67 ? 2.807 -55.281 -7.191 1 92.5 67 ASP B N 1
ATOM 3398 C CA . ASP B 1 67 ? 3.5 -56.344 -7.93 1 92.5 67 ASP B CA 1
ATOM 3399 C C . ASP B 1 67 ? 4.441 -55.75 -8.977 1 92.5 67 ASP B C 1
ATOM 3401 O O . ASP B 1 67 ? 5.062 -56.469 -9.75 1 92.5 67 ASP B O 1
ATOM 3405 N N . ALA B 1 68 ? 4.508 -54.469 -8.945 1 89.88 68 ALA B N 1
ATOM 3406 C CA . ALA B 1 68 ? 5.367 -53.875 -9.953 1 89.88 68 ALA B CA 1
ATOM 3407 C C . ALA B 1 68 ? 6.84 -54.125 -9.641 1 89.88 68 ALA B C 1
ATOM 3409 O O . ALA B 1 68 ? 7.293 -53.906 -8.516 1 89.88 68 ALA B O 1
ATOM 3410 N N . SER B 1 69 ? 7.551 -54.656 -10.57 1 84.75 69 SER B N 1
ATOM 3411 C CA . SER B 1 69 ? 8.984 -54.906 -10.391 1 84.75 69 SER B CA 1
ATOM 3412 C C . SER B 1 69 ? 9.797 -53.688 -10.82 1 84.75 69 SER B C 1
ATOM 3414 O O . SER B 1 69 ? 10.898 -53.469 -10.32 1 84.75 69 SER B O 1
ATOM 3416 N N . HIS B 1 70 ? 9.305 -53.031 -11.734 1 88.56 70 HIS B N 1
ATOM 3417 C CA . HIS B 1 70 ? 9.922 -51.844 -12.258 1 88.56 70 HIS B CA 1
ATOM 3418 C C . HIS B 1 70 ? 8.867 -50.812 -12.664 1 88.56 70 HIS B C 1
ATOM 3420 O O . HIS B 1 70 ? 7.762 -51.188 -13.078 1 88.56 70 HIS B O 1
ATOM 3426 N N . ILE B 1 71 ? 9.141 -49.594 -12.445 1 95.25 71 ILE B N 1
ATOM 3427 C CA . ILE B 1 71 ? 8.219 -48.5 -12.797 1 95.25 71 ILE B CA 1
ATOM 3428 C C . ILE B 1 71 ? 8.891 -47.562 -13.781 1 95.25 71 ILE B C 1
ATOM 3430 O O . ILE B 1 71 ? 9.961 -47.031 -13.5 1 95.25 71 ILE B O 1
ATOM 3434 N N . ASP B 1 72 ? 8.297 -47.281 -14.906 1 96.75 72 ASP B N 1
ATOM 3435 C CA . ASP B 1 72 ? 8.859 -46.406 -15.93 1 96.75 72 ASP B CA 1
ATOM 3436 C C . ASP B 1 72 ? 8.109 -45.094 -16 1 96.75 72 ASP B C 1
ATOM 3438 O O . ASP B 1 72 ? 8.648 -44.094 -16.469 1 96.75 72 ASP B O 1
ATOM 3442 N N . ILE B 1 73 ? 6.91 -45.156 -15.586 1 98.44 73 ILE B N 1
ATOM 3443 C CA . ILE B 1 73 ? 6.047 -44 -15.844 1 98.44 73 ILE B CA 1
ATOM 3444 C C . ILE B 1 73 ? 5.617 -43.375 -14.523 1 98.44 73 ILE B C 1
ATOM 3446 O O . ILE B 1 73 ? 5.109 -44.062 -13.633 1 98.44 73 ILE B O 1
ATOM 3450 N N . LEU B 1 74 ? 5.867 -42.094 -14.359 1 98.81 74 LEU B N 1
ATOM 3451 C CA . LEU B 1 74 ? 5.34 -41.312 -13.242 1 98.81 74 LEU B CA 1
ATOM 3452 C C . LEU B 1 74 ? 4.172 -40.438 -13.695 1 98.81 74 LEU B C 1
ATOM 3454 O O . LEU B 1 74 ? 4.277 -39.719 -14.688 1 98.81 74 LEU B O 1
ATOM 3458 N N . ILE B 1 75 ? 3.062 -40.562 -13.039 1 98.94 75 ILE B N 1
ATOM 3459 C CA . ILE B 1 75 ? 1.924 -39.656 -13.25 1 98.94 75 ILE B CA 1
ATOM 3460 C C . ILE B 1 75 ? 1.757 -38.75 -12.047 1 98.94 75 ILE B C 1
ATOM 3462 O O . ILE B 1 75 ? 1.75 -39.219 -10.898 1 98.94 75 ILE B O 1
ATOM 3466 N N . VAL B 1 76 ? 1.707 -37.438 -12.297 1 98.88 76 VAL B N 1
ATOM 3467 C CA . VAL B 1 76 ? 1.516 -36.469 -11.227 1 98.88 76 VAL B CA 1
ATOM 3468 C C . VAL B 1 76 ? 0.207 -35.719 -11.438 1 98.88 76 VAL B C 1
ATOM 3470 O O . VAL B 1 76 ? -0.091 -35.281 -12.555 1 98.88 76 VAL B O 1
ATOM 3473 N N . ALA B 1 77 ? -0.599 -35.562 -10.445 1 98.88 77 ALA B N 1
ATOM 3474 C CA . ALA B 1 77 ? -1.827 -34.781 -10.398 1 98.88 77 ALA B CA 1
ATOM 3475 C C . ALA B 1 77 ? -2.029 -34.156 -9.016 1 98.88 77 ALA B C 1
ATOM 3477 O O . ALA B 1 77 ? -1.48 -34.656 -8.023 1 98.88 77 ALA B O 1
ATOM 3478 N N . HIS B 1 78 ? -2.709 -33.031 -8.969 1 98.81 78 HIS B N 1
ATOM 3479 C CA . HIS B 1 78 ? -2.895 -32.438 -7.648 1 98.81 78 HIS B CA 1
ATOM 3480 C C . HIS B 1 78 ? -4.359 -32.469 -7.227 1 98.81 78 HIS B C 1
ATOM 3482 O O . HIS B 1 78 ? -5.254 -32.5 -8.078 1 98.81 78 HIS B O 1
ATOM 3488 N N . MET B 1 79 ? -4.531 -32.469 -5.926 1 98.88 79 MET B N 1
ATOM 3489 C CA . MET B 1 79 ? -5.859 -32.656 -5.355 1 98.88 79 MET B CA 1
ATOM 3490 C C . MET B 1 79 ? -6.441 -31.328 -4.871 1 98.88 79 MET B C 1
ATOM 3492 O O . MET B 1 79 ? -7.645 -31.219 -4.633 1 98.88 79 MET B O 1
ATOM 3496 N N . ASP B 1 80 ? -5.566 -30.328 -4.734 1 98.56 80 ASP B N 1
ATOM 3497 C CA . ASP B 1 80 ? -6.031 -29.031 -4.238 1 98.56 80 ASP B CA 1
ATOM 3498 C C . ASP B 1 80 ? -6.59 -28.172 -5.375 1 98.56 80 ASP B C 1
ATOM 3500 O O . ASP B 1 80 ? -6.344 -28.453 -6.547 1 98.56 80 ASP B O 1
ATOM 3504 N N . THR B 1 81 ? -7.441 -27.203 -4.996 1 97.94 81 THR B N 1
ATOM 3505 C CA . THR B 1 81 ? -7.98 -26.203 -5.91 1 97.94 81 THR B CA 1
ATOM 3506 C C . THR B 1 81 ? -7.691 -24.781 -5.398 1 97.94 81 THR B C 1
ATOM 3508 O O . THR B 1 81 ? -7.156 -24.609 -4.301 1 97.94 81 THR B O 1
ATOM 3511 N N . VAL B 1 82 ? -8.047 -23.75 -6.172 1 96.19 82 VAL B N 1
ATOM 3512 C CA . VAL B 1 82 ? -7.762 -22.375 -5.797 1 96.19 82 VAL B CA 1
ATOM 3513 C C . VAL B 1 82 ? -8.953 -21.781 -5.043 1 96.19 82 VAL B C 1
ATOM 3515 O O . VAL B 1 82 ? -8.883 -20.672 -4.527 1 96.19 82 VAL B O 1
ATOM 3518 N N . PHE B 1 83 ? -10.047 -22.531 -4.926 1 96.19 83 PHE B N 1
ATOM 3519 C CA . PHE B 1 83 ? -11.305 -21.938 -4.484 1 96.19 83 PHE B CA 1
ATOM 3520 C C . PHE B 1 83 ? -11.414 -21.969 -2.965 1 96.19 83 PHE B C 1
ATOM 3522 O O . PHE B 1 83 ? -10.945 -22.922 -2.326 1 96.19 83 PHE B O 1
ATOM 3529 N N . GLU B 1 84 ? -12.078 -21.078 -2.443 1 95.62 84 GLU B N 1
ATOM 3530 C CA . GLU B 1 84 ? -12.258 -20.953 -1 1 95.62 84 GLU B CA 1
ATOM 3531 C C . GLU B 1 84 ? -13.344 -21.891 -0.488 1 95.62 84 GLU B C 1
ATOM 3533 O O . GLU B 1 84 ? -14.148 -22.406 -1.27 1 95.62 84 GLU B O 1
ATOM 3538 N N . ASP B 1 85 ? -13.266 -21.938 0.821 1 97.06 85 ASP B N 1
ATOM 3539 C CA . ASP B 1 85 ? -14.297 -22.734 1.478 1 97.06 85 ASP B CA 1
ATOM 3540 C C . ASP B 1 85 ? -15.688 -22.172 1.211 1 97.06 85 ASP B C 1
ATOM 3542 O O . ASP B 1 85 ? -15.875 -20.953 1.217 1 97.06 85 ASP B O 1
ATOM 3546 N N . GLY B 1 86 ? -16.578 -23.016 0.984 1 97.88 86 GLY B N 1
ATOM 3547 C CA . GLY B 1 86 ? -17.938 -22.609 0.727 1 97.88 86 GLY B CA 1
ATOM 3548 C C . GLY B 1 86 ? -18.266 -22.5 -0.751 1 97.88 86 GLY B C 1
ATOM 3549 O O . GLY B 1 86 ? -19.438 -22.453 -1.133 1 97.88 86 GLY B O 1
ATOM 3550 N N . THR B 1 87 ? -17.375 -22.562 -1.598 1 97.81 87 THR B N 1
ATOM 3551 C CA . THR B 1 87 ? -17.594 -22.406 -3.033 1 97.81 87 THR B CA 1
ATOM 3552 C C . THR B 1 87 ? -18.406 -23.562 -3.588 1 97.81 87 THR B C 1
ATOM 3554 O O . THR B 1 87 ? -19.266 -23.359 -4.441 1 97.81 87 THR B O 1
ATOM 3557 N N . ALA B 1 88 ? -18.188 -24.812 -3.176 1 97.5 88 ALA B N 1
ATOM 3558 C CA . ALA B 1 88 ? -18.891 -25.984 -3.678 1 97.5 88 ALA B CA 1
ATOM 3559 C C . ALA B 1 88 ? -20.391 -25.906 -3.369 1 97.5 88 ALA B C 1
ATOM 3561 O O . ALA B 1 88 ? -21.219 -26.391 -4.145 1 97.5 88 ALA B O 1
ATOM 3562 N N . LYS B 1 89 ? -20.641 -25.281 -2.254 1 97.12 89 LYS B N 1
ATOM 3563 C CA . LYS B 1 89 ? -22.047 -25.109 -1.883 1 97.12 89 LYS B CA 1
ATOM 3564 C C . LYS B 1 89 ? -22.734 -24.094 -2.801 1 97.12 89 LYS B C 1
ATOM 3566 O O . LYS B 1 89 ? -23.875 -24.312 -3.217 1 97.12 89 LYS B O 1
ATOM 3571 N N . VAL B 1 90 ? -22.031 -23.031 -3.117 1 97.25 90 VAL B N 1
ATOM 3572 C CA . VAL B 1 90 ? -22.609 -21.953 -3.9 1 97.25 90 VAL B CA 1
ATOM 3573 C C . VAL B 1 90 ? -22.625 -22.328 -5.379 1 97.25 90 VAL B C 1
ATOM 3575 O O . VAL B 1 90 ? -23.531 -21.938 -6.117 1 97.25 90 VAL B O 1
ATOM 3578 N N . ARG B 1 91 ? -21.641 -23.078 -5.812 1 97.44 91 ARG B N 1
ATOM 3579 C CA . ARG B 1 91 ? -21.5 -23.5 -7.203 1 97.44 91 ARG B CA 1
ATOM 3580 C C . ARG B 1 91 ? -21.25 -25 -7.301 1 97.44 91 ARG B C 1
ATOM 3582 O O . ARG B 1 91 ? -20.203 -25.422 -7.812 1 97.44 91 ARG B O 1
ATOM 3589 N N . PRO B 1 92 ? -22.234 -25.844 -6.91 1 98.19 92 PRO B N 1
ATOM 3590 C CA . PRO B 1 92 ? -22.047 -27.281 -6.961 1 98.19 92 PRO B CA 1
ATOM 3591 C C . PRO B 1 92 ? -21.906 -27.812 -8.391 1 98.19 92 PRO B C 1
ATOM 3593 O O . PRO B 1 92 ? -22.219 -27.094 -9.344 1 98.19 92 PRO B O 1
ATOM 3596 N N . PHE B 1 93 ? -21.484 -29.047 -8.445 1 98.56 93 PHE B N 1
ATOM 3597 C CA . PHE B 1 93 ? -21.375 -29.719 -9.727 1 98.56 93 PHE B CA 1
ATOM 3598 C C . PHE B 1 93 ? -22.703 -29.672 -10.484 1 98.56 93 PHE B C 1
ATOM 3600 O O . PHE B 1 93 ? -23.766 -29.906 -9.914 1 98.56 93 PHE B O 1
ATOM 3607 N N . SER B 1 94 ? -22.562 -29.266 -11.734 1 98.56 94 SER B N 1
ATOM 3608 C CA . SER B 1 94 ? -23.75 -29.25 -12.594 1 98.56 94 SER B CA 1
ATOM 3609 C C . SER B 1 94 ? -23.391 -29.578 -14.039 1 98.56 94 SER B C 1
ATOM 3611 O O . SER B 1 94 ? -22.25 -29.391 -14.453 1 98.56 94 SER B O 1
ATOM 3613 N N . ILE B 1 95 ? -24.391 -30.078 -14.742 1 98.19 95 ILE B N 1
ATOM 3614 C CA . ILE B 1 95 ? -24.203 -30.438 -16.141 1 98.19 95 ILE B CA 1
ATOM 3615 C C . ILE B 1 95 ? -25.156 -29.625 -17.016 1 98.19 95 ILE B C 1
ATOM 3617 O O . ILE B 1 95 ? -26.359 -29.5 -16.703 1 98.19 95 ILE B O 1
ATOM 3621 N N . ASP B 1 96 ? -24.625 -28.984 -17.938 1 97.94 96 ASP B N 1
ATOM 3622 C CA . ASP B 1 96 ? -25.406 -28.406 -19.031 1 97.94 96 ASP B CA 1
ATOM 3623 C C . ASP B 1 96 ? -25.422 -29.328 -20.25 1 97.94 96 ASP B C 1
ATOM 3625 O O . ASP B 1 96 ? -24.5 -29.312 -21.062 1 97.94 96 ASP B O 1
ATOM 3629 N N . GLN B 1 97 ? -26.438 -30.062 -20.406 1 95.69 97 GLN B N 1
ATOM 3630 C CA . GLN B 1 97 ? -26.531 -31.094 -21.438 1 95.69 97 GLN B CA 1
ATOM 3631 C C . GLN B 1 97 ? -26.516 -30.469 -22.844 1 95.69 97 GLN B C 1
ATOM 3633 O O . GLN B 1 97 ? -25.969 -31.047 -23.781 1 95.69 97 GLN B O 1
ATOM 3638 N N . GLU B 1 98 ? -27.109 -29.312 -22.891 1 96.94 98 GLU B N 1
ATOM 3639 C CA . GLU B 1 98 ? -27.188 -28.656 -24.188 1 96.94 98 GLU B CA 1
ATOM 3640 C C . GLU B 1 98 ? -25.797 -28.25 -24.688 1 96.94 98 GLU B C 1
ATOM 3642 O O . GLU B 1 98 ? -25.484 -28.406 -25.875 1 96.94 98 GLU B O 1
ATOM 3647 N N . LYS B 1 99 ? -24.969 -27.812 -23.781 1 96.31 99 LYS B N 1
ATOM 3648 C CA . LYS B 1 99 ? -23.641 -27.344 -24.156 1 96.31 99 LYS B CA 1
ATOM 3649 C C . LYS B 1 99 ? -22.625 -28.484 -24.094 1 96.31 99 LYS B C 1
ATOM 3651 O O . LYS B 1 99 ? -21.516 -28.359 -24.609 1 96.31 99 LYS B O 1
ATOM 3656 N N . GLY B 1 100 ? -23.016 -29.641 -23.453 1 98.25 100 GLY B N 1
ATOM 3657 C CA . GLY B 1 100 ? -22.094 -30.734 -23.25 1 98.25 100 GLY B CA 1
ATOM 3658 C C . GLY B 1 100 ? -21 -30.406 -22.25 1 98.25 100 GLY B C 1
ATOM 3659 O O . GLY B 1 100 ? -19.859 -30.859 -22.406 1 98.25 100 GLY B O 1
ATOM 3660 N N . ARG B 1 101 ? -21.328 -29.562 -21.25 1 98.62 101 ARG B N 1
ATOM 3661 C CA . ARG B 1 101 ? -20.328 -29.094 -20.312 1 98.62 101 ARG B CA 1
ATOM 3662 C C . ARG B 1 101 ? -20.734 -29.391 -18.875 1 98.62 101 ARG B C 1
ATOM 3664 O O . ARG B 1 101 ? -21.922 -29.438 -18.562 1 98.62 101 ARG B O 1
ATOM 3671 N N . ALA B 1 102 ? -19.781 -29.656 -18.094 1 98.75 102 ALA B N 1
ATOM 3672 C CA . ALA B 1 102 ? -19.953 -29.734 -16.641 1 98.75 102 ALA B CA 1
ATOM 3673 C C . ALA B 1 102 ? -19.266 -28.562 -15.945 1 98.75 102 ALA B C 1
ATOM 3675 O O . ALA B 1 102 ? -18.266 -28.047 -16.438 1 98.75 102 ALA B O 1
ATOM 3676 N N . TYR B 1 103 ? -19.844 -28.188 -14.859 1 98.62 103 TYR B N 1
ATOM 3677 C CA . TYR B 1 103 ? -19.359 -27.031 -14.125 1 98.62 103 TYR B CA 1
ATOM 3678 C C . TYR B 1 103 ? -19.125 -27.359 -12.656 1 98.62 103 TYR B C 1
ATOM 3680 O O . TYR B 1 103 ? -19.656 -28.359 -12.148 1 98.62 103 TYR B O 1
ATOM 3688 N N . GLY B 1 104 ? -18.312 -26.484 -11.992 1 98.31 104 GLY B N 1
ATOM 3689 C CA . GLY B 1 104 ? -18.016 -26.578 -10.57 1 98.31 104 GLY B CA 1
ATOM 3690 C C . GLY B 1 104 ? -16.578 -26.234 -10.227 1 98.31 104 GLY B C 1
ATOM 3691 O O . GLY B 1 104 ? -15.727 -26.172 -11.109 1 98.31 104 GLY B O 1
ATOM 3692 N N . PRO B 1 105 ? -16.344 -25.984 -8.93 1 98.25 105 PRO B N 1
ATOM 3693 C CA . PRO B 1 105 ? -14.984 -25.609 -8.547 1 98.25 105 PRO B CA 1
ATOM 3694 C C . PRO B 1 105 ? -13.992 -26.75 -8.695 1 98.25 105 PRO B C 1
ATOM 3696 O O . PRO B 1 105 ? -14.156 -27.797 -8.07 1 98.25 105 PRO B O 1
ATOM 3699 N N . GLY B 1 106 ? -13.008 -26.547 -9.516 1 98.19 106 GLY B N 1
ATOM 3700 C CA . GLY B 1 106 ? -11.961 -27.531 -9.711 1 98.19 106 GLY B CA 1
ATOM 3701 C C . GLY B 1 106 ? -12.352 -28.641 -10.688 1 98.19 106 GLY B C 1
ATOM 3702 O O . GLY B 1 106 ? -11.656 -29.641 -10.805 1 98.19 106 GLY B O 1
ATOM 3703 N N . VAL B 1 107 ? -13.398 -28.438 -11.414 1 98.75 107 VAL B N 1
ATOM 3704 C CA . VAL B 1 107 ? -13.914 -29.5 -12.289 1 98.75 107 VAL B CA 1
ATOM 3705 C C . VAL B 1 107 ? -12.867 -29.859 -13.336 1 98.75 107 VAL B C 1
ATOM 3707 O O . VAL B 1 107 ? -12.609 -31.047 -13.578 1 98.75 107 VAL B O 1
ATOM 3710 N N . ILE B 1 108 ? -12.188 -28.875 -13.859 1 98.25 108 ILE B N 1
ATOM 3711 C CA . ILE B 1 108 ? -11.188 -29.172 -14.883 1 98.25 108 ILE B CA 1
ATOM 3712 C C . ILE B 1 108 ? -9.789 -29.016 -14.297 1 98.25 108 ILE B C 1
ATOM 3714 O O . ILE B 1 108 ? -8.836 -29.641 -14.773 1 98.25 108 ILE B O 1
ATOM 3718 N N . ASP B 1 109 ? -9.547 -28.328 -13.195 1 96.94 109 ASP B N 1
ATOM 3719 C CA . ASP B 1 109 ? -8.25 -28.078 -12.602 1 96.94 109 ASP B CA 1
ATOM 3720 C C . ASP B 1 109 ? -8.242 -28.438 -11.117 1 96.94 109 ASP B C 1
ATOM 3722 O O . ASP B 1 109 ? -8.445 -27.578 -10.258 1 96.94 109 ASP B O 1
ATOM 3726 N N . MET B 1 110 ? -8.094 -29.703 -10.688 1 96.31 110 MET B N 1
ATOM 3727 C CA . MET B 1 110 ? -8.047 -30.656 -11.805 1 96.31 110 MET B CA 1
ATOM 3728 C C . MET B 1 110 ? -8.672 -31.984 -11.406 1 96.31 110 MET B C 1
ATOM 3730 O O . MET B 1 110 ? -8.094 -33.062 -11.664 1 96.31 110 MET B O 1
ATOM 3734 N N . LYS B 1 111 ? -9.836 -31.938 -10.812 1 98.81 111 LYS B N 1
ATOM 3735 C CA . LYS B 1 111 ? -10.5 -33.125 -10.297 1 98.81 111 LYS B CA 1
ATOM 3736 C C . LYS B 1 111 ? -10.898 -34.094 -11.422 1 98.81 111 LYS B C 1
ATOM 3738 O O . LYS B 1 111 ? -10.906 -35.312 -11.242 1 98.81 111 LYS B O 1
ATOM 3743 N N . ALA B 1 112 ? -11.219 -33.594 -12.562 1 98.88 112 ALA B N 1
ATOM 3744 C CA . ALA B 1 112 ? -11.484 -34.438 -13.711 1 98.88 112 ALA B CA 1
ATOM 3745 C C . ALA B 1 112 ? -10.258 -35.281 -14.07 1 98.88 112 ALA B C 1
ATOM 3747 O O . ALA B 1 112 ? -10.391 -36.438 -14.508 1 98.88 112 ALA B O 1
ATOM 3748 N N . SER B 1 113 ? -9.102 -34.719 -13.945 1 98.88 113 SER B N 1
ATOM 3749 C CA . SER B 1 113 ? -7.867 -35.438 -14.234 1 98.88 113 SER B CA 1
ATOM 3750 C C . SER B 1 113 ? -7.656 -36.594 -13.258 1 98.88 113 SER B C 1
ATOM 3752 O O . SER B 1 113 ? -7.137 -37.656 -13.633 1 98.88 113 SER B O 1
ATOM 3754 N N . LEU B 1 114 ? -8.016 -36.375 -12.016 1 98.88 114 LEU B N 1
ATOM 3755 C CA . LEU B 1 114 ? -7.941 -37.469 -11.039 1 98.88 114 LEU B CA 1
ATOM 3756 C C . LEU B 1 114 ? -8.789 -38.656 -11.477 1 98.88 114 LEU B C 1
ATOM 3758 O O . LEU B 1 114 ? -8.328 -39.812 -11.43 1 98.88 114 LEU B O 1
ATOM 3762 N N . VAL B 1 115 ? -9.961 -38.344 -11.906 1 98.88 115 VAL B N 1
ATOM 3763 C CA . VAL B 1 115 ? -10.875 -39.375 -12.398 1 98.88 115 VAL B CA 1
ATOM 3764 C C . VAL B 1 115 ? -10.281 -40.062 -13.641 1 98.88 115 VAL B C 1
ATOM 3766 O O . VAL B 1 115 ? -10.32 -41.281 -13.766 1 98.88 115 VAL B O 1
ATOM 3769 N N . SER B 1 116 ? -9.734 -39.25 -14.508 1 98.75 116 SER B N 1
ATOM 3770 C CA . SER B 1 116 ? -9.172 -39.75 -15.758 1 98.75 116 SER B CA 1
ATOM 3771 C C . SER B 1 116 ? -8.047 -40.75 -15.5 1 98.75 116 SER B C 1
ATOM 3773 O O . SER B 1 116 ? -7.973 -41.781 -16.156 1 98.75 116 SER B O 1
ATOM 3775 N N . VAL B 1 117 ? -7.164 -40.469 -14.594 1 98.88 117 VAL B N 1
ATOM 3776 C CA . VAL B 1 117 ? -6.047 -41.375 -14.289 1 98.88 117 VAL B CA 1
ATOM 3777 C C . VAL B 1 117 ? -6.574 -42.719 -13.797 1 98.88 117 VAL B C 1
ATOM 3779 O O . VAL B 1 117 ? -6.125 -43.75 -14.25 1 98.88 117 VAL B O 1
ATOM 3782 N N . LEU B 1 118 ? -7.547 -42.656 -12.898 1 98.69 118 LEU B N 1
ATOM 3783 C CA . LEU B 1 118 ? -8.141 -43.875 -12.328 1 98.69 118 LEU B CA 1
ATOM 3784 C C . LEU B 1 118 ? -8.734 -44.75 -13.414 1 98.69 118 LEU B C 1
ATOM 3786 O O . LEU B 1 118 ? -8.43 -45.938 -13.484 1 98.69 118 LEU B O 1
ATOM 3790 N N . TYR B 1 119 ? -9.469 -44.188 -14.281 1 98.56 119 TYR B N 1
ATOM 3791 C CA . TYR B 1 119 ? -10.203 -45 -15.258 1 98.56 119 TYR B CA 1
ATOM 3792 C C . TYR B 1 119 ? -9.312 -45.375 -16.422 1 98.56 119 TYR B C 1
ATOM 3794 O O . TYR B 1 119 ? -9.586 -46.375 -17.109 1 98.56 119 TYR B O 1
ATOM 3802 N N . ALA B 1 120 ? -8.25 -44.594 -16.719 1 98.56 120 ALA B N 1
ATOM 3803 C CA . ALA B 1 120 ? -7.262 -45.062 -17.703 1 98.56 120 ALA B CA 1
ATOM 3804 C C . ALA B 1 120 ? -6.594 -46.344 -17.266 1 98.56 120 ALA B C 1
ATOM 3806 O O . ALA B 1 120 ? -6.434 -47.281 -18.062 1 98.56 120 ALA B O 1
ATOM 3807 N N . LEU B 1 121 ? -6.238 -46.438 -16.016 1 98.19 121 LEU B N 1
ATOM 3808 C CA . LEU B 1 121 ? -5.59 -47.625 -15.484 1 98.19 121 LEU B CA 1
ATOM 3809 C C . LEU B 1 121 ? -6.582 -48.781 -15.383 1 98.19 121 LEU B C 1
ATOM 3811 O O . LEU B 1 121 ? -6.23 -49.938 -15.633 1 98.19 121 LEU B O 1
ATOM 3815 N N . GLN B 1 122 ? -7.824 -48.469 -14.977 1 97.75 122 GLN B N 1
ATOM 3816 C CA . GLN B 1 122 ? -8.867 -49.469 -14.953 1 97.75 122 GLN B CA 1
ATOM 3817 C C . GLN B 1 122 ? -9.07 -50.094 -16.344 1 97.75 122 GLN B C 1
ATOM 3819 O O . GLN B 1 122 ? -9.242 -51.312 -16.469 1 97.75 122 GLN B O 1
ATOM 3824 N N . ALA B 1 123 ? -9.078 -49.25 -17.328 1 97.5 123 ALA B N 1
ATOM 3825 C CA . ALA B 1 123 ? -9.258 -49.75 -18.688 1 97.5 123 ALA B CA 1
ATOM 3826 C C . ALA B 1 123 ? -8.156 -50.719 -19.078 1 97.5 123 ALA B C 1
ATOM 3828 O O . ALA B 1 123 ? -8.422 -51.75 -19.672 1 97.5 123 ALA B O 1
ATOM 3829 N N . LEU B 1 124 ? -6.926 -50.406 -18.766 1 96.94 124 LEU B N 1
ATOM 3830 C CA . LEU B 1 124 ? -5.805 -51.281 -19.047 1 96.94 124 LEU B CA 1
ATOM 3831 C C . LEU B 1 124 ? -5.953 -52.594 -18.281 1 96.94 124 LEU B C 1
ATOM 3833 O O . LEU B 1 124 ? -5.746 -53.688 -18.859 1 96.94 124 LEU B O 1
ATOM 3837 N N . LYS B 1 125 ? -6.297 -52.5 -17.047 1 96.25 125 LYS B N 1
ATOM 3838 C CA . LYS B 1 125 ? -6.496 -53.688 -16.25 1 96.25 125 LYS B CA 1
ATOM 3839 C C . LYS B 1 125 ? -7.582 -54.562 -16.844 1 96.25 125 LYS B C 1
ATOM 3841 O O . LYS B 1 125 ? -7.402 -55.781 -16.969 1 96.25 125 LYS B O 1
ATOM 3846 N N . ASP B 1 126 ? -8.695 -53.969 -17.203 1 95.62 126 ASP B N 1
ATOM 3847 C CA . ASP B 1 126 ? -9.828 -54.688 -17.75 1 95.62 126 ASP B CA 1
ATOM 3848 C C . ASP B 1 126 ? -9.445 -55.375 -19.078 1 95.62 126 ASP B C 1
ATOM 3850 O O . ASP B 1 126 ? -10 -56.406 -19.422 1 95.62 126 ASP B O 1
ATOM 3854 N N . GLU B 1 127 ? -8.523 -54.812 -19.75 1 94.5 127 GLU B N 1
ATOM 3855 C CA . GLU B 1 127 ? -8.062 -55.344 -21.016 1 94.5 127 GLU B CA 1
ATOM 3856 C C . GLU B 1 127 ? -6.996 -56.438 -20.797 1 94.5 127 GLU B C 1
ATOM 3858 O O . GLU B 1 127 ? -6.543 -57.062 -21.75 1 94.5 127 GLU B O 1
ATOM 3863 N N . GLY B 1 128 ? -6.574 -56.656 -19.594 1 93.88 128 GLY B N 1
ATOM 3864 C CA . GLY B 1 128 ? -5.539 -57.625 -19.281 1 93.88 128 GLY B CA 1
ATOM 3865 C C . GLY B 1 128 ? -4.145 -57.125 -19.641 1 93.88 128 GLY B C 1
ATOM 3866 O O . GLY B 1 128 ? -3.238 -57.938 -19.844 1 93.88 128 GLY B O 1
ATOM 3867 N N . ASP B 1 129 ? -4.047 -55.875 -19.766 1 94.31 129 ASP B N 1
ATOM 3868 C CA . ASP B 1 129 ? -2.758 -55.281 -20.125 1 94.31 129 ASP B CA 1
ATOM 3869 C C . ASP B 1 129 ? -1.932 -54.969 -18.875 1 94.31 129 ASP B C 1
ATOM 3871 O O . ASP B 1 129 ? -2.381 -54.25 -18 1 94.31 129 ASP B O 1
ATOM 3875 N N . ALA B 1 130 ? -0.698 -55.375 -18.766 1 93.75 130 ALA B N 1
ATOM 3876 C CA .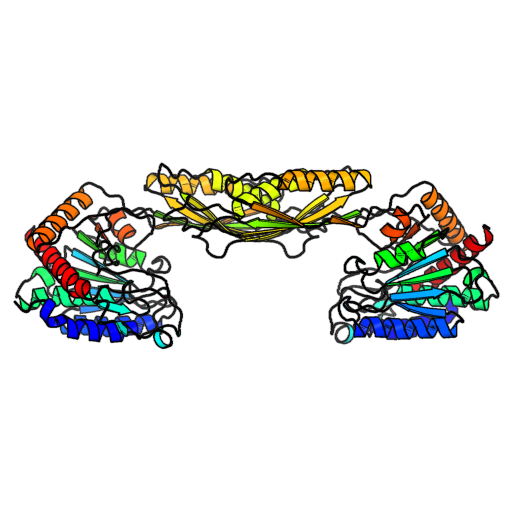 ALA B 1 130 ? 0.144 -55.281 -17.578 1 93.75 130 ALA B CA 1
ATOM 3877 C C . ALA B 1 130 ? 0.694 -53.844 -17.438 1 93.75 130 ALA B C 1
ATOM 3879 O O . ALA B 1 130 ? 1.231 -53.5 -16.391 1 93.75 130 ALA B O 1
ATOM 3880 N N . ALA B 1 131 ? 0.462 -53.062 -18.422 1 95.38 131 ALA B N 1
ATOM 3881 C CA . ALA B 1 131 ? 0.978 -51.688 -18.422 1 95.38 131 ALA B CA 1
ATOM 3882 C C . ALA B 1 131 ? 0.436 -50.906 -17.234 1 95.38 131 ALA B C 1
ATOM 3884 O O . ALA B 1 131 ? 1.082 -49.969 -16.766 1 95.38 131 ALA B O 1
ATOM 3885 N N . TYR B 1 132 ? -0.759 -51.281 -16.75 1 95.62 132 TYR B N 1
ATOM 3886 C CA . TYR B 1 132 ? -1.348 -50.531 -15.641 1 95.62 132 TYR B CA 1
ATOM 3887 C C . TYR B 1 132 ? -0.499 -50.656 -14.375 1 95.62 132 TYR B C 1
ATOM 3889 O O . TYR B 1 132 ? -0.585 -49.844 -13.477 1 95.62 132 TYR B O 1
ATOM 3897 N N . GLN B 1 133 ? 0.406 -51.656 -14.359 1 95.94 133 GLN B N 1
ATOM 3898 C CA . GLN B 1 133 ? 1.252 -51.875 -13.188 1 95.94 133 GLN B CA 1
ATOM 3899 C C . GLN B 1 133 ? 2.566 -51.125 -13.312 1 95.94 133 GLN B C 1
ATOM 3901 O O . GLN B 1 133 ? 3.297 -50.969 -12.336 1 95.94 133 GLN B O 1
ATOM 3906 N N . ASN B 1 134 ? 2.879 -50.594 -14.492 1 96.31 134 ASN B N 1
ATOM 3907 C CA . ASN B 1 134 ? 4.129 -49.875 -14.773 1 96.31 134 ASN B CA 1
ATOM 3908 C C . ASN B 1 134 ? 4 -48.375 -14.531 1 96.31 134 ASN B C 1
ATOM 3910 O O . ASN B 1 134 ? 4.453 -47.594 -15.344 1 96.31 134 ASN B O 1
ATOM 3914 N N . VAL B 1 135 ? 3.227 -48.062 -13.523 1 98.06 135 VAL B N 1
ATOM 3915 C CA . VAL B 1 135 ? 2.949 -46.656 -13.266 1 98.06 135 VAL B CA 1
ATOM 3916 C C . VAL B 1 135 ? 3.068 -46.375 -11.766 1 98.06 135 VAL B C 1
ATOM 3918 O O . VAL B 1 135 ? 2.65 -47.188 -10.945 1 98.06 135 VAL B O 1
ATOM 3921 N N . ARG B 1 136 ? 3.754 -45.281 -11.406 1 98.5 136 ARG B N 1
ATOM 3922 C CA . ARG B 1 136 ? 3.699 -44.625 -10.094 1 98.5 136 ARG B CA 1
ATOM 3923 C C . ARG B 1 136 ? 2.936 -43.312 -10.164 1 98.5 136 ARG B C 1
ATOM 3925 O O . ARG B 1 136 ? 3.107 -42.531 -11.102 1 98.5 136 ARG B O 1
ATOM 3932 N N . ILE B 1 137 ? 2.023 -43.156 -9.227 1 98.88 137 ILE B N 1
ATOM 3933 C CA . ILE B 1 137 ? 1.196 -41.969 -9.211 1 98.88 137 ILE B CA 1
ATOM 3934 C C . ILE B 1 137 ? 1.501 -41.156 -7.957 1 98.88 137 ILE B C 1
ATOM 3936 O O . ILE B 1 137 ? 1.543 -41.688 -6.852 1 98.88 137 ILE B O 1
ATOM 3940 N N . VAL B 1 138 ? 1.793 -39.844 -8.125 1 98.94 138 VAL B N 1
ATOM 3941 C CA . VAL B 1 138 ? 1.88 -38.906 -7.016 1 98.94 138 VAL B CA 1
ATOM 3942 C C . VAL B 1 138 ? 0.708 -37.938 -7.074 1 98.94 138 VAL B C 1
ATOM 3944 O O . VAL B 1 138 ? 0.545 -37.219 -8.055 1 98.94 138 VAL B O 1
ATOM 3947 N N . LEU B 1 139 ? -0.152 -37.969 -6.109 1 98.94 139 LEU B N 1
ATOM 3948 C CA . LEU B 1 139 ? -1.203 -37 -5.914 1 98.94 139 LEU B CA 1
ATOM 3949 C C . LEU B 1 139 ? -0.82 -36 -4.82 1 98.94 139 LEU B C 1
ATOM 3951 O O . LEU B 1 139 ? -0.747 -36.375 -3.645 1 98.94 139 LEU B O 1
ATOM 3955 N N . ASN B 1 140 ? -0.526 -34.719 -5.234 1 98.81 140 ASN B N 1
ATOM 3956 C CA . ASN B 1 140 ? -0.111 -33.75 -4.227 1 98.81 140 ASN B CA 1
ATOM 3957 C C . ASN B 1 140 ? -1.233 -32.781 -3.895 1 98.81 140 ASN B C 1
ATOM 3959 O O . ASN B 1 140 ? -2.264 -32.75 -4.57 1 98.81 140 ASN B O 1
ATOM 3963 N N . SER B 1 141 ? -1.009 -32.031 -2.801 1 98.75 141 SER B N 1
ATOM 3964 C CA . SER B 1 141 ? -2.111 -31.281 -2.201 1 98.75 141 SER B CA 1
ATOM 3965 C C . SER B 1 141 ? -1.833 -29.781 -2.199 1 98.75 141 SER B C 1
ATOM 3967 O O . SER B 1 141 ? -2.564 -29 -1.574 1 98.75 141 SER B O 1
ATOM 3969 N N . ASP B 1 142 ? -0.731 -29.328 -2.904 1 97.56 142 ASP B N 1
ATOM 3970 C CA . ASP B 1 142 ? -0.355 -27.938 -2.717 1 97.56 142 ASP B CA 1
ATOM 3971 C C . ASP B 1 142 ? 0.162 -27.328 -4.02 1 97.56 142 ASP B C 1
ATOM 3973 O O . ASP B 1 142 ? 0.974 -26.406 -3.996 1 97.56 142 ASP B O 1
ATOM 3977 N N . GLU B 1 143 ? -0.267 -27.828 -5.145 1 97.19 143 GLU B N 1
ATOM 3978 C CA . GLU B 1 143 ? 0.174 -27.328 -6.441 1 97.19 143 GLU B CA 1
ATOM 3979 C C . GLU B 1 143 ? -0.254 -25.875 -6.641 1 97.19 143 GLU B C 1
ATOM 3981 O O . GLU B 1 143 ? 0.52 -25.047 -7.141 1 97.19 143 GLU B O 1
ATOM 3986 N N . GLU B 1 144 ? -1.388 -25.516 -6.184 1 94.31 144 GLU B N 1
ATOM 3987 C CA . GLU B 1 144 ? -1.97 -24.203 -6.426 1 94.31 144 GLU B CA 1
ATOM 3988 C C . GLU B 1 144 ? -1.243 -23.125 -5.633 1 94.31 144 GLU B C 1
ATOM 3990 O O . GLU B 1 144 ? -1.42 -21.922 -5.891 1 94.31 144 GLU B O 1
ATOM 3995 N N . ILE B 1 145 ? -0.404 -23.625 -4.719 1 90.81 145 ILE B N 1
ATOM 3996 C CA . ILE B 1 145 ? 0.351 -22.656 -3.939 1 90.81 145 ILE B CA 1
ATOM 3997 C C . ILE B 1 145 ? 1.848 -22.906 -4.102 1 90.81 145 ILE B C 1
ATOM 3999 O O . ILE B 1 145 ? 2.641 -22.562 -3.223 1 90.81 145 ILE B O 1
ATOM 4003 N N . GLY B 1 146 ? 2.191 -23.703 -5.184 1 92.12 146 GLY B N 1
ATOM 4004 C CA . GLY B 1 146 ? 3.59 -23.719 -5.578 1 92.12 146 GLY B CA 1
ATOM 4005 C C . GLY B 1 146 ? 4.262 -25.062 -5.316 1 92.12 146 GLY B C 1
ATOM 4006 O O . GLY B 1 146 ? 5.422 -25.25 -5.68 1 92.12 146 GLY B O 1
ATOM 4007 N N . SER B 1 147 ? 3.535 -26.016 -4.629 1 96.75 147 SER B N 1
ATOM 4008 C CA . SER B 1 147 ? 4.027 -27.375 -4.379 1 96.75 147 SER B CA 1
ATOM 4009 C C . SER B 1 147 ? 5.273 -27.359 -3.502 1 96.75 147 SER B C 1
ATOM 4011 O O . SER B 1 147 ? 6.195 -28.141 -3.711 1 96.75 147 SER B O 1
ATOM 4013 N N . ARG B 1 148 ? 5.352 -26.453 -2.559 1 92.44 148 ARG B N 1
ATOM 4014 C CA . ARG B 1 148 ? 6.527 -26.328 -1.704 1 92.44 148 ARG B CA 1
ATOM 4015 C C . ARG B 1 148 ? 6.746 -27.578 -0.873 1 92.44 148 ARG B C 1
ATOM 4017 O O . ARG B 1 148 ? 7.883 -28.031 -0.708 1 92.44 148 ARG B O 1
ATOM 4024 N N . SER B 1 149 ? 5.637 -28.125 -0.374 1 96.38 149 SER B N 1
ATOM 4025 C CA . SER B 1 149 ? 5.742 -29.312 0.477 1 96.38 149 SER B CA 1
ATOM 4026 C C . SER B 1 149 ? 5.871 -30.578 -0.354 1 96.38 149 SER B C 1
ATOM 4028 O O . SER B 1 149 ? 6.328 -31.609 0.145 1 96.38 149 SER B O 1
ATOM 4030 N N . SER B 1 150 ? 5.504 -30.516 -1.598 1 97.81 150 SER B N 1
ATOM 4031 C CA . SER B 1 150 ? 5.43 -31.766 -2.369 1 97.81 150 SER B CA 1
ATOM 4032 C C . SER B 1 150 ? 6.559 -31.844 -3.393 1 97.81 150 SER B C 1
ATOM 4034 O O . SER B 1 150 ? 6.805 -32.906 -3.969 1 97.81 150 SER B O 1
ATOM 4036 N N . ARG B 1 151 ? 7.238 -30.75 -3.654 1 97.5 151 ARG B N 1
ATOM 4037 C CA . ARG B 1 151 ? 8.305 -30.781 -4.648 1 97.5 151 ARG B CA 1
ATOM 4038 C C . ARG B 1 151 ? 9.297 -31.906 -4.352 1 97.5 151 ARG B C 1
ATOM 4040 O O . ARG B 1 151 ? 9.594 -32.719 -5.227 1 97.5 151 ARG B O 1
ATOM 4047 N N . GLY B 1 152 ? 9.797 -31.922 -3.107 1 97.88 152 GLY B N 1
ATOM 4048 C CA . GLY B 1 152 ? 10.75 -32.969 -2.732 1 97.88 152 GLY B CA 1
ATOM 4049 C C . GLY B 1 152 ? 10.219 -34.344 -2.965 1 97.88 152 GLY B C 1
ATOM 4050 O O . GLY B 1 152 ? 10.961 -35.219 -3.426 1 97.88 152 GLY B O 1
ATOM 4051 N N . LEU B 1 153 ? 9 -34.594 -2.631 1 98.44 153 LEU B N 1
ATOM 4052 C CA . LEU B 1 153 ? 8.375 -35.906 -2.82 1 98.44 153 LEU B CA 1
ATOM 4053 C C . LEU B 1 153 ? 8.305 -36.25 -4.301 1 98.44 153 LEU B C 1
ATOM 4055 O O . LEU B 1 153 ? 8.625 -37.375 -4.684 1 98.44 153 LEU B O 1
ATOM 4059 N N . ILE B 1 154 ? 7.852 -35.312 -5.137 1 98.75 154 ILE B N 1
ATOM 4060 C CA . ILE B 1 154 ? 7.734 -35.531 -6.57 1 98.75 154 ILE B CA 1
ATOM 4061 C C . ILE B 1 154 ? 9.102 -35.875 -7.152 1 98.75 154 ILE B C 1
ATOM 4063 O O . ILE B 1 154 ? 9.234 -36.875 -7.891 1 98.75 154 ILE B O 1
ATOM 4067 N N . GLU B 1 155 ? 10.086 -35.125 -6.797 1 98.56 155 GLU B N 1
ATOM 4068 C CA . GLU B 1 155 ? 11.445 -35.344 -7.289 1 98.56 155 GLU B CA 1
ATOM 4069 C C . GLU B 1 155 ? 11.969 -36.719 -6.82 1 98.56 155 GLU B C 1
ATOM 4071 O O . GLU B 1 155 ? 12.617 -37.438 -7.582 1 98.56 155 GLU B O 1
ATOM 4076 N N . GLU B 1 156 ? 11.703 -37.031 -5.566 1 98.56 156 GLU B N 1
ATOM 4077 C CA . GLU B 1 156 ? 12.125 -38.312 -5.031 1 98.56 156 GLU B CA 1
ATOM 4078 C C . GLU B 1 156 ? 11.477 -39.469 -5.797 1 98.56 156 GLU B C 1
ATOM 4080 O O . GLU B 1 156 ? 12.148 -40.438 -6.188 1 98.56 156 GLU B O 1
ATOM 4085 N N . GLN B 1 157 ? 10.188 -39.375 -6.023 1 98.38 157 GLN B N 1
ATOM 4086 C CA . GLN B 1 157 ? 9.438 -40.438 -6.676 1 98.38 157 GLN B CA 1
ATOM 4087 C C . GLN B 1 157 ? 9.758 -40.5 -8.172 1 98.38 157 GLN B C 1
ATOM 4089 O O . GLN B 1 157 ? 9.469 -41.5 -8.828 1 98.38 157 GLN B O 1
ATOM 4094 N N . ALA B 1 158 ? 10.352 -39.469 -8.664 1 98.44 158 ALA B N 1
ATOM 4095 C CA . ALA B 1 158 ? 10.688 -39.406 -10.086 1 98.44 158 ALA B CA 1
ATOM 4096 C C . ALA B 1 158 ? 12.031 -40.062 -10.359 1 98.44 158 ALA B C 1
ATOM 4098 O O . ALA B 1 158 ? 12.383 -40.312 -11.523 1 98.44 158 ALA B O 1
ATOM 4099 N N . ARG B 1 159 ? 12.789 -40.375 -9.344 1 97.31 159 ARG B N 1
ATOM 4100 C CA . ARG B 1 159 ? 14.086 -41 -9.547 1 97.31 159 ARG B CA 1
ATOM 4101 C C . ARG B 1 159 ? 13.93 -42.344 -10.234 1 97.31 159 ARG B C 1
ATOM 4103 O O . ARG B 1 159 ? 13.133 -43.188 -9.805 1 97.31 159 ARG B O 1
ATOM 4110 N N . GLY B 1 160 ? 14.633 -42.531 -11.281 1 95.88 160 GLY B N 1
ATOM 4111 C CA . GLY B 1 160 ? 14.625 -43.812 -11.992 1 95.88 160 GLY B CA 1
ATOM 4112 C C . GLY B 1 160 ? 13.477 -43.938 -12.969 1 95.88 160 GLY B C 1
ATOM 4113 O O . GLY B 1 160 ? 13.344 -44.938 -13.648 1 95.88 160 GLY B O 1
ATOM 4114 N N . ILE B 1 161 ? 12.641 -42.938 -13.07 1 96.75 161 ILE B N 1
ATOM 4115 C CA . ILE B 1 161 ? 11.477 -42.906 -13.953 1 96.75 161 ILE B CA 1
ATOM 4116 C C . ILE B 1 161 ? 11.922 -42.562 -15.375 1 96.75 161 ILE B C 1
ATOM 4118 O O . ILE B 1 161 ? 12.828 -41.75 -15.57 1 96.75 161 ILE B O 1
ATOM 4122 N N . SER B 1 162 ? 11.289 -43.156 -16.359 1 97.5 162 SER B N 1
ATOM 4123 C CA . SER B 1 162 ? 11.648 -42.906 -17.75 1 97.5 162 SER B CA 1
ATOM 4124 C C . SER B 1 162 ? 10.797 -41.812 -18.375 1 97.5 162 SER B C 1
ATOM 4126 O O . SER B 1 162 ? 11.25 -41.094 -19.266 1 97.5 162 SER B O 1
ATOM 4128 N N . TYR B 1 163 ? 9.523 -41.719 -17.953 1 98.5 163 TYR B N 1
ATOM 4129 C CA . TYR B 1 163 ? 8.578 -40.781 -18.5 1 98.5 163 TYR B CA 1
ATOM 4130 C C . TYR B 1 163 ? 7.703 -40.156 -17.406 1 98.5 163 TYR B C 1
ATOM 4132 O O . TYR B 1 163 ? 7.289 -40.875 -16.484 1 98.5 163 TYR B O 1
ATOM 4140 N N . ALA B 1 164 ? 7.512 -38.906 -17.484 1 98.81 164 ALA B N 1
ATOM 4141 C CA . ALA B 1 164 ? 6.59 -38.25 -16.578 1 98.81 164 ALA B CA 1
ATOM 4142 C C . ALA B 1 164 ? 5.379 -37.688 -17.312 1 98.81 164 ALA B C 1
ATOM 4144 O O . ALA B 1 164 ? 5.527 -36.969 -18.328 1 98.81 164 ALA B O 1
ATOM 4145 N N . LEU B 1 165 ? 4.219 -38.031 -16.891 1 98.88 165 LEU B N 1
ATOM 4146 C CA . LEU B 1 165 ? 2.945 -37.562 -17.422 1 98.88 165 LEU B CA 1
ATOM 4147 C C . LEU B 1 165 ? 2.203 -36.719 -16.391 1 98.88 165 LEU B C 1
ATOM 4149 O O . LEU B 1 165 ? 1.722 -37.25 -15.375 1 98.88 165 LEU B O 1
ATOM 4153 N N . ILE B 1 166 ? 2.154 -35.375 -16.641 1 98.88 166 ILE B N 1
ATOM 4154 C CA . ILE B 1 166 ? 1.522 -34.438 -15.711 1 98.88 166 ILE B CA 1
ATOM 4155 C C . ILE B 1 166 ? 0.098 -34.156 -16.172 1 98.88 166 ILE B C 1
ATOM 4157 O O . ILE B 1 166 ? -0.133 -33.875 -17.344 1 98.88 166 ILE B O 1
ATOM 4161 N N . MET B 1 167 ? -0.811 -34.094 -15.25 1 98.75 167 MET B N 1
ATOM 4162 C CA . MET B 1 167 ? -2.217 -34.219 -15.617 1 98.75 167 MET B CA 1
ATOM 4163 C C . MET B 1 167 ? -2.943 -32.906 -15.492 1 98.75 167 MET B C 1
ATOM 4165 O O . MET B 1 167 ? -4.141 -32.875 -15.203 1 98.75 167 MET B O 1
ATOM 4169 N N . GLU B 1 168 ? -2.186 -31.828 -15.602 1 98.25 168 GLU B N 1
ATOM 4170 C CA . GLU B 1 168 ? -2.928 -30.594 -15.766 1 98.25 168 GLU B CA 1
ATOM 4171 C C . GLU B 1 168 ? -3.943 -30.688 -16.906 1 98.25 168 GLU B C 1
ATOM 4173 O O . GLU B 1 168 ? -3.773 -31.5 -17.812 1 98.25 168 GLU B O 1
ATOM 4178 N N . PRO B 1 169 ? -5.039 -29.859 -16.812 1 97.81 169 PRO B N 1
ATOM 4179 C CA . PRO B 1 169 ? -5.961 -29.922 -17.953 1 97.81 169 PRO B CA 1
ATOM 4180 C C . PRO B 1 169 ? -5.301 -29.5 -19.266 1 97.81 169 PRO B C 1
ATOM 4182 O O . PRO B 1 169 ? -4.355 -28.703 -19.25 1 97.81 169 PRO B O 1
ATOM 4185 N N . ALA B 1 170 ? -5.754 -30.125 -20.328 1 97.25 170 ALA B N 1
ATOM 4186 C CA . ALA B 1 170 ? -5.348 -29.641 -21.641 1 97.25 170 ALA B CA 1
ATOM 4187 C C . ALA B 1 170 ? -5.773 -28.203 -21.844 1 97.25 170 ALA B C 1
ATOM 4189 O O . ALA B 1 170 ? -6.633 -27.688 -21.125 1 97.25 170 ALA B O 1
ATOM 4190 N N . ARG B 1 171 ? -5.137 -27.562 -22.797 1 95.38 171 ARG B N 1
ATOM 4191 C CA . ARG B 1 171 ? -5.594 -26.234 -23.188 1 95.38 171 ARG B CA 1
ATOM 4192 C C . ARG B 1 171 ? -6.992 -26.297 -23.797 1 95.38 171 ARG B C 1
ATOM 4194 O O . ARG B 1 171 ? -7.477 -27.375 -24.156 1 95.38 171 ARG B O 1
ATOM 4201 N N . LYS B 1 172 ? -7.59 -25.156 -23.969 1 94.44 172 LYS B N 1
ATOM 4202 C CA . LYS B 1 172 ? -8.961 -25.078 -24.469 1 94.44 172 LYS B CA 1
ATOM 4203 C C . LYS B 1 172 ? -9.094 -25.734 -25.844 1 94.44 172 LYS B C 1
ATOM 4205 O O . LYS B 1 172 ? -10.125 -26.328 -26.156 1 94.44 172 LYS B O 1
ATOM 4210 N N . ASP B 1 173 ? -8.039 -25.719 -26.609 1 95.38 173 ASP B N 1
ATOM 4211 C CA . ASP B 1 173 ? -8.086 -26.297 -27.953 1 95.38 173 ASP B CA 1
ATOM 4212 C C . ASP B 1 173 ? -7.602 -27.734 -27.953 1 95.38 173 ASP B C 1
ATOM 4214 O O . ASP B 1 173 ? -7.379 -28.328 -29 1 95.38 173 ASP B O 1
ATOM 4218 N N . GLY B 1 174 ? -7.34 -28.219 -26.719 1 96.81 174 GLY B N 1
ATOM 4219 C CA . GLY B 1 174 ? -6.941 -29.609 -26.578 1 96.81 174 GLY B CA 1
ATOM 4220 C C . GLY B 1 174 ? -5.438 -29.812 -26.609 1 96.81 174 GLY B C 1
ATOM 4221 O O . GLY B 1 174 ? -4.949 -30.922 -26.375 1 96.81 174 GLY B O 1
ATOM 4222 N N . SER B 1 175 ? -4.68 -28.75 -26.812 1 97.88 175 SER B N 1
ATOM 4223 C CA . SER B 1 175 ? -3.227 -28.859 -26.906 1 97.88 175 SER B CA 1
ATOM 4224 C C . SER B 1 175 ? -2.615 -29.297 -25.578 1 97.88 175 SER B C 1
ATOM 4226 O O . SER B 1 175 ? -3.107 -28.922 -24.516 1 97.88 175 SER B O 1
ATOM 4228 N N . LEU B 1 176 ? -1.603 -30.094 -25.656 1 98.31 176 LEU B N 1
ATOM 4229 C CA . LEU B 1 176 ? -0.771 -30.422 -24.516 1 98.31 176 LEU B CA 1
ATOM 4230 C C . LEU B 1 176 ? 0.312 -29.375 -24.297 1 98.31 176 LEU B C 1
ATOM 4232 O O . LEU B 1 176 ? 0.509 -28.5 -25.141 1 98.31 176 LEU B O 1
ATOM 4236 N N . VAL B 1 177 ? 0.956 -29.406 -23.203 1 97.75 177 VAL B N 1
ATOM 4237 C CA . VAL B 1 177 ? 1.984 -28.422 -22.891 1 97.75 177 VAL B CA 1
ATOM 4238 C C . VAL B 1 177 ? 3.352 -29.094 -22.844 1 97.75 177 VAL B C 1
ATOM 4240 O O . VAL B 1 177 ? 3.551 -30.047 -22.078 1 97.75 177 VAL B O 1
ATOM 4243 N N . THR B 1 178 ? 4.258 -28.641 -23.656 1 97.88 178 THR B N 1
ATOM 4244 C CA . THR B 1 178 ? 5.578 -29.25 -23.719 1 97.88 178 THR B CA 1
ATOM 4245 C C . THR B 1 178 ? 6.652 -28.281 -23.25 1 97.88 178 THR B C 1
ATOM 4247 O O . THR B 1 178 ? 7.828 -28.641 -23.156 1 97.88 178 THR B O 1
ATOM 4250 N N . GLU B 1 179 ? 6.207 -27.062 -22.969 1 96.44 179 GLU B N 1
ATOM 4251 C CA . GLU B 1 179 ? 7.137 -26.047 -22.5 1 96.44 179 GLU B CA 1
ATOM 4252 C C . GLU B 1 179 ? 6.453 -25.078 -21.531 1 96.44 179 GLU B C 1
ATOM 4254 O O . GLU B 1 179 ? 5.32 -24.656 -21.766 1 96.44 179 GLU B O 1
ATOM 4259 N N . ARG B 1 180 ? 7.066 -24.859 -20.406 1 95.88 180 ARG B N 1
ATOM 4260 C CA . ARG B 1 180 ? 6.605 -23.906 -19.406 1 95.88 180 ARG B CA 1
ATOM 4261 C C . ARG B 1 180 ? 7.75 -23.016 -18.938 1 95.88 180 ARG B C 1
ATOM 4263 O O . ARG B 1 180 ? 8.875 -23.484 -18.75 1 95.88 180 ARG B O 1
ATOM 4270 N N . ARG B 1 181 ? 7.469 -21.734 -18.703 1 95 181 ARG B N 1
ATOM 4271 C CA . ARG B 1 181 ? 8.453 -20.859 -18.078 1 95 181 ARG B CA 1
ATOM 4272 C C . ARG B 1 181 ? 8.602 -21.156 -16.594 1 95 181 ARG B C 1
ATOM 4274 O O . ARG B 1 181 ? 7.68 -21.672 -15.969 1 95 181 ARG B O 1
ATOM 4281 N N . GLY B 1 182 ? 9.82 -20.891 -16.125 1 95.62 182 GLY B N 1
ATOM 4282 C CA . GLY B 1 182 ? 10.023 -20.906 -14.688 1 95.62 182 GLY B CA 1
ATOM 4283 C C . GLY B 1 182 ? 9.453 -19.688 -13.984 1 95.62 182 GLY B C 1
ATOM 4284 O O . GLY B 1 182 ? 9.141 -18.688 -14.625 1 95.62 182 GLY B O 1
ATOM 4285 N N . SER B 1 183 ? 9.312 -19.844 -12.695 1 95.44 183 SER B N 1
ATOM 4286 C CA . SER B 1 183 ? 8.711 -18.734 -11.953 1 95.44 183 SER B CA 1
ATOM 4287 C C . SER B 1 183 ? 9.344 -18.594 -10.57 1 95.44 183 SER B C 1
ATOM 4289 O O . SER B 1 183 ? 9.828 -19.562 -10 1 95.44 183 SER B O 1
ATOM 4291 N N . GLY B 1 184 ? 9.359 -17.406 -10.141 1 95.12 184 GLY B N 1
ATOM 4292 C CA . GLY B 1 184 ? 9.852 -17.062 -8.812 1 95.12 184 GLY B CA 1
ATOM 4293 C C . GLY B 1 184 ? 9.109 -15.883 -8.203 1 95.12 184 GLY B C 1
ATOM 4294 O O . GLY B 1 184 ? 8.43 -15.141 -8.906 1 95.12 184 GLY B O 1
ATOM 4295 N N . ARG B 1 185 ? 9.211 -15.828 -6.902 1 96.19 185 ARG B N 1
ATOM 4296 C CA . ARG B 1 185 ? 8.617 -14.742 -6.129 1 96.19 185 ARG B CA 1
ATOM 4297 C C . ARG B 1 185 ? 9.625 -14.148 -5.148 1 96.19 185 ARG B C 1
ATOM 4299 O O . ARG B 1 185 ? 10.406 -14.883 -4.531 1 96.19 185 ARG B O 1
ATOM 4306 N N . TYR B 1 186 ? 9.602 -12.852 -5.156 1 97.88 186 TYR B N 1
ATOM 4307 C CA . TYR B 1 186 ? 10.461 -12.156 -4.211 1 97.88 186 TYR B CA 1
ATOM 4308 C C . TYR B 1 186 ? 9.68 -11.109 -3.426 1 97.88 186 TYR B C 1
ATOM 4310 O O . TYR B 1 186 ? 8.664 -10.594 -3.902 1 97.88 186 TYR B O 1
ATOM 4318 N N . LYS B 1 187 ? 10.117 -10.883 -2.23 1 98.38 187 LYS B N 1
ATOM 4319 C CA . LYS B 1 187 ? 9.664 -9.789 -1.375 1 98.38 187 LYS B CA 1
ATOM 4320 C C . LYS B 1 187 ? 10.805 -8.828 -1.056 1 98.38 187 LYS B C 1
ATOM 4322 O O . LYS B 1 187 ? 11.867 -9.25 -0.6 1 98.38 187 LYS B O 1
ATOM 4327 N N . ILE B 1 188 ? 10.57 -7.609 -1.326 1 98.69 188 ILE B N 1
ATOM 4328 C CA . ILE B 1 188 ? 11.531 -6.559 -1.002 1 98.69 188 ILE B CA 1
ATOM 4329 C C . ILE B 1 188 ? 11 -5.715 0.157 1 98.69 188 ILE B C 1
ATOM 4331 O O . ILE B 1 188 ? 9.945 -5.09 0.046 1 98.69 188 ILE B O 1
ATOM 4335 N N . GLU B 1 189 ? 11.703 -5.742 1.191 1 98.69 189 GLU B N 1
ATOM 4336 C CA . GLU B 1 189 ? 11.383 -4.914 2.352 1 98.69 189 GLU B CA 1
ATOM 4337 C C . GLU B 1 189 ? 12.438 -3.836 2.57 1 98.69 189 GLU B C 1
ATOM 4339 O O . GLU B 1 189 ? 13.625 -4.137 2.674 1 98.69 189 GLU B O 1
ATOM 4344 N N . VAL B 1 190 ? 11.992 -2.666 2.648 1 98.81 190 VAL B N 1
ATOM 4345 C CA . VAL B 1 190 ? 12.906 -1.547 2.863 1 98.81 190 VAL B CA 1
ATOM 4346 C C . VAL B 1 190 ? 12.656 -0.936 4.242 1 98.81 190 VAL B C 1
ATOM 4348 O O . VAL B 1 190 ? 11.508 -0.685 4.621 1 98.81 190 VAL B O 1
ATOM 4351 N N . GLN B 1 191 ? 13.688 -0.757 4.961 1 98.5 191 GLN B N 1
ATOM 4352 C CA . GLN B 1 191 ? 13.664 -0.051 6.238 1 98.5 191 GLN B CA 1
ATOM 4353 C C . GLN B 1 191 ? 14.336 1.314 6.125 1 98.5 191 GLN B C 1
ATOM 4355 O O . GLN B 1 191 ? 15.469 1.417 5.648 1 98.5 191 GLN B O 1
ATOM 4360 N N . GLY B 1 192 ? 13.656 2.316 6.465 1 98.19 192 GLY B N 1
ATOM 4361 C CA . GLY B 1 192 ? 14.18 3.672 6.539 1 98.19 192 GLY B CA 1
ATOM 4362 C C . GLY B 1 192 ? 14.125 4.254 7.938 1 98.19 192 GLY B C 1
ATOM 4363 O O . GLY B 1 192 ? 14.344 3.547 8.922 1 98.19 192 GLY B O 1
ATOM 4364 N N . LEU B 1 193 ? 14.047 5.555 7.945 1 97.31 193 LEU B N 1
ATOM 4365 C CA . LEU B 1 193 ? 13.953 6.285 9.203 1 97.31 193 LEU B CA 1
ATOM 4366 C C . LEU B 1 193 ? 12.859 7.344 9.141 1 97.31 193 LEU B C 1
ATOM 4368 O O . LEU B 1 193 ? 12.906 8.234 8.289 1 97.31 193 LEU B O 1
ATOM 4372 N N . ALA B 1 194 ? 11.898 7.199 10.102 1 94.94 194 ALA B N 1
ATOM 4373 C CA . ALA B 1 194 ? 10.758 8.109 10.102 1 94.94 194 ALA B CA 1
ATOM 4374 C C . ALA B 1 194 ? 11.172 9.508 10.578 1 94.94 194 ALA B C 1
ATOM 4376 O O . ALA B 1 194 ? 12.062 9.641 11.414 1 94.94 194 ALA B O 1
ATOM 4377 N N . ALA B 1 195 ? 10.625 10.508 10.016 1 92.62 195 ALA B N 1
ATOM 4378 C CA . ALA B 1 195 ? 10.727 11.906 10.422 1 92.62 195 ALA B CA 1
ATOM 4379 C C . ALA B 1 195 ? 9.555 12.719 9.891 1 92.62 195 ALA B C 1
ATOM 4381 O O . ALA B 1 195 ? 8.891 12.312 8.93 1 92.62 195 ALA B O 1
ATOM 4382 N N . HIS B 1 196 ? 9.219 13.766 10.609 1 89 196 HIS B N 1
ATOM 4383 C CA . HIS B 1 196 ? 8.203 14.68 10.086 1 89 196 HIS B CA 1
ATOM 4384 C C . HIS B 1 196 ? 8.688 15.375 8.82 1 89 196 HIS B C 1
ATOM 4386 O O . HIS B 1 196 ? 9.719 16.047 8.828 1 89 196 HIS B O 1
ATOM 4392 N N . SER B 1 197 ? 7.961 15.289 7.75 1 90.62 197 SER B N 1
ATOM 4393 C CA . SER B 1 197 ? 8.43 15.742 6.445 1 90.62 197 SER B CA 1
ATOM 4394 C C . SER B 1 197 ? 8.477 17.266 6.379 1 90.62 197 SER B C 1
ATOM 4396 O O . SER B 1 197 ? 9.234 17.828 5.586 1 90.62 197 SER B O 1
ATOM 4398 N N . GLY B 1 198 ? 7.734 17.938 7.164 1 87.81 198 GLY B N 1
ATOM 4399 C CA . GLY B 1 198 ? 7.715 19.391 7.172 1 87.81 198 GLY B CA 1
ATOM 4400 C C . GLY B 1 198 ? 8.633 19.984 8.219 1 87.81 198 GLY B C 1
ATOM 4401 O O . GLY B 1 198 ? 9.133 21.109 8.047 1 87.81 198 GLY B O 1
ATOM 4402 N N . ILE B 1 199 ? 8.938 19.344 9.258 1 83.81 199 ILE B N 1
ATOM 4403 C CA . ILE B 1 199 ? 9.641 19.922 10.406 1 83.81 199 ILE B CA 1
ATOM 4404 C C . ILE B 1 199 ? 11.117 19.562 10.328 1 83.81 199 ILE B C 1
ATOM 4406 O O . ILE B 1 199 ? 11.984 20.438 10.43 1 83.81 199 ILE B O 1
ATOM 4410 N N . GLU B 1 200 ? 11.391 18.234 10.141 1 87.5 200 GLU B N 1
ATOM 4411 C CA . GLU B 1 200 ? 12.781 17.781 10.125 1 87.5 200 GLU B CA 1
ATOM 4412 C C . GLU B 1 200 ? 13.008 16.719 9.055 1 87.5 200 GLU B C 1
ATOM 4414 O O . GLU B 1 200 ? 13.492 15.633 9.352 1 87.5 200 GLU B O 1
ATOM 4419 N N . PRO B 1 201 ? 12.781 17.047 7.832 1 90.38 201 PRO B N 1
ATOM 4420 C CA . PRO B 1 201 ? 12.914 16.047 6.766 1 90.38 201 PRO B CA 1
ATOM 4421 C C . PRO B 1 201 ? 14.328 15.484 6.66 1 90.38 201 PRO B C 1
ATOM 4423 O O . PRO B 1 201 ? 14.508 14.328 6.273 1 90.38 201 PRO B O 1
ATOM 4426 N N . GLU B 1 202 ? 15.305 16.234 7.047 1 89.88 202 GLU B N 1
ATOM 4427 C CA . GLU B 1 202 ? 16.703 15.836 6.922 1 89.88 202 GLU B CA 1
ATOM 4428 C C . GLU B 1 202 ? 17.031 14.68 7.859 1 89.88 202 GLU B C 1
ATOM 4430 O O . GLU B 1 202 ? 18.031 13.984 7.672 1 89.88 202 GLU B O 1
ATOM 4435 N N . LYS B 1 203 ? 16.188 14.445 8.766 1 92.62 203 LYS B N 1
ATOM 4436 C CA . LYS B 1 203 ? 16.422 13.375 9.727 1 92.62 203 LYS B CA 1
ATOM 4437 C C . LYS B 1 203 ? 15.812 12.055 9.258 1 92.62 203 LYS B C 1
ATOM 4439 O O . LYS B 1 203 ? 16.078 11 9.836 1 92.62 203 LYS B O 1
ATOM 4444 N N . GLY B 1 204 ? 15.055 12.133 8.25 1 95.81 204 GLY B N 1
ATOM 4445 C CA . GLY B 1 204 ? 14.375 10.945 7.773 1 95.81 204 GLY B CA 1
ATOM 4446 C C . GLY B 1 204 ? 15.086 10.266 6.617 1 95.81 204 GLY B C 1
ATOM 4447 O O . GLY B 1 204 ? 15.977 10.859 6 1 95.81 204 GLY B O 1
ATOM 4448 N N . ARG B 1 205 ? 14.852 9.047 6.43 1 98.06 205 ARG B N 1
ATOM 4449 C CA . ARG B 1 205 ? 15.266 8.227 5.301 1 98.06 205 ARG B CA 1
ATOM 4450 C C . ARG B 1 205 ? 14.078 7.492 4.691 1 98.06 205 ARG B C 1
ATOM 4452 O O . ARG B 1 205 ? 13.547 6.547 5.289 1 98.06 205 ARG B O 1
ATOM 4459 N N . SER B 1 206 ? 13.656 7.836 3.504 1 98.38 206 SER B N 1
ATOM 4460 C CA . SER B 1 206 ? 12.391 7.387 2.932 1 98.38 206 SER B CA 1
ATOM 4461 C C . SER B 1 206 ? 12.508 5.961 2.398 1 98.38 206 SER B C 1
ATOM 4463 O O . SER B 1 206 ? 13.156 5.723 1.378 1 98.38 206 SER B O 1
ATOM 4465 N N . ALA B 1 207 ? 11.82 5.07 3.029 1 98.81 207 ALA B N 1
ATOM 4466 C CA . ALA B 1 207 ? 11.727 3.697 2.535 1 98.81 207 ALA B CA 1
ATOM 4467 C C . ALA B 1 207 ? 10.969 3.645 1.209 1 98.81 207 ALA B C 1
ATOM 4469 O O . ALA B 1 207 ? 11.305 2.852 0.328 1 98.81 207 ALA B O 1
ATOM 4470 N N . ILE B 1 208 ? 9.969 4.508 1.039 1 98.88 208 ILE B N 1
ATOM 4471 C CA . ILE B 1 208 ? 9.164 4.551 -0.176 1 98.88 208 ILE B CA 1
ATOM 4472 C C . ILE B 1 208 ? 10.023 5 -1.353 1 98.88 208 ILE B C 1
ATOM 4474 O O . ILE B 1 208 ? 9.977 4.406 -2.432 1 98.88 208 ILE B O 1
ATOM 4478 N N . GLU B 1 209 ? 10.82 6.023 -1.154 1 98.88 209 GLU B N 1
ATOM 4479 C CA . GLU B 1 209 ? 11.711 6.477 -2.219 1 98.88 209 GLU B CA 1
ATOM 4480 C C . GLU B 1 209 ? 12.672 5.371 -2.639 1 98.88 209 GLU B C 1
ATOM 4482 O O . GLU B 1 209 ? 12.867 5.129 -3.832 1 98.88 209 GLU B O 1
ATOM 4487 N N . GLU B 1 210 ? 13.273 4.711 -1.658 1 98.88 210 GLU B N 1
ATOM 4488 C CA . GLU B 1 210 ? 14.195 3.613 -1.942 1 98.88 210 GLU B CA 1
ATOM 4489 C C . GLU B 1 210 ? 13.5 2.502 -2.725 1 98.88 210 GLU B C 1
ATOM 4491 O O . GLU B 1 210 ? 14.023 2.027 -3.736 1 98.88 210 GLU B O 1
ATOM 4496 N N . LEU B 1 211 ? 12.32 2.098 -2.273 1 98.88 211 LEU B N 1
ATOM 4497 C CA . LEU B 1 211 ? 11.578 1.057 -2.975 1 98.88 211 LEU B CA 1
ATOM 4498 C C . LEU B 1 211 ? 11.305 1.464 -4.418 1 98.88 211 LEU B C 1
ATOM 4500 O O . LEU B 1 211 ? 11.406 0.64 -5.328 1 98.88 211 LEU B O 1
ATOM 4504 N N . ALA B 1 212 ? 10.922 2.754 -4.609 1 98.88 212 ALA B N 1
ATOM 4505 C CA . ALA B 1 212 ? 10.633 3.252 -5.953 1 98.88 212 ALA B CA 1
ATOM 4506 C C . ALA B 1 212 ? 11.844 3.084 -6.871 1 98.88 212 ALA B C 1
ATOM 4508 O O . ALA B 1 212 ? 11.703 2.637 -8.008 1 98.88 212 ALA B O 1
ATOM 4509 N N . HIS B 1 213 ? 13.023 3.434 -6.375 1 98.88 213 HIS B N 1
ATOM 4510 C CA . HIS B 1 213 ? 14.234 3.23 -7.152 1 98.88 213 HIS B CA 1
ATOM 4511 C C . HIS B 1 213 ? 14.398 1.766 -7.551 1 98.88 213 HIS B C 1
ATOM 4513 O O . HIS B 1 213 ? 14.734 1.463 -8.695 1 98.88 213 HIS B O 1
ATOM 4519 N N . LYS B 1 214 ? 14.172 0.859 -6.609 1 98.88 214 LYS B N 1
ATOM 4520 C CA . LYS B 1 214 ? 14.336 -0.567 -6.875 1 98.88 214 LYS B CA 1
ATOM 4521 C C . LYS B 1 214 ? 13.312 -1.058 -7.895 1 98.88 214 LYS B C 1
ATOM 4523 O O . LYS B 1 214 ? 13.633 -1.861 -8.773 1 98.88 214 LYS B O 1
ATOM 4528 N N . ILE B 1 215 ? 12.07 -0.597 -7.777 1 98.81 215 ILE B N 1
ATOM 4529 C CA . ILE B 1 215 ? 11.016 -1.003 -8.703 1 98.81 215 ILE B CA 1
ATOM 4530 C C . ILE B 1 215 ? 11.414 -0.63 -10.125 1 98.81 215 ILE B C 1
ATOM 4532 O O . ILE B 1 215 ? 11.281 -1.442 -11.047 1 98.81 215 ILE B O 1
ATOM 4536 N N . VAL B 1 216 ? 11.906 0.571 -10.328 1 98.75 216 VAL B N 1
ATOM 4537 C CA . VAL B 1 216 ? 12.328 1.027 -11.648 1 98.75 216 VAL B CA 1
ATOM 4538 C C . VAL B 1 216 ? 13.43 0.116 -12.18 1 98.75 216 VAL B C 1
ATOM 4540 O O . VAL B 1 216 ? 13.344 -0.377 -13.312 1 98.75 216 VAL B O 1
ATOM 4543 N N . LYS B 1 217 ? 14.43 -0.182 -11.375 1 98.75 217 LYS B N 1
ATOM 4544 C CA . LYS B 1 217 ? 15.555 -1.018 -11.781 1 98.75 217 LYS B CA 1
ATOM 4545 C C . LYS B 1 217 ? 15.102 -2.443 -12.078 1 98.75 217 LYS B C 1
ATOM 4547 O O . LYS B 1 217 ? 15.594 -3.072 -13.023 1 98.75 217 LYS B O 1
ATOM 4552 N N . LEU B 1 218 ? 14.219 -2.973 -11.281 1 98.62 218 LEU B N 1
ATOM 4553 C CA . LEU B 1 218 ? 13.727 -4.332 -11.469 1 98.62 218 LEU B CA 1
ATOM 4554 C C . LEU B 1 218 ? 12.969 -4.461 -12.781 1 98.62 218 LEU B C 1
ATOM 4556 O O . LEU B 1 218 ? 13.164 -5.426 -13.523 1 98.62 218 LEU B O 1
ATOM 4560 N N . HIS B 1 219 ? 12.109 -3.479 -13.078 1 98.25 219 HIS B N 1
ATOM 4561 C CA . HIS B 1 219 ? 11.336 -3.535 -14.312 1 98.25 219 HIS B CA 1
ATOM 4562 C C . HIS B 1 219 ? 12.234 -3.393 -15.539 1 98.25 219 HIS B C 1
ATOM 4564 O O . HIS B 1 219 ? 11.891 -3.865 -16.625 1 98.25 219 HIS B O 1
ATOM 4570 N N . GLU B 1 220 ? 13.367 -2.775 -15.398 1 98 220 GLU B N 1
ATOM 4571 C CA . GLU B 1 220 ? 14.328 -2.645 -16.484 1 98 220 GLU B CA 1
ATOM 4572 C C . GLU B 1 220 ? 14.922 -3.998 -16.875 1 98 220 GLU B C 1
ATOM 4574 O O . GLU B 1 220 ? 15.508 -4.145 -17.938 1 98 220 GLU B O 1
ATOM 4579 N N . LEU B 1 221 ? 14.789 -4.984 -16.031 1 97.88 221 LEU B N 1
ATOM 4580 C CA . LEU B 1 221 ? 15.328 -6.312 -16.281 1 97.88 221 LEU B CA 1
ATOM 4581 C C . LEU B 1 221 ? 14.445 -7.086 -17.25 1 97.88 221 LEU B C 1
ATOM 4583 O O . LEU B 1 221 ? 14.828 -8.156 -17.734 1 97.88 221 LEU B O 1
ATOM 4587 N N . ASN B 1 222 ? 13.297 -6.578 -17.562 1 97.31 222 ASN B N 1
ATOM 4588 C CA . ASN B 1 222 ? 12.391 -7.262 -18.469 1 97.31 222 ASN B CA 1
ATOM 4589 C C . ASN B 1 222 ? 13.031 -7.496 -19.844 1 97.31 222 ASN B C 1
ATOM 4591 O O . ASN B 1 222 ? 13.75 -6.633 -20.344 1 97.31 222 ASN B O 1
ATOM 4595 N N . ASP B 1 223 ? 12.906 -8.594 -20.391 1 96.19 223 ASP B N 1
ATOM 4596 C CA . ASP B 1 223 ? 13.258 -9 -21.75 1 96.19 223 ASP B CA 1
ATOM 4597 C C . ASP B 1 223 ? 12.234 -9.984 -22.312 1 96.19 223 ASP B C 1
ATOM 4599 O O . ASP B 1 223 ? 12.523 -11.172 -22.469 1 96.19 223 ASP B O 1
ATOM 4603 N N . HIS B 1 224 ? 11.094 -9.508 -22.688 1 92.06 224 HIS B N 1
ATOM 4604 C CA . HIS B 1 224 ? 9.953 -10.328 -23.078 1 92.06 224 HIS B CA 1
ATOM 4605 C C . HIS B 1 224 ? 10.25 -11.133 -24.344 1 92.06 224 HIS B C 1
ATOM 4607 O O . HIS B 1 224 ? 9.75 -12.25 -24.5 1 92.06 224 HIS B O 1
ATOM 4613 N N . GLU B 1 225 ? 11.047 -10.555 -25.188 1 92.25 225 GLU B N 1
ATOM 4614 C CA . GLU B 1 225 ? 11.414 -11.25 -26.422 1 92.25 225 GLU B CA 1
ATOM 4615 C C . GLU B 1 225 ? 12.117 -12.57 -26.125 1 92.25 225 GLU B C 1
ATOM 4617 O O . GLU B 1 225 ? 11.984 -13.531 -26.875 1 92.25 225 GLU B O 1
ATOM 4622 N N . HIS B 1 226 ? 12.836 -12.57 -25 1 93.88 226 HIS B N 1
ATOM 4623 C CA . HIS B 1 226 ? 13.578 -13.781 -24.656 1 93.88 226 HIS B CA 1
ATOM 4624 C C . HIS B 1 226 ? 12.953 -14.492 -23.469 1 93.88 226 HIS B C 1
ATOM 4626 O O . HIS B 1 226 ? 13.609 -15.305 -22.812 1 93.88 226 HIS B O 1
ATOM 4632 N N . GLY B 1 227 ? 11.742 -14.102 -23.078 1 93.31 227 GLY B N 1
ATOM 4633 C CA . GLY B 1 227 ? 10.938 -14.859 -22.141 1 93.31 227 GLY B CA 1
ATOM 4634 C C . GLY B 1 227 ? 11.195 -14.477 -20.688 1 93.31 227 GLY B C 1
ATOM 4635 O O . GLY B 1 227 ? 10.914 -15.25 -19.781 1 93.31 227 GLY B O 1
ATOM 4636 N N . ILE B 1 228 ? 11.789 -13.289 -20.406 1 96.31 228 ILE B N 1
ATOM 4637 C CA . ILE B 1 228 ? 12.031 -12.812 -19.047 1 96.31 228 ILE B CA 1
ATOM 4638 C C . ILE B 1 228 ? 10.992 -11.766 -18.672 1 96.31 228 ILE B C 1
ATOM 4640 O O . ILE B 1 228 ? 10.797 -10.789 -19.406 1 96.31 228 ILE B O 1
ATOM 4644 N N . SER B 1 229 ? 10.305 -12 -17.641 1 96.75 229 SER B N 1
ATOM 4645 C CA . SER B 1 229 ? 9.375 -11.031 -17.094 1 96.75 229 SER B CA 1
ATOM 4646 C C . SER B 1 229 ? 9.672 -10.758 -15.617 1 96.75 229 SER B C 1
ATOM 4648 O O . SER B 1 229 ? 9.828 -11.688 -14.828 1 96.75 229 SER B O 1
ATOM 4650 N N . VAL B 1 230 ? 9.836 -9.539 -15.258 1 97.88 230 VAL B N 1
ATOM 4651 C CA . VAL B 1 230 ? 9.977 -9.078 -13.883 1 97.88 230 VAL B CA 1
ATOM 4652 C C . VAL B 1 230 ? 8.898 -8.039 -13.57 1 97.88 230 VAL B C 1
ATOM 4654 O O . VAL B 1 230 ? 8.867 -6.965 -14.18 1 97.88 230 VAL B O 1
ATOM 4657 N N . ASN B 1 231 ? 8.031 -8.383 -12.633 1 97.88 231 ASN B N 1
ATOM 4658 C CA . ASN B 1 231 ? 6.875 -7.543 -12.344 1 97.88 231 ASN B CA 1
ATOM 4659 C C . ASN B 1 231 ? 6.715 -7.312 -10.844 1 97.88 231 ASN B C 1
ATOM 4661 O O . ASN B 1 231 ? 6.582 -8.266 -10.07 1 97.88 231 ASN B O 1
ATOM 4665 N N . VAL B 1 232 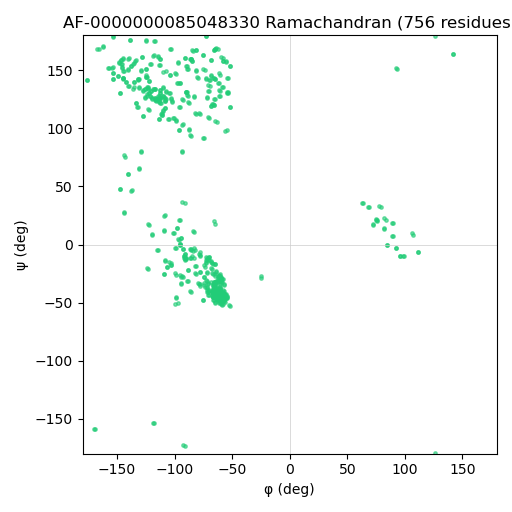? 6.793 -6.062 -10.461 1 98.62 232 VAL B N 1
ATOM 4666 C CA . VAL B 1 232 ? 6.348 -5.746 -9.109 1 98.62 232 VAL B CA 1
ATOM 4667 C C . VAL B 1 232 ? 4.832 -5.594 -9.086 1 98.62 232 VAL B C 1
ATOM 4669 O O . VAL B 1 232 ? 4.293 -4.586 -9.555 1 98.62 232 VAL B O 1
ATOM 4672 N N . GLY B 1 233 ? 4.188 -6.512 -8.406 1 98.25 233 GLY B N 1
ATOM 4673 C CA . GLY B 1 233 ? 2.744 -6.602 -8.555 1 98.25 233 GLY B CA 1
ATOM 4674 C C . GLY B 1 233 ? 1.986 -6.004 -7.387 1 98.25 233 GLY B C 1
ATOM 4675 O O . GLY B 1 233 ? 0.797 -5.699 -7.5 1 98.25 233 GLY B O 1
ATOM 4676 N N . ILE B 1 234 ? 2.627 -5.812 -6.27 1 98.38 234 ILE B N 1
ATOM 4677 C CA . ILE B 1 234 ? 2.012 -5.23 -5.086 1 98.38 234 ILE B CA 1
ATOM 4678 C C . ILE B 1 234 ? 3.014 -4.32 -4.379 1 98.38 234 ILE B C 1
ATOM 4680 O O . ILE B 1 234 ? 4.191 -4.668 -4.242 1 98.38 234 ILE B O 1
ATOM 4684 N N . ILE B 1 235 ? 2.518 -3.227 -3.914 1 98.75 235 ILE B N 1
ATOM 4685 C CA . ILE B 1 235 ? 3.336 -2.344 -3.09 1 98.75 235 ILE B CA 1
ATOM 4686 C C . ILE B 1 235 ? 2.498 -1.779 -1.946 1 98.75 235 ILE B C 1
ATOM 4688 O O . ILE B 1 235 ? 1.283 -1.612 -2.082 1 98.75 235 ILE B O 1
ATOM 4692 N N . GLU B 1 236 ? 3.184 -1.518 -0.901 1 98.38 236 GLU B N 1
ATOM 4693 C CA . GLU B 1 236 ? 2.615 -0.824 0.251 1 98.38 236 GLU B CA 1
ATOM 4694 C C . GLU B 1 236 ? 3.693 -0.076 1.031 1 98.38 236 GLU B C 1
ATOM 4696 O O . GLU B 1 236 ? 4.816 -0.563 1.171 1 98.38 236 GLU B O 1
ATOM 4701 N N . GLY B 1 237 ? 3.34 1.063 1.502 1 98.06 237 GLY B N 1
ATOM 4702 C CA . GLY B 1 237 ? 4.277 1.814 2.322 1 98.06 237 GLY B CA 1
ATOM 4703 C C . GLY B 1 237 ? 3.684 3.09 2.891 1 98.06 237 GLY B C 1
ATOM 4704 O O . GLY B 1 237 ? 2.91 3.773 2.219 1 98.06 237 GLY B O 1
ATOM 4705 N N . GLY B 1 238 ? 4.094 3.344 4.184 1 96 238 GLY B N 1
ATOM 4706 C CA . GLY B 1 238 ? 3.738 4.602 4.816 1 96 238 GLY B CA 1
ATOM 4707 C C . GLY B 1 238 ? 2.447 4.527 5.613 1 96 238 GLY B C 1
ATOM 4708 O O . GLY B 1 238 ? 1.557 3.74 5.285 1 96 238 GLY B O 1
ATOM 4709 N N . ASN B 1 239 ? 2.395 5.387 6.641 1 89.81 239 ASN B N 1
ATOM 4710 C CA . ASN B 1 239 ? 1.218 5.426 7.5 1 89.81 239 ASN B CA 1
ATOM 4711 C C . ASN B 1 239 ? 0.611 6.828 7.555 1 89.81 239 ASN B C 1
ATOM 4713 O O . ASN B 1 239 ? -0.535 6.996 7.977 1 89.81 239 ASN B O 1
ATOM 4717 N N . ALA B 1 240 ? 1.378 7.832 7.215 1 90.44 240 ALA B N 1
ATOM 4718 C CA . ALA B 1 240 ? 0.91 9.211 7.184 1 90.44 240 ALA B CA 1
ATOM 4719 C C . ALA B 1 240 ? 1.563 9.984 6.039 1 90.44 240 ALA B C 1
ATOM 4721 O O . ALA B 1 240 ? 2.746 9.797 5.75 1 90.44 240 ALA B O 1
ATOM 4722 N N . VAL B 1 241 ? 0.822 10.836 5.449 1 93.31 241 VAL B N 1
ATOM 4723 C CA . VAL B 1 241 ? 1.283 11.57 4.277 1 93.31 241 VAL B CA 1
ATOM 4724 C C . VAL B 1 241 ? 2.434 12.492 4.664 1 93.31 241 VAL B C 1
ATOM 4726 O O . VAL B 1 241 ? 3.387 12.664 3.898 1 93.31 241 VAL B O 1
ATOM 4729 N N . ASN B 1 242 ? 2.422 13.07 5.898 1 91.5 242 ASN B N 1
ATOM 4730 C CA . ASN B 1 242 ? 3.402 14.07 6.316 1 91.5 242 ASN B CA 1
ATOM 4731 C C . ASN B 1 242 ? 4.555 13.43 7.086 1 91.5 242 ASN B C 1
ATOM 4733 O O . ASN B 1 242 ? 5.242 14.109 7.852 1 91.5 242 ASN B O 1
ATOM 4737 N N . THR B 1 243 ? 4.77 12.18 6.938 1 93.25 243 THR B N 1
ATOM 4738 C CA . THR B 1 243 ? 5.871 11.461 7.566 1 93.25 243 THR B CA 1
ATOM 4739 C C . THR B 1 243 ? 6.73 10.766 6.52 1 93.25 243 THR B C 1
ATOM 4741 O O . THR B 1 243 ? 6.207 10.141 5.59 1 93.25 243 THR B O 1
ATOM 4744 N N . ILE B 1 244 ? 7.992 10.906 6.656 1 96.69 244 ILE B N 1
ATOM 4745 C CA . ILE B 1 244 ? 8.914 10.102 5.859 1 96.69 244 ILE B CA 1
ATOM 4746 C C . ILE B 1 244 ? 8.797 8.633 6.27 1 96.69 244 ILE B C 1
ATOM 4748 O O . ILE B 1 244 ? 8.984 8.297 7.438 1 96.69 244 ILE B O 1
ATOM 4752 N N . SER B 1 245 ? 8.469 7.867 5.32 1 97.44 245 SER B N 1
ATOM 4753 C CA . SER B 1 245 ? 8.102 6.492 5.641 1 97.44 245 SER B CA 1
ATOM 4754 C C . SER B 1 245 ? 9.32 5.684 6.09 1 97.44 245 SER B C 1
ATOM 4756 O O . SER B 1 245 ? 10.359 5.699 5.426 1 97.44 245 SER B O 1
ATOM 4758 N N . SER B 1 246 ? 9.148 4.969 7.195 1 98 246 SER B N 1
ATOM 4759 C CA . SER B 1 246 ? 10.234 4.145 7.723 1 98 246 SER B CA 1
ATOM 4760 C C . SER B 1 246 ? 10.18 2.73 7.156 1 98 246 SER B C 1
ATOM 4762 O O . SER B 1 246 ? 11.102 1.938 7.359 1 98 246 SER B O 1
ATOM 4764 N N . SER B 1 247 ? 9.133 2.439 6.461 1 98.31 247 SER B N 1
ATOM 4765 C CA . SER B 1 247 ? 9.016 1.09 5.918 1 98.31 247 SER B CA 1
ATOM 4766 C C . SER B 1 247 ? 8.242 1.085 4.605 1 98.31 247 SER B C 1
ATOM 4768 O O . SER B 1 247 ? 7.328 1.89 4.414 1 98.31 247 SER B O 1
ATOM 4770 N N . ALA B 1 248 ? 8.57 0.271 3.713 1 98.69 248 ALA B N 1
ATOM 4771 C CA . ALA B 1 248 ? 7.887 0.009 2.449 1 98.69 248 ALA B CA 1
ATOM 4772 C C . ALA B 1 248 ? 8.156 -1.412 1.963 1 98.69 248 ALA B C 1
ATOM 4774 O O . ALA B 1 248 ? 9.219 -1.979 2.242 1 98.69 248 ALA B O 1
ATOM 4775 N N . ILE B 1 249 ? 7.199 -1.979 1.295 1 98.81 249 ILE B N 1
ATOM 4776 C CA . ILE B 1 249 ? 7.309 -3.367 0.861 1 98.81 249 ILE B CA 1
ATOM 4777 C C . ILE B 1 249 ? 6.848 -3.492 -0.59 1 98.81 249 ILE B C 1
ATOM 4779 O O . ILE B 1 249 ? 5.891 -2.836 -1.003 1 98.81 249 ILE B O 1
ATOM 4783 N N . GLY B 1 250 ? 7.527 -4.281 -1.374 1 98.69 250 GLY B N 1
ATOM 4784 C CA . GLY B 1 250 ? 7.148 -4.66 -2.725 1 98.69 250 GLY B CA 1
ATOM 4785 C C . GLY B 1 250 ? 7.234 -6.156 -2.971 1 98.69 250 GLY B C 1
ATOM 4786 O O . GLY B 1 250 ? 8.133 -6.824 -2.447 1 98.69 250 GLY B O 1
ATOM 4787 N N . HIS B 1 251 ? 6.301 -6.676 -3.723 1 98.62 251 HIS B N 1
ATOM 4788 C CA . HIS B 1 251 ? 6.293 -8.078 -4.105 1 98.62 251 HIS B CA 1
ATOM 4789 C C . HIS B 1 251 ? 6.527 -8.242 -5.605 1 98.62 251 HIS B C 1
ATOM 4791 O O . HIS B 1 251 ? 5.855 -7.605 -6.418 1 98.62 251 HIS B O 1
ATOM 4797 N N . VAL B 1 252 ? 7.426 -9.156 -5.957 1 98.44 252 VAL B N 1
ATOM 4798 C CA . VAL B 1 252 ? 7.93 -9.273 -7.32 1 98.44 252 VAL B CA 1
ATOM 4799 C C . VAL B 1 252 ? 7.621 -10.664 -7.867 1 98.44 252 VAL B C 1
ATOM 4801 O O . VAL B 1 252 ? 7.789 -11.672 -7.168 1 98.44 252 VAL B O 1
ATOM 4804 N N . ASP B 1 253 ? 7.098 -10.703 -9.031 1 97.38 253 ASP B N 1
ATOM 4805 C CA . ASP B 1 253 ? 6.938 -11.922 -9.82 1 97.38 253 ASP B CA 1
ATOM 4806 C C . ASP B 1 253 ? 7.969 -11.992 -10.945 1 97.38 253 ASP B C 1
ATOM 4808 O O . ASP B 1 253 ? 8.141 -11.031 -11.695 1 97.38 253 ASP B O 1
ATOM 4812 N N . VAL B 1 254 ? 8.641 -13.125 -11.047 1 97.44 254 VAL B N 1
ATOM 4813 C CA . VAL B 1 254 ? 9.68 -13.305 -12.062 1 97.44 254 VAL B CA 1
ATOM 4814 C C . VAL B 1 254 ? 9.383 -14.555 -12.891 1 97.44 254 VAL B C 1
ATOM 4816 O O . VAL B 1 254 ? 9 -15.594 -12.344 1 97.44 254 VAL B O 1
ATOM 4819 N N . ARG B 1 255 ? 9.477 -14.453 -14.18 1 97.06 255 ARG B N 1
ATOM 4820 C CA . ARG B 1 255 ? 9.383 -15.578 -15.102 1 97.06 255 ARG B CA 1
ATOM 4821 C C . ARG B 1 255 ? 10.633 -15.688 -15.969 1 97.06 255 ARG B C 1
ATOM 4823 O O . ARG B 1 255 ? 11.18 -14.68 -16.406 1 97.06 255 ARG B O 1
ATOM 4830 N N . VAL B 1 256 ? 11.055 -16.891 -16.203 1 96.88 256 VAL B N 1
ATOM 4831 C CA . VAL B 1 256 ? 12.25 -17.141 -17 1 96.88 256 VAL B CA 1
ATOM 4832 C C . VAL B 1 256 ? 12.008 -18.312 -17.938 1 96.88 256 VAL B C 1
ATOM 4834 O O . VAL B 1 256 ? 11.258 -19.234 -17.609 1 96.88 256 VAL B O 1
ATOM 4837 N N . ALA B 1 257 ? 12.719 -18.328 -19.031 1 94.81 257 ALA B N 1
ATOM 4838 C CA . ALA B 1 257 ? 12.484 -19.328 -20.047 1 94.81 257 ALA B CA 1
ATOM 4839 C C . ALA B 1 257 ? 13.492 -20.469 -19.953 1 94.81 257 ALA B C 1
ATOM 4841 O O . ALA B 1 257 ? 13.234 -21.578 -20.406 1 94.81 257 ALA B O 1
ATOM 4842 N N . THR B 1 258 ? 14.688 -20.188 -19.375 1 95.19 258 THR B N 1
ATOM 4843 C CA . THR B 1 258 ? 15.734 -21.188 -19.312 1 95.19 258 THR B CA 1
ATOM 4844 C C . THR B 1 258 ? 16.359 -21.234 -17.922 1 95.19 258 THR B C 1
ATOM 4846 O O . THR B 1 258 ? 16.25 -20.281 -17.156 1 95.19 258 THR B O 1
ATOM 4849 N N . PRO B 1 259 ? 16.969 -22.344 -17.609 1 94.62 259 PRO B N 1
ATOM 4850 C CA . PRO B 1 259 ? 17.656 -22.422 -16.312 1 94.62 259 PRO B CA 1
ATOM 4851 C C . PRO B 1 259 ? 18.766 -21.391 -16.172 1 94.62 259 PRO B C 1
ATOM 4853 O O . PRO B 1 259 ? 19.016 -20.891 -15.078 1 94.62 259 PRO B O 1
ATOM 4856 N N . GLU B 1 260 ? 19.438 -21.078 -17.234 1 96.75 260 GLU B N 1
ATOM 4857 C CA . GLU B 1 260 ? 20.469 -20.062 -17.219 1 96.75 260 GLU B CA 1
ATOM 4858 C C . GLU B 1 260 ? 19.891 -18.703 -16.844 1 96.75 260 GLU B C 1
ATOM 4860 O O . GLU B 1 260 ? 20.469 -17.953 -16.047 1 96.75 260 GLU B O 1
ATOM 4865 N N . GLN B 1 261 ? 18.766 -18.422 -17.438 1 97.25 261 GLN B N 1
ATOM 4866 C CA . GLN B 1 261 ? 18.078 -17.172 -17.125 1 97.25 261 GLN B CA 1
ATOM 4867 C C . GLN B 1 261 ? 17.688 -17.109 -15.641 1 97.25 261 GLN B C 1
ATOM 4869 O O . GLN B 1 261 ? 17.734 -16.047 -15.023 1 97.25 261 GLN B O 1
ATOM 4874 N N . ALA B 1 262 ? 17.281 -18.234 -15.125 1 96.81 262 ALA B N 1
ATOM 4875 C CA . ALA B 1 262 ? 16.891 -18.297 -13.719 1 96.81 262 ALA B CA 1
ATOM 4876 C C . ALA B 1 262 ? 18.047 -17.891 -12.812 1 96.81 262 ALA B C 1
ATOM 4878 O O . ALA B 1 262 ? 17.891 -17.031 -11.945 1 96.81 262 ALA B O 1
ATOM 4879 N N . SER B 1 263 ? 19.188 -18.484 -13.039 1 96.88 263 SER B N 1
ATOM 4880 C CA . SER B 1 263 ? 20.375 -18.156 -12.25 1 96.88 263 SER B CA 1
ATOM 4881 C C . SER B 1 263 ? 20.766 -16.703 -12.422 1 96.88 263 SER B C 1
ATOM 4883 O O . SER B 1 263 ? 21.141 -16.031 -11.453 1 96.88 263 SER B O 1
ATOM 4885 N N . GLU B 1 264 ? 20.719 -16.25 -13.609 1 97.69 264 GLU B N 1
ATOM 4886 C CA . GLU B 1 264 ? 21.078 -14.867 -13.922 1 97.69 264 GLU B CA 1
ATOM 4887 C C . GLU B 1 264 ? 20.156 -13.883 -13.211 1 97.69 264 GLU B C 1
ATOM 4889 O O . GLU B 1 264 ? 20.609 -12.891 -12.648 1 97.69 264 GLU B O 1
ATOM 4894 N N . MET B 1 265 ? 18.875 -14.156 -13.312 1 97.81 265 MET B N 1
ATOM 4895 C CA . MET B 1 265 ? 17.891 -13.258 -12.719 1 97.81 265 MET B CA 1
ATOM 4896 C C . MET B 1 265 ? 18.016 -13.234 -11.203 1 97.81 265 MET B C 1
ATOM 4898 O O . MET B 1 265 ? 17.859 -12.18 -10.578 1 97.81 265 MET B O 1
ATOM 4902 N N . GLU B 1 266 ? 18.234 -14.406 -10.586 1 97.5 266 GLU B N 1
ATOM 4903 C CA . GLU B 1 266 ? 18.469 -14.438 -9.148 1 97.5 266 GLU B CA 1
ATOM 4904 C C . GLU B 1 266 ? 19.609 -13.516 -8.75 1 97.5 266 GLU B C 1
ATOM 4906 O O . GLU B 1 266 ? 19.5 -12.742 -7.801 1 97.5 266 GLU B O 1
ATOM 4911 N N . HIS B 1 267 ? 20.688 -13.57 -9.508 1 97.75 267 HIS B N 1
ATOM 4912 C CA . HIS B 1 267 ? 21.859 -12.742 -9.234 1 97.75 267 HIS B CA 1
ATOM 4913 C C . HIS B 1 267 ? 21.547 -11.266 -9.461 1 97.75 267 HIS B C 1
ATOM 4915 O O . HIS B 1 267 ? 21.953 -10.414 -8.664 1 97.75 267 HIS B O 1
ATOM 4921 N N . LYS B 1 268 ? 20.891 -10.898 -10.516 1 98.25 268 LYS B N 1
ATOM 4922 C CA . LYS B 1 268 ? 20.578 -9.516 -10.852 1 98.25 268 LYS B CA 1
ATOM 4923 C C . LYS B 1 268 ? 19.672 -8.883 -9.805 1 98.25 268 LYS B C 1
ATOM 4925 O O . LYS B 1 268 ? 19.844 -7.719 -9.438 1 98.25 268 LYS B O 1
ATOM 4930 N N . ILE B 1 269 ? 18.688 -9.648 -9.375 1 98.12 269 ILE B N 1
ATOM 4931 C CA . ILE B 1 269 ? 17.766 -9.148 -8.359 1 98.12 269 ILE B CA 1
ATOM 4932 C C . ILE B 1 269 ? 18.531 -8.875 -7.066 1 98.12 269 ILE B C 1
ATOM 4934 O O . ILE B 1 269 ? 18.344 -7.84 -6.43 1 98.12 269 ILE B O 1
ATOM 4938 N N . GLU B 1 270 ? 19.375 -9.789 -6.711 1 97.19 270 GLU B N 1
ATOM 4939 C CA . GLU B 1 270 ? 20.219 -9.594 -5.539 1 97.19 270 GLU B CA 1
ATOM 4940 C C . GLU B 1 270 ? 21.109 -8.367 -5.691 1 97.19 270 GLU B C 1
ATOM 4942 O O . GLU B 1 270 ? 21.281 -7.598 -4.742 1 97.19 270 GLU B O 1
ATOM 4947 N N . GLU B 1 271 ? 21.672 -8.172 -6.824 1 97.69 271 GLU B N 1
ATOM 4948 C CA . GLU B 1 271 ? 22.547 -7.031 -7.094 1 97.69 271 GLU B CA 1
ATOM 4949 C C . GLU B 1 271 ? 21.781 -5.715 -6.98 1 97.69 271 GLU B C 1
ATOM 4951 O O . GLU B 1 271 ? 22.281 -4.75 -6.402 1 97.69 271 GLU B O 1
ATOM 4956 N N . VAL B 1 272 ? 20.594 -5.656 -7.566 1 97.69 272 VAL B N 1
ATOM 4957 C CA . VAL B 1 272 ? 19.75 -4.465 -7.523 1 97.69 272 VAL B CA 1
ATOM 4958 C C . VAL B 1 272 ? 19.469 -4.082 -6.07 1 97.69 272 VAL B C 1
ATOM 4960 O O . VAL B 1 272 ? 19.453 -2.898 -5.73 1 97.69 272 VAL B O 1
ATOM 4963 N N . CYS B 1 273 ? 19.359 -5.098 -5.191 1 97.31 273 CYS B N 1
ATOM 4964 C CA . CYS B 1 273 ? 18.922 -4.863 -3.816 1 97.31 273 CYS B CA 1
ATOM 4965 C C . CYS B 1 273 ? 20.109 -4.816 -2.869 1 97.31 273 CYS B C 1
ATOM 4967 O O . CYS B 1 273 ? 19.953 -4.594 -1.668 1 97.31 273 CYS B O 1
ATOM 4969 N N . ALA B 1 274 ? 21.312 -5.039 -3.367 1 96.62 274 ALA B N 1
ATOM 4970 C CA . ALA B 1 274 ? 22.516 -5.113 -2.533 1 96.62 274 ALA B CA 1
ATOM 4971 C C . ALA B 1 274 ? 23 -3.719 -2.137 1 96.62 274 ALA B C 1
ATOM 4973 O O . ALA B 1 274 ? 23.734 -3.562 -1.167 1 96.62 274 ALA B O 1
ATOM 4974 N N . SER B 1 275 ? 22.641 -2.715 -2.936 1 96.56 275 SER B N 1
ATOM 4975 C CA . SER B 1 275 ? 23 -1.336 -2.629 1 96.56 275 SER B CA 1
ATOM 4976 C C . SER B 1 275 ? 21.766 -0.457 -2.484 1 96.56 275 SER B C 1
ATOM 4978 O O . SER B 1 275 ? 20.688 -0.794 -2.996 1 96.56 275 SER B O 1
ATOM 4980 N N . THR B 1 276 ? 21.938 0.61 -1.745 1 97.88 276 THR B N 1
ATOM 4981 C CA . THR B 1 276 ? 20.812 1.521 -1.536 1 97.88 276 THR B CA 1
ATOM 4982 C C . THR B 1 276 ? 20.969 2.779 -2.383 1 97.88 276 THR B C 1
ATOM 4984 O O . THR B 1 276 ? 22.094 3.227 -2.635 1 97.88 276 THR B O 1
ATOM 4987 N N . ASP B 1 277 ? 19.906 3.344 -2.867 1 98.12 277 ASP B N 1
ATOM 4988 C CA . ASP B 1 277 ? 19.891 4.613 -3.588 1 98.12 277 ASP B CA 1
ATOM 4989 C C . ASP B 1 277 ? 19.609 5.777 -2.641 1 98.12 277 ASP B C 1
ATOM 4991 O O . ASP B 1 277 ? 20 6.918 -2.922 1 98.12 277 ASP B O 1
ATOM 4995 N N . VAL B 1 278 ? 18.922 5.523 -1.569 1 98.06 278 VAL B N 1
ATOM 4996 C CA . VAL B 1 278 ? 18.672 6.496 -0.509 1 98.06 278 VAL B CA 1
ATOM 4997 C C . VAL B 1 278 ? 19.562 6.18 0.7 1 98.06 278 VAL B C 1
ATOM 4999 O O . VAL B 1 278 ? 19.312 5.203 1.415 1 98.06 278 VAL B O 1
ATOM 5002 N N . ARG B 1 279 ? 20.562 7.02 0.913 1 96.75 279 ARG B N 1
ATOM 5003 C CA . ARG B 1 279 ? 21.531 6.785 1.979 1 96.75 279 ARG B CA 1
ATOM 5004 C C . ARG B 1 279 ? 20.828 6.586 3.32 1 96.75 279 ARG B C 1
ATOM 5006 O O . ARG B 1 279 ? 19.938 7.352 3.682 1 96.75 279 ARG B O 1
ATOM 5013 N N . GLY B 1 280 ? 21.219 5.543 4.012 1 97.69 280 GLY B N 1
ATOM 5014 C CA . GLY B 1 280 ? 20.703 5.293 5.352 1 97.69 280 GLY B CA 1
ATOM 5015 C C . GLY B 1 280 ? 19.578 4.277 5.379 1 97.69 280 GLY B C 1
ATOM 5016 O O . GLY B 1 280 ? 19.156 3.836 6.449 1 97.69 280 GLY B O 1
ATOM 5017 N N . THR B 1 281 ? 19.031 3.859 4.258 1 98.38 281 THR B N 1
ATOM 5018 C CA . THR B 1 281 ? 18.031 2.807 4.215 1 98.38 281 THR B CA 1
ATOM 5019 C C . THR B 1 281 ? 18.688 1.43 4.16 1 98.38 281 THR B C 1
ATOM 5021 O O . THR B 1 281 ? 19.891 1.318 3.92 1 98.38 281 THR B O 1
ATOM 5024 N N . LYS B 1 282 ? 17.922 0.415 4.527 1 98.5 282 LYS B N 1
ATOM 5025 C CA . LYS B 1 282 ? 18.328 -0.985 4.43 1 98.5 282 LYS B CA 1
ATOM 5026 C C . LYS B 1 282 ? 17.312 -1.792 3.623 1 98.5 282 LYS B C 1
ATOM 5028 O O . LYS B 1 282 ? 16.109 -1.568 3.734 1 98.5 282 LYS B O 1
ATOM 5033 N N . ILE B 1 283 ? 17.812 -2.725 2.889 1 98.62 283 ILE B N 1
ATOM 5034 C CA . ILE B 1 283 ? 16.953 -3.555 2.051 1 98.62 283 ILE B CA 1
ATOM 5035 C C . ILE B 1 283 ? 17.125 -5.023 2.428 1 98.62 283 ILE B C 1
ATOM 5037 O O . ILE B 1 283 ? 18.25 -5.5 2.586 1 98.62 283 ILE B O 1
ATOM 5041 N N . GLU B 1 284 ? 16.062 -5.645 2.623 1 98.31 284 GLU B N 1
ATOM 5042 C CA . GLU B 1 284 ? 16.031 -7.098 2.748 1 98.31 284 GLU B CA 1
ATOM 5043 C C . GLU B 1 284 ? 15.234 -7.73 1.614 1 98.31 284 GLU B C 1
ATOM 5045 O O . GLU B 1 284 ? 14.078 -7.355 1.377 1 98.31 284 GLU B O 1
ATOM 5050 N N . VAL B 1 285 ? 15.812 -8.625 0.888 1 97.94 285 VAL B N 1
ATOM 5051 C CA . VAL B 1 285 ? 15.148 -9.344 -0.193 1 97.94 285 VAL B CA 1
ATOM 5052 C C . VAL B 1 285 ? 15.039 -10.828 0.16 1 97.94 285 VAL B C 1
ATOM 5054 O O . VAL B 1 285 ? 16.031 -11.445 0.565 1 97.94 285 VAL B O 1
ATOM 5057 N N . THR B 1 286 ? 13.875 -11.328 0.127 1 97.69 286 THR B N 1
ATOM 5058 C CA . THR B 1 286 ? 13.633 -12.742 0.346 1 97.69 286 THR B CA 1
ATOM 5059 C C . THR B 1 286 ? 12.867 -13.352 -0.83 1 97.69 286 THR B C 1
ATOM 5061 O O . THR B 1 286 ? 12.133 -12.656 -1.528 1 97.69 286 THR B O 1
ATOM 5064 N N . GLY B 1 287 ? 13.078 -14.656 -1.077 1 95.5 287 GLY B N 1
ATOM 5065 C CA . GLY B 1 287 ? 12.438 -15.352 -2.182 1 95.5 287 GLY B CA 1
ATOM 5066 C C . GLY B 1 287 ? 13.422 -16.062 -3.098 1 95.5 287 GLY B C 1
ATOM 5067 O O . GLY B 1 287 ? 14.625 -16.078 -2.828 1 95.5 287 GLY B O 1
ATOM 5068 N N . ASP B 1 288 ? 12.852 -16.672 -4.078 1 94.44 288 ASP B N 1
ATOM 5069 C CA . ASP B 1 288 ? 13.648 -17.438 -5.031 1 94.44 288 ASP B CA 1
ATOM 5070 C C . ASP B 1 288 ? 12.836 -17.812 -6.262 1 94.44 288 ASP B C 1
ATOM 5072 O O . ASP B 1 288 ? 11.633 -17.531 -6.332 1 94.44 288 ASP B O 1
ATOM 5076 N N . ILE B 1 289 ? 13.57 -18.266 -7.191 1 94 289 ILE B N 1
ATOM 5077 C CA . ILE B 1 289 ? 12.922 -18.906 -8.328 1 94 289 ILE B CA 1
ATOM 5078 C C . ILE B 1 289 ? 12.695 -20.391 -8.016 1 94 289 ILE B C 1
ATOM 5080 O O . ILE B 1 289 ? 13.57 -21.219 -8.258 1 94 289 ILE B O 1
ATOM 5084 N N . SER B 1 290 ? 11.531 -20.688 -7.523 1 92.69 290 SER B N 1
ATOM 5085 C CA . SER B 1 290 ? 11.258 -22 -6.941 1 92.69 290 SER B CA 1
ATOM 5086 C C . SER B 1 290 ? 10.781 -22.984 -8 1 92.69 290 SER B C 1
ATOM 5088 O O . SER B 1 290 ? 10.844 -24.203 -7.801 1 92.69 290 SER B O 1
ATOM 5090 N N . ARG B 1 291 ? 10.281 -22.594 -9.07 1 95.38 291 ARG B N 1
ATOM 5091 C CA . ARG B 1 291 ? 9.859 -23.484 -10.141 1 95.38 291 ARG B CA 1
ATOM 5092 C C . ARG B 1 291 ? 10.758 -23.328 -11.359 1 95.38 291 ARG B C 1
ATOM 5094 O O . ARG B 1 291 ? 10.711 -22.312 -12.055 1 95.38 291 ARG B O 1
ATOM 5101 N N . PRO B 1 292 ? 11.5 -24.328 -11.633 1 95.81 292 PRO B N 1
ATOM 5102 C CA . PRO B 1 292 ? 12.344 -24.266 -12.82 1 95.81 292 PRO B CA 1
ATOM 5103 C C . PRO B 1 292 ? 11.539 -24.297 -14.117 1 95.81 292 PRO B C 1
ATOM 5105 O O . PRO B 1 292 ? 10.375 -24.719 -14.117 1 95.81 292 PRO B O 1
ATOM 5108 N N . PRO B 1 293 ? 12.156 -23.812 -15.188 1 96.62 293 PRO B N 1
ATOM 5109 C CA . PRO B 1 293 ? 11.477 -23.922 -16.469 1 96.62 293 PRO B CA 1
ATOM 5110 C C . PRO B 1 293 ? 11.391 -25.359 -16.984 1 96.62 293 PRO B C 1
ATOM 5112 O O . PRO B 1 293 ? 12.273 -26.172 -16.688 1 96.62 293 PRO B O 1
ATOM 5115 N N . MET B 1 294 ? 10.281 -25.719 -17.594 1 96.88 294 MET B N 1
ATOM 5116 C CA . MET B 1 294 ? 10.172 -26.906 -18.422 1 96.88 294 MET B CA 1
ATOM 5117 C C . MET B 1 294 ? 10.57 -26.609 -19.859 1 96.88 294 MET B C 1
ATOM 5119 O O . MET B 1 294 ? 9.75 -26.109 -20.641 1 96.88 294 MET B O 1
ATOM 5123 N N . LEU B 1 295 ? 11.781 -26.938 -20.219 1 94.75 295 LEU B N 1
ATOM 5124 C CA . LEU B 1 295 ? 12.305 -26.688 -21.547 1 94.75 295 LEU B CA 1
ATOM 5125 C C . LEU B 1 295 ? 12.016 -27.875 -22.469 1 94.75 295 LEU B C 1
ATOM 5127 O O . LEU B 1 295 ? 12.266 -29.016 -22.109 1 94.75 295 LEU B O 1
ATOM 5131 N N . LYS B 1 296 ? 11.484 -27.547 -23.641 1 96 296 LYS B N 1
ATOM 5132 C CA . LYS B 1 296 ? 11.242 -28.625 -24.594 1 96 296 LYS B CA 1
ATOM 5133 C C . LYS B 1 296 ? 12.539 -29.094 -25.234 1 96 296 LYS B C 1
ATOM 5135 O O . LYS B 1 296 ? 12.953 -28.594 -26.281 1 96 296 LYS B O 1
ATOM 5140 N N . ASN B 1 297 ? 13.188 -30.047 -24.703 1 95.75 297 ASN B N 1
ATOM 5141 C CA . ASN B 1 297 ? 14.398 -30.625 -25.266 1 95.75 297 ASN B CA 1
ATOM 5142 C C . ASN B 1 297 ? 14.086 -31.812 -26.188 1 95.75 297 ASN B C 1
ATOM 5144 O O . ASN B 1 297 ? 12.922 -32.062 -26.5 1 95.75 297 ASN B O 1
ATOM 5148 N N . GLU B 1 298 ? 15.062 -32.469 -26.625 1 97.5 298 GLU B N 1
ATOM 5149 C CA . GLU B 1 298 ? 14.906 -33.562 -27.578 1 97.5 298 GLU B CA 1
ATOM 5150 C C . GLU B 1 298 ? 14.125 -34.719 -26.969 1 97.5 298 GLU B C 1
ATOM 5152 O O . GLU B 1 298 ? 13.344 -35.406 -27.656 1 97.5 298 GLU B O 1
ATOM 5157 N N . LYS B 1 299 ? 14.352 -35 -25.672 1 97.81 299 LYS B N 1
ATOM 5158 C CA . LYS B 1 299 ? 13.664 -36.094 -25 1 97.81 299 LYS B CA 1
ATOM 5159 C C . LYS B 1 299 ? 12.164 -35.844 -24.922 1 97.81 299 LYS B C 1
ATOM 5161 O O . LYS B 1 299 ? 11.359 -36.75 -25.156 1 97.81 299 LYS B O 1
ATOM 5166 N N . ILE B 1 300 ? 11.82 -34.656 -24.578 1 98.12 300 ILE B N 1
ATOM 5167 C CA . ILE B 1 300 ? 10.414 -34.281 -24.516 1 98.12 300 ILE B CA 1
ATOM 5168 C C . ILE B 1 300 ? 9.797 -34.312 -25.906 1 98.12 300 ILE B C 1
ATOM 5170 O O . ILE B 1 300 ? 8.664 -34.75 -26.078 1 98.12 300 ILE B O 1
ATOM 5174 N N . ALA B 1 301 ? 10.547 -33.812 -26.906 1 98.06 301 ALA B N 1
ATOM 5175 C CA . ALA B 1 301 ? 10.07 -33.844 -28.297 1 98.06 301 ALA B CA 1
ATOM 5176 C C . ALA B 1 301 ? 9.781 -35.281 -28.734 1 98.06 301 ALA B C 1
ATOM 5178 O O . ALA B 1 301 ? 8.789 -35.531 -29.406 1 98.06 301 ALA B O 1
ATOM 5179 N N . HIS B 1 302 ? 10.648 -36.125 -28.359 1 98.06 302 HIS B N 1
ATOM 5180 C CA . HIS B 1 302 ? 10.469 -37.531 -28.719 1 98.06 302 HIS B CA 1
ATOM 5181 C C . HIS B 1 302 ? 9.234 -38.125 -28.031 1 98.06 302 HIS B C 1
ATOM 5183 O O . HIS B 1 302 ? 8.438 -38.812 -28.672 1 98.06 302 HIS B O 1
ATOM 5189 N N . LEU B 1 303 ? 9.125 -37.875 -26.75 1 98.31 303 LEU B N 1
ATOM 5190 C CA . LEU B 1 303 ? 7.945 -38.344 -26.047 1 98.31 303 LEU B CA 1
ATOM 5191 C C . LEU B 1 303 ? 6.672 -37.781 -26.672 1 98.31 303 LEU B C 1
ATOM 5193 O O . LEU B 1 303 ? 5.676 -38.5 -26.797 1 98.31 303 LEU B O 1
ATOM 5197 N N . PHE B 1 304 ? 6.715 -36.562 -27.078 1 98.38 304 PHE B N 1
ATOM 5198 C CA . PHE B 1 304 ? 5.555 -35.938 -27.703 1 98.38 304 PHE B CA 1
ATOM 5199 C C . PHE B 1 304 ? 5.223 -36.594 -29.031 1 98.38 304 PHE B C 1
ATOM 5201 O O . PHE B 1 304 ? 4.051 -36.75 -29.375 1 98.38 304 PHE B O 1
ATOM 5208 N N . GLN B 1 305 ? 6.195 -36.938 -29.766 1 98.12 305 GLN B N 1
ATOM 5209 C CA . GLN B 1 305 ? 5.969 -37.688 -31 1 98.12 305 GLN B CA 1
ATOM 5210 C C . GLN B 1 305 ? 5.219 -38.969 -30.734 1 98.12 305 GLN B C 1
ATOM 5212 O O . GLN B 1 305 ? 4.324 -39.344 -31.5 1 98.12 305 GLN B O 1
ATOM 5217 N N . ILE B 1 306 ? 5.613 -39.656 -29.688 1 97.94 306 ILE B N 1
ATOM 5218 C CA . ILE B 1 306 ? 4.926 -40.906 -29.312 1 97.94 306 ILE B CA 1
ATOM 5219 C C . ILE B 1 306 ? 3.463 -40.594 -29 1 97.94 306 ILE B C 1
ATOM 5221 O O . ILE B 1 306 ? 2.561 -41.281 -29.453 1 97.94 306 ILE B O 1
ATOM 5225 N N . VAL B 1 307 ? 3.236 -39.531 -28.25 1 98.38 307 VAL B N 1
ATOM 5226 C CA . VAL B 1 307 ? 1.882 -39.125 -27.891 1 98.38 307 VAL B CA 1
ATOM 5227 C C . VAL B 1 307 ? 1.081 -38.812 -29.156 1 98.38 307 VAL B C 1
ATOM 5229 O O . VAL B 1 307 ? -0.088 -39.188 -29.266 1 98.38 307 VAL B O 1
ATOM 5232 N N . GLN B 1 308 ? 1.714 -38.125 -30.094 1 98.25 308 GLN B N 1
ATOM 5233 C CA . GLN B 1 308 ? 1.055 -37.781 -31.344 1 98.25 308 GLN B CA 1
ATOM 5234 C C . GLN B 1 308 ? 0.672 -39.031 -32.125 1 98.25 308 GLN B C 1
ATOM 5236 O O . GLN B 1 308 ? -0.408 -39.094 -32.719 1 98.25 308 GLN B O 1
ATOM 5241 N N . GLU B 1 309 ? 1.538 -39.938 -32.156 1 97.94 309 GLU B N 1
ATOM 5242 C CA . GLU B 1 309 ? 1.265 -41.219 -32.844 1 97.94 309 GLU B CA 1
ATOM 5243 C C . GLU B 1 309 ? 0.083 -41.938 -32.219 1 97.94 309 GLU B C 1
ATOM 5245 O O . GLU B 1 309 ? -0.806 -42.406 -32.938 1 97.94 309 GLU B O 1
ATOM 5250 N N . VAL B 1 310 ? 0.1 -42.031 -30.906 1 97.88 310 VAL B N 1
ATOM 5251 C CA . VAL B 1 310 ? -1.012 -42.656 -30.203 1 97.88 310 VAL B CA 1
ATOM 5252 C C . VAL B 1 310 ? -2.305 -41.906 -30.5 1 97.88 310 VAL B C 1
ATOM 5254 O O . VAL B 1 310 ? -3.348 -42.5 -30.75 1 97.88 310 VAL B O 1
ATOM 5257 N N . GLY B 1 311 ? -2.219 -40.594 -30.469 1 97.69 311 GLY B N 1
ATOM 5258 C CA . GLY B 1 311 ? -3.371 -39.781 -30.828 1 97.69 311 GLY B CA 1
ATOM 5259 C C . GLY B 1 311 ? -3.908 -40.062 -32.219 1 97.69 311 GLY B C 1
ATOM 5260 O O . GLY B 1 311 ? -5.117 -40.25 -32.406 1 97.69 311 GLY B O 1
ATOM 5261 N N . ARG B 1 312 ? -3.025 -40.156 -33.156 1 97.31 312 ARG B N 1
ATOM 5262 C CA . ARG B 1 312 ? -3.422 -40.438 -34.531 1 97.31 312 ARG B CA 1
ATOM 5263 C C . ARG B 1 312 ? -4.129 -41.781 -34.625 1 97.31 312 ARG B C 1
ATOM 5265 O O . ARG B 1 312 ? -5.121 -41.938 -35.344 1 97.31 312 ARG B O 1
ATOM 5272 N N . GLU B 1 313 ? -3.639 -42.75 -33.906 1 96.81 313 GLU B N 1
ATOM 5273 C CA . GLU B 1 313 ? -4.246 -44.062 -33.906 1 96.81 313 GLU B CA 1
ATOM 5274 C C . GLU B 1 313 ? -5.656 -44.031 -33.312 1 96.81 313 GLU B C 1
ATOM 5276 O O . GLU B 1 313 ? -6.496 -44.844 -33.625 1 96.81 313 GLU B O 1
ATOM 5281 N N . LEU B 1 314 ? -5.883 -43.062 -32.469 1 96.12 314 LEU B N 1
ATOM 5282 C CA . LEU B 1 314 ? -7.191 -42.906 -31.844 1 96.12 314 LEU B CA 1
ATOM 5283 C C . LEU B 1 314 ? -8.055 -41.906 -32.625 1 96.12 314 LEU B C 1
ATOM 5285 O O . LEU B 1 314 ? -9.148 -41.562 -32.156 1 96.12 314 LEU B O 1
ATOM 5289 N N . GLY B 1 315 ? -7.504 -41.375 -33.688 1 95.88 315 GLY B N 1
ATOM 5290 C CA . GLY B 1 315 ? -8.234 -40.406 -34.531 1 95.88 315 GLY B CA 1
ATOM 5291 C C . GLY B 1 315 ? -8.18 -39 -33.969 1 95.88 315 GLY B C 1
ATOM 5292 O O . GLY B 1 315 ? -9.078 -38.188 -34.219 1 95.88 315 GLY B O 1
ATOM 5293 N N . MET B 1 316 ? -7.195 -38.719 -33.156 1 95.75 316 MET B N 1
ATOM 5294 C CA . MET B 1 316 ? -7.023 -37.406 -32.562 1 95.75 316 MET B CA 1
ATOM 5295 C C . MET B 1 316 ? -5.797 -36.688 -33.156 1 95.75 316 MET B C 1
ATOM 5297 O O . MET B 1 316 ? -4.758 -37.344 -33.344 1 95.75 316 MET B O 1
ATOM 5301 N N . ALA B 1 317 ? -5.969 -35.469 -33.469 1 95.88 317 ALA B N 1
ATOM 5302 C CA . ALA B 1 317 ? -4.828 -34.625 -33.844 1 95.88 317 ALA B CA 1
ATOM 5303 C C . ALA B 1 317 ? -4.293 -33.875 -32.625 1 95.88 317 ALA B C 1
ATOM 5305 O O . ALA B 1 317 ? -4.84 -32.844 -32.219 1 95.88 317 ALA B O 1
ATOM 5306 N N . ILE B 1 318 ? -3.197 -34.344 -32.094 1 97.5 318 ILE B N 1
ATOM 5307 C CA . ILE B 1 318 ? -2.645 -33.781 -30.859 1 97.5 318 ILE B CA 1
ATOM 5308 C C . ILE B 1 318 ? -1.62 -32.688 -31.203 1 97.5 318 ILE B C 1
ATOM 5310 O O . ILE B 1 318 ? -0.688 -32.938 -31.969 1 97.5 318 ILE B O 1
ATOM 5314 N N . LYS B 1 319 ? -1.809 -31.5 -30.688 1 97.94 319 LYS B N 1
ATOM 5315 C CA . LYS B 1 319 ? -0.867 -30.391 -30.797 1 97.94 319 LYS B CA 1
ATOM 5316 C C . LYS B 1 319 ? -0.262 -30.031 -29.453 1 97.94 319 LYS B C 1
ATOM 5318 O O . LYS B 1 319 ? -0.733 -30.5 -28.406 1 97.94 319 LYS B O 1
ATOM 5323 N N . ASP B 1 320 ? 0.873 -29.359 -29.453 1 97.19 320 ASP B N 1
ATOM 5324 C CA . ASP B 1 320 ? 1.457 -28.891 -28.203 1 97.19 320 ASP B CA 1
ATOM 5325 C C . ASP B 1 320 ? 1.553 -27.359 -28.203 1 97.19 320 ASP B C 1
ATOM 5327 O O . ASP B 1 320 ? 1.304 -26.703 -29.219 1 97.19 320 ASP B O 1
ATOM 5331 N N . THR B 1 321 ? 1.716 -26.812 -27.047 1 95.88 321 THR B N 1
ATOM 5332 C CA . THR B 1 321 ? 1.898 -25.375 -26.875 1 95.88 321 THR B CA 1
ATOM 5333 C C . THR B 1 321 ? 2.861 -25.094 -25.734 1 95.88 321 THR B C 1
ATOM 5335 O O . THR B 1 321 ? 3.26 -26 -25 1 95.88 321 THR B O 1
ATOM 5338 N N . LYS B 1 322 ? 3.396 -23.891 -25.75 1 93.69 322 LYS B N 1
ATOM 5339 C CA . LYS B 1 322 ? 4.152 -23.328 -24.625 1 93.69 322 LYS B CA 1
ATOM 5340 C C . LYS B 1 322 ? 3.289 -22.391 -23.797 1 93.69 322 LYS B C 1
ATOM 5342 O O . LYS B 1 322 ? 2.34 -21.797 -24.312 1 93.69 322 LYS B O 1
ATOM 5347 N N . THR B 1 323 ? 3.545 -22.344 -22.531 1 90.19 323 THR B N 1
ATOM 5348 C CA . THR B 1 323 ? 2.795 -21.422 -21.688 1 90.19 323 THR B CA 1
ATOM 5349 C C . THR B 1 323 ? 3.705 -20.781 -20.641 1 90.19 323 THR B C 1
ATOM 5351 O O . THR B 1 323 ? 4.785 -21.297 -20.344 1 90.19 323 THR B O 1
ATOM 5354 N N . GLY B 1 324 ? 3.256 -19.688 -20.141 1 88.19 324 GLY B N 1
ATOM 5355 C CA . GLY B 1 324 ? 4.02 -18.969 -19.141 1 88.19 324 GLY B CA 1
ATOM 5356 C C . GLY B 1 324 ? 3.709 -19.391 -17.719 1 88.19 324 GLY B C 1
ATOM 5357 O O . GLY B 1 324 ? 4.426 -19.031 -16.781 1 88.19 324 GLY B O 1
ATOM 5358 N N . GLY B 1 325 ? 2.674 -20.141 -17.547 1 85.94 325 GLY B N 1
ATOM 5359 C CA . GLY B 1 325 ? 2.305 -20.625 -16.219 1 85.94 325 GLY B CA 1
ATOM 5360 C C . GLY B 1 325 ? 3.088 -21.844 -15.789 1 85.94 325 GLY B C 1
ATOM 5361 O O . GLY B 1 325 ? 3.5 -22.656 -16.625 1 85.94 325 GLY B O 1
ATOM 5362 N N . GLY B 1 326 ? 3.273 -21.938 -14.461 1 88.12 326 GLY B N 1
ATOM 5363 C CA . GLY B 1 326 ? 4.004 -23.078 -13.922 1 88.12 326 GLY B CA 1
ATOM 5364 C C . GLY B 1 326 ? 3.109 -24.25 -13.562 1 88.12 326 GLY B C 1
ATOM 5365 O O . GLY B 1 326 ? 1.888 -24.094 -13.484 1 88.12 326 GLY B O 1
ATOM 5366 N N . SER B 1 327 ? 3.656 -25.375 -13.461 1 95 327 SER B N 1
ATOM 5367 C CA . SER B 1 327 ? 3.043 -26.609 -12.969 1 95 327 SER B CA 1
ATOM 5368 C C . SER B 1 327 ? 4.09 -27.562 -12.391 1 95 327 SER B C 1
ATOM 5370 O O . SER B 1 327 ? 5.281 -27.234 -12.375 1 95 327 SER B O 1
ATOM 5372 N N . ASP B 1 328 ? 3.609 -28.656 -11.922 1 98.06 328 ASP B N 1
ATOM 5373 C CA . ASP B 1 328 ? 4.52 -29.641 -11.344 1 98.06 328 ASP B CA 1
ATOM 5374 C C . ASP B 1 328 ? 5.367 -30.297 -12.43 1 98.06 328 ASP B C 1
ATOM 5376 O O . ASP B 1 328 ? 6.352 -30.984 -12.125 1 98.06 328 ASP B O 1
ATOM 5380 N N . ALA B 1 329 ? 5.039 -30.078 -13.672 1 98.12 329 ALA B N 1
ATOM 5381 C CA . ALA B 1 329 ? 5.836 -30.578 -14.781 1 98.12 329 ALA B CA 1
ATOM 5382 C C . ALA B 1 329 ? 7.254 -30.016 -14.742 1 98.12 329 ALA B C 1
ATOM 5384 O O . ALA B 1 329 ? 8.195 -30.641 -15.227 1 98.12 329 ALA B O 1
ATOM 5385 N N . SER B 1 330 ? 7.375 -28.859 -14.18 1 97.12 330 SER B N 1
ATOM 5386 C CA . SER B 1 330 ? 8.672 -28.203 -14.086 1 97.12 330 SER B CA 1
ATOM 5387 C C . SER B 1 330 ? 9.68 -29.047 -13.32 1 97.12 330 SER B C 1
ATOM 5389 O O . SER B 1 330 ? 10.867 -29.062 -13.656 1 97.12 330 SER B O 1
ATOM 5391 N N . PHE B 1 331 ? 9.211 -29.797 -12.359 1 98 331 PHE B N 1
ATOM 5392 C CA . PHE B 1 331 ? 10.102 -30.531 -11.469 1 98 331 PHE B CA 1
ATOM 5393 C C . PHE B 1 331 ? 10.688 -31.75 -12.164 1 98 331 PHE B C 1
ATOM 5395 O O . PHE B 1 331 ? 11.898 -31.953 -12.156 1 98 331 PHE B O 1
ATOM 5402 N N . THR B 1 332 ? 9.852 -32.5 -12.797 1 98.44 332 THR B N 1
ATOM 5403 C CA . THR B 1 332 ? 10.336 -33.719 -13.484 1 98.44 332 THR B CA 1
ATOM 5404 C C . THR B 1 332 ? 11.164 -33.344 -14.711 1 98.44 332 THR B C 1
ATOM 5406 O O . THR B 1 332 ? 12.195 -33.938 -14.984 1 98.44 332 THR B O 1
ATOM 5409 N N . ALA B 1 333 ? 10.703 -32.312 -15.406 1 97.94 333 ALA B N 1
ATOM 5410 C CA . ALA B 1 333 ? 11.461 -31.859 -16.562 1 97.94 333 ALA B CA 1
ATOM 5411 C C . ALA B 1 333 ? 12.852 -31.375 -16.156 1 97.94 333 ALA B C 1
ATOM 5413 O O . ALA B 1 333 ? 13.836 -31.656 -16.859 1 97.94 333 ALA B O 1
ATOM 5414 N N . ALA B 1 334 ? 12.945 -30.688 -15.094 1 96.12 334 ALA B N 1
ATOM 5415 C CA . ALA B 1 334 ? 14.211 -30.156 -14.617 1 96.12 334 ALA B CA 1
ATOM 5416 C C . ALA B 1 334 ? 15.172 -31.281 -14.242 1 96.12 334 ALA B C 1
ATOM 5418 O O . ALA B 1 334 ? 16.391 -31.109 -14.258 1 96.12 334 ALA B O 1
ATOM 5419 N N . MET B 1 335 ? 14.641 -32.438 -13.945 1 97.25 335 MET B N 1
ATOM 5420 C CA . MET B 1 335 ? 15.453 -33.594 -13.609 1 97.25 335 MET B CA 1
ATOM 5421 C C . MET B 1 335 ? 15.945 -34.312 -14.867 1 97.25 335 MET B C 1
ATOM 5423 O O . MET B 1 335 ? 16.672 -35.281 -14.789 1 97.25 335 MET B O 1
ATOM 5427 N N . GLY B 1 336 ? 15.516 -33.812 -16 1 96.94 336 GLY B N 1
ATOM 5428 C CA . GLY B 1 336 ? 15.93 -34.406 -17.266 1 96.94 336 GLY B CA 1
ATOM 5429 C C . GLY B 1 336 ? 15.008 -35.531 -17.719 1 96.94 336 GLY B C 1
ATOM 5430 O O . GLY B 1 336 ? 15.305 -36.219 -18.703 1 96.94 336 GLY B O 1
ATOM 5431 N N . ILE B 1 337 ? 13.906 -35.719 -17.031 1 98.19 337 ILE B N 1
ATOM 5432 C CA . ILE B 1 337 ? 12.953 -36.75 -17.406 1 98.19 337 ILE B CA 1
ATOM 5433 C C . ILE B 1 337 ? 12.039 -36.219 -18.516 1 98.19 337 ILE B C 1
ATOM 5435 O O . ILE B 1 337 ? 11.484 -35.125 -18.422 1 98.19 337 ILE B O 1
ATOM 5439 N N . PRO B 1 338 ? 11.922 -37 -19.672 1 98.44 338 PRO B N 1
ATOM 5440 C CA . PRO B 1 338 ? 10.898 -36.594 -20.656 1 98.44 338 PRO B CA 1
ATOM 5441 C C . PRO B 1 338 ? 9.516 -36.406 -20.016 1 98.44 338 PRO B C 1
ATOM 5443 O O . PRO B 1 338 ? 8.961 -37.375 -19.484 1 98.44 338 PRO B O 1
ATOM 5446 N N . THR B 1 339 ? 9.016 -35.219 -20.094 1 98.62 339 THR B N 1
ATOM 5447 C CA . THR B 1 339 ? 7.797 -34.844 -19.391 1 98.62 339 THR B CA 1
ATOM 5448 C C . THR B 1 339 ? 6.789 -34.219 -20.344 1 98.62 339 THR B C 1
ATOM 5450 O O . THR B 1 339 ? 7.141 -33.375 -21.172 1 98.62 339 THR B O 1
ATOM 5453 N N . ILE B 1 340 ? 5.57 -34.625 -20.312 1 98.44 340 ILE B N 1
ATOM 5454 C CA . ILE B 1 340 ? 4.457 -34 -21 1 98.44 340 ILE B CA 1
ATOM 5455 C C . ILE B 1 340 ? 3.424 -33.5 -19.984 1 98.44 340 ILE B C 1
ATOM 5457 O O . ILE B 1 340 ? 3.139 -34.219 -19 1 98.44 340 ILE B O 1
ATOM 5461 N N . ASP B 1 341 ? 2.992 -32.312 -20.203 1 98.38 341 ASP B N 1
ATOM 5462 C CA . ASP B 1 341 ? 1.979 -31.719 -19.328 1 98.38 341 ASP B CA 1
ATOM 5463 C C . ASP B 1 341 ? 0.679 -31.484 -20.094 1 98.38 341 ASP B C 1
ATOM 5465 O O . ASP B 1 341 ? 0.649 -31.547 -21.328 1 98.38 341 ASP B O 1
ATOM 5469 N N . GLY B 1 342 ? -0.368 -31.312 -19.375 1 97.88 342 GLY B N 1
ATOM 5470 C CA . GLY B 1 342 ? -1.648 -31.016 -19.984 1 97.88 342 GLY B CA 1
ATOM 5471 C C . GLY B 1 342 ? -2.334 -32.219 -20.578 1 97.88 342 GLY B C 1
ATOM 5472 O O . GLY B 1 342 ? -3.023 -32.125 -21.594 1 97.88 342 GLY B O 1
ATOM 5473 N N . LEU B 1 343 ? -2.166 -33.312 -20.016 1 98.25 343 LEU B N 1
ATOM 5474 C CA . LEU B 1 343 ? -2.73 -34.562 -20.547 1 98.25 343 LEU B CA 1
ATOM 5475 C C . LEU B 1 343 ? -4.152 -34.75 -20.031 1 98.25 343 LEU B C 1
ATOM 5477 O O . LEU B 1 343 ? -4.836 -35.688 -20.453 1 98.25 343 LEU B O 1
ATOM 5481 N N . GLY B 1 344 ? -4.629 -33.906 -19.203 1 98.31 344 GLY B N 1
ATOM 5482 C CA . GLY B 1 344 ? -5.977 -34 -18.656 1 98.31 344 GLY B CA 1
ATOM 5483 C C . GLY B 1 344 ? -7.051 -33.656 -19.672 1 98.31 344 GLY B C 1
ATOM 5484 O O . GLY B 1 344 ? -6.75 -33.375 -20.844 1 98.31 344 GLY B O 1
ATOM 5485 N N . PRO B 1 345 ? -8.297 -33.719 -19.266 1 98.62 345 PRO B N 1
ATOM 5486 C CA . PRO B 1 345 ? -9.43 -33.406 -20.125 1 98.62 345 PRO B CA 1
ATOM 5487 C C . PRO B 1 345 ? -9.422 -31.922 -20.562 1 98.62 345 PRO B C 1
ATOM 5489 O O . PRO B 1 345 ? -8.625 -31.141 -20.062 1 98.62 345 PRO B O 1
ATOM 5492 N N . ILE B 1 346 ? -10.32 -31.672 -21.547 1 98.31 346 ILE B N 1
ATOM 5493 C CA . ILE B 1 346 ? -10.398 -30.344 -22.156 1 98.31 346 ILE B CA 1
ATOM 5494 C C . ILE B 1 346 ? -11.492 -29.531 -21.469 1 98.31 346 ILE B C 1
ATOM 5496 O O . ILE B 1 346 ? -12.555 -30.062 -21.141 1 98.31 346 ILE B O 1
ATOM 5500 N N . GLY B 1 347 ? -11.227 -28.312 -21.234 1 97.88 347 GLY B N 1
ATOM 5501 C CA . GLY B 1 347 ? -12.18 -27.344 -20.688 1 97.88 347 GLY B CA 1
ATOM 5502 C C . GLY B 1 347 ? -11.68 -25.922 -20.75 1 97.88 347 GLY B C 1
ATOM 5503 O O . GLY B 1 347 ? -10.906 -25.562 -21.625 1 97.88 347 GLY B O 1
ATOM 5504 N N . GLY B 1 348 ? -12.281 -25.062 -19.891 1 95.69 348 GLY B N 1
ATOM 5505 C CA . GLY B 1 348 ? -11.906 -23.656 -19.859 1 95.69 348 GLY B CA 1
ATOM 5506 C C . GLY B 1 348 ? -12.344 -22.953 -18.609 1 95.69 348 GLY B C 1
ATOM 5507 O O . GLY B 1 348 ? -13.008 -23.531 -17.75 1 95.69 348 GLY B O 1
ATOM 5508 N N . GLY B 1 349 ? -11.797 -21.688 -18.484 1 93.25 349 GLY B N 1
ATOM 5509 C CA . GLY B 1 349 ? -12.203 -20.844 -17.375 1 93.25 349 GLY B CA 1
ATOM 5510 C C . GLY B 1 349 ? -11.594 -21.266 -16.047 1 93.25 349 GLY B C 1
ATOM 5511 O O . GLY B 1 349 ? -12.148 -20.969 -14.984 1 93.25 349 GLY B O 1
ATOM 5512 N N . ALA B 1 350 ? -10.484 -22 -16.078 1 92.75 350 ALA B N 1
ATOM 5513 C CA . ALA B 1 350 ? -9.836 -22.453 -14.852 1 92.75 350 ALA B CA 1
ATOM 5514 C C . ALA B 1 350 ? -9.547 -21.266 -13.93 1 92.75 350 ALA B C 1
ATOM 5516 O O . ALA B 1 350 ? -9.273 -20.156 -14.391 1 92.75 350 ALA B O 1
ATOM 5517 N N . HIS B 1 351 ? -9.664 -21.422 -12.609 1 90.69 351 HIS B N 1
ATOM 5518 C CA . HIS B 1 351 ? -9.383 -20.453 -11.555 1 90.69 351 HIS B CA 1
ATOM 5519 C C . HIS B 1 351 ? -10.438 -19.359 -11.523 1 90.69 351 HIS B C 1
ATOM 5521 O O . HIS B 1 351 ? -10.172 -18.25 -11.055 1 90.69 351 HIS B O 1
ATOM 5527 N N . SER B 1 352 ? -11.586 -19.641 -12.172 1 91.81 352 SER B N 1
ATOM 5528 C CA . SER B 1 352 ? -12.656 -18.656 -12.172 1 91.81 352 SER B CA 1
ATOM 5529 C C . SER B 1 352 ? -14.016 -19.312 -11.977 1 91.81 352 SER B C 1
ATOM 5531 O O . SER B 1 352 ? -14.117 -20.547 -11.938 1 91.81 352 SER B O 1
ATOM 5533 N N . GLU B 1 353 ? -15 -18.438 -11.891 1 93.12 353 GLU B N 1
ATOM 5534 C CA . GLU B 1 353 ? -16.359 -18.922 -11.711 1 93.12 353 GLU B CA 1
ATOM 5535 C C . GLU B 1 353 ? -16.891 -19.578 -12.992 1 93.12 353 GLU B C 1
ATOM 5537 O O . GLU B 1 353 ? -17.859 -20.328 -12.953 1 93.12 353 GLU B O 1
ATOM 5542 N N . ASP B 1 354 ? -16.172 -19.359 -14.086 1 95.06 354 ASP B N 1
ATOM 5543 C CA . ASP B 1 354 ? -16.641 -19.859 -15.375 1 95.06 354 ASP B CA 1
ATOM 5544 C C . ASP B 1 354 ? -15.961 -21.188 -15.719 1 95.06 354 ASP B C 1
ATOM 5546 O O . ASP B 1 354 ? -16.016 -21.625 -16.875 1 95.06 354 ASP B O 1
ATOM 5550 N N . GLU B 1 355 ? -15.344 -21.766 -14.758 1 97.06 355 GLU B N 1
ATOM 5551 C CA . GLU B 1 355 ? -14.625 -23.016 -15 1 97.06 355 GLU B CA 1
ATOM 5552 C C . GLU B 1 355 ? -15.57 -24.109 -15.477 1 97.06 355 GLU B C 1
ATOM 5554 O O . GLU B 1 355 ? -16.625 -24.344 -14.875 1 97.06 355 GLU B O 1
ATOM 5559 N N . TYR B 1 356 ? -15.133 -24.828 -16.594 1 98.5 356 TYR B N 1
ATOM 5560 C CA . TYR B 1 356 ? -16 -25.859 -17.141 1 98.5 356 TYR B CA 1
ATOM 5561 C C . TYR B 1 356 ? -15.18 -26.984 -17.75 1 98.5 356 TYR B C 1
ATOM 5563 O O . TYR B 1 356 ? -14.016 -26.797 -18.125 1 98.5 356 TYR B O 1
ATOM 5571 N N . LEU B 1 357 ? -15.789 -28.125 -17.812 1 98.69 357 LEU B N 1
ATOM 5572 C CA . LEU B 1 357 ? -15.273 -29.328 -18.484 1 98.69 357 LEU B CA 1
ATOM 5573 C C . LEU B 1 357 ? -16.078 -29.641 -19.734 1 98.69 357 LEU B C 1
ATOM 5575 O O . LEU B 1 357 ? -17.312 -29.641 -19.703 1 98.69 357 LEU B O 1
ATOM 5579 N N . GLU B 1 358 ? -15.375 -29.812 -20.859 1 98.75 358 GLU B N 1
ATOM 5580 C CA . GLU B 1 358 ? -16.016 -30.469 -22 1 98.75 358 GLU B CA 1
ATOM 5581 C C . GLU B 1 358 ? -16.234 -31.953 -21.734 1 98.75 358 GLU B C 1
ATOM 5583 O O . GLU B 1 358 ? -15.281 -32.75 -21.766 1 98.75 358 GLU B O 1
ATOM 5588 N N . ILE B 1 359 ? -17.469 -32.344 -21.547 1 98.44 359 ILE B N 1
ATOM 5589 C CA . ILE B 1 359 ? -17.781 -33.688 -21.016 1 98.44 359 ILE B CA 1
ATOM 5590 C C . ILE B 1 359 ? -17.203 -34.75 -21.953 1 98.44 359 ILE B C 1
ATOM 5592 O O . ILE B 1 359 ? -16.609 -35.719 -21.484 1 98.44 359 ILE B O 1
ATOM 5596 N N . ALA B 1 360 ? -17.297 -34.562 -23.219 1 97.31 360 ALA B N 1
ATOM 5597 C CA . ALA B 1 360 ? -16.828 -35.562 -24.188 1 97.31 360 ALA B CA 1
ATOM 5598 C C . ALA B 1 360 ? -15.328 -35.812 -24.031 1 97.31 360 ALA B C 1
ATOM 5600 O O . ALA B 1 360 ? -14.852 -36.906 -24.266 1 97.31 360 ALA B O 1
ATOM 5601 N N . SER B 1 361 ? -14.656 -34.812 -23.625 1 98.12 361 SER B N 1
ATOM 5602 C CA . SER B 1 361 ? -13.203 -34.938 -23.531 1 98.12 361 SER B CA 1
ATOM 5603 C C . SER B 1 361 ? -12.797 -35.781 -22.344 1 98.12 361 SER B C 1
ATOM 5605 O O . SER B 1 361 ? -11.656 -36.281 -22.281 1 98.12 361 SER B O 1
ATOM 5607 N N . LEU B 1 362 ? -13.68 -36 -21.375 1 98.31 362 LEU B N 1
ATOM 5608 C CA . LEU B 1 362 ? -13.367 -36.812 -20.203 1 98.31 362 LEU B CA 1
ATOM 5609 C C . LEU B 1 362 ? -12.984 -38.219 -20.609 1 98.31 362 LEU B C 1
ATOM 5611 O O . LEU B 1 362 ? -11.891 -38.688 -20.281 1 98.31 362 LEU B O 1
ATOM 5615 N N . THR B 1 363 ? -13.805 -38.844 -21.406 1 97.69 363 THR B N 1
ATOM 5616 C CA . THR B 1 363 ? -13.516 -40.219 -21.812 1 97.69 363 THR B CA 1
ATOM 5617 C C . THR B 1 363 ? -12.453 -40.25 -22.906 1 97.69 363 THR B C 1
ATOM 5619 O O . THR B 1 363 ? -11.617 -41.156 -22.953 1 97.69 363 THR B O 1
ATOM 5622 N N . GLU B 1 364 ? -12.484 -39.281 -23.781 1 97.19 364 GLU B N 1
ATOM 5623 C CA . GLU B 1 364 ? -11.531 -39.219 -24.875 1 97.19 364 GLU B CA 1
ATOM 5624 C C . GLU B 1 364 ? -10.094 -39.094 -24.359 1 97.19 364 GLU B C 1
ATOM 5626 O O . GLU B 1 364 ? -9.219 -39.844 -24.797 1 97.19 364 GLU B O 1
ATOM 5631 N N . ARG B 1 365 ? -9.898 -38.188 -23.5 1 98.19 365 ARG B N 1
ATOM 5632 C CA . ARG B 1 365 ? -8.562 -37.969 -22.969 1 98.19 365 ARG B CA 1
ATOM 5633 C C . ARG B 1 365 ? -8.148 -39.094 -22.031 1 98.19 365 ARG B C 1
ATOM 5635 O O . ARG B 1 365 ? -6.957 -39.406 -21.922 1 98.19 365 ARG B O 1
ATOM 5642 N N . THR B 1 366 ? -9.133 -39.688 -21.328 1 98.44 366 THR B N 1
ATOM 5643 C CA . THR B 1 366 ? -8.852 -40.875 -20.531 1 98.44 366 THR B CA 1
ATOM 5644 C C . THR B 1 366 ? -8.344 -42.031 -21.406 1 98.44 366 THR B C 1
ATOM 5646 O O . THR B 1 366 ? -7.367 -42.688 -21.062 1 98.44 366 THR B O 1
ATOM 5649 N N . ARG B 1 367 ? -8.984 -42.219 -22.531 1 97.75 367 ARG B N 1
ATOM 5650 C CA . ARG B 1 367 ? -8.562 -43.219 -23.484 1 97.75 367 ARG B CA 1
ATOM 5651 C C . ARG B 1 367 ? -7.168 -42.938 -24.016 1 97.75 367 ARG B C 1
ATOM 5653 O O . ARG B 1 367 ? -6.332 -43.812 -24.141 1 97.75 367 ARG B O 1
ATOM 5660 N N . LEU B 1 368 ? -6.953 -41.75 -24.344 1 98.19 368 LEU B N 1
ATOM 5661 C CA . LEU B 1 368 ? -5.633 -41.344 -24.812 1 98.19 368 LEU B CA 1
ATOM 5662 C C . LEU B 1 368 ? -4.559 -41.688 -23.781 1 98.19 368 LEU B C 1
ATOM 5664 O O . LEU B 1 368 ? -3.523 -42.25 -24.125 1 98.19 368 LEU B O 1
ATOM 5668 N N . LEU B 1 369 ? -4.805 -41.312 -22.516 1 98.56 369 LEU B N 1
ATOM 5669 C CA . LEU B 1 369 ? -3.85 -41.594 -21.453 1 98.56 369 LEU B CA 1
ATOM 5670 C C . LEU B 1 369 ? -3.58 -43.094 -21.359 1 98.56 369 LEU B C 1
ATOM 5672 O O . LEU B 1 369 ? -2.428 -43.531 -21.234 1 98.56 369 LEU B O 1
ATOM 5676 N N . SER B 1 370 ? -4.66 -43.875 -21.375 1 98.31 370 SER B N 1
ATOM 5677 C CA . SER B 1 370 ? -4.527 -45.312 -21.297 1 98.31 370 SER B CA 1
ATOM 5678 C C . SER B 1 370 ? -3.623 -45.875 -22.406 1 98.31 370 SER B C 1
ATOM 5680 O O . SER B 1 370 ? -2.725 -46.656 -22.141 1 98.31 370 SER B O 1
ATOM 5682 N N . LYS B 1 371 ? -3.816 -45.375 -23.578 1 97.88 371 LYS B N 1
ATOM 5683 C CA . LYS B 1 371 ? -3.064 -45.875 -24.734 1 97.88 371 LYS B CA 1
ATOM 5684 C C . LYS B 1 371 ? -1.626 -45.375 -24.703 1 97.88 371 LYS B C 1
ATOM 5686 O O . LYS B 1 371 ? -0.709 -46.062 -25.141 1 97.88 371 LYS B O 1
ATOM 5691 N N . ILE B 1 372 ? -1.4 -44.156 -24.219 1 98.38 372 ILE B N 1
ATOM 5692 C CA . ILE B 1 372 ? -0.044 -43.656 -24.047 1 98.38 372 ILE B CA 1
ATOM 5693 C C . ILE B 1 372 ? 0.719 -44.531 -23.078 1 98.38 372 ILE B C 1
ATOM 5695 O O . ILE B 1 372 ? 1.852 -44.938 -23.344 1 98.38 372 ILE B O 1
ATOM 5699 N N . ILE B 1 373 ? 0.076 -44.844 -21.922 1 98.06 373 ILE B N 1
ATOM 5700 C CA . ILE B 1 373 ? 0.701 -45.688 -20.922 1 98.06 373 ILE B CA 1
ATOM 5701 C C . ILE B 1 373 ? 1.048 -47.062 -21.547 1 98.06 373 ILE B C 1
ATOM 5703 O O . ILE B 1 373 ? 2.152 -47.562 -21.344 1 98.06 373 ILE B O 1
ATOM 5707 N N . GLN B 1 374 ? 0.149 -47.562 -22.297 1 97.38 374 GLN B N 1
ATOM 5708 C CA . GLN B 1 374 ? 0.362 -48.844 -22.969 1 97.38 374 GLN B CA 1
ATOM 5709 C C . GLN B 1 374 ? 1.561 -48.781 -23.906 1 97.38 374 GLN B C 1
ATOM 5711 O O . GLN B 1 374 ? 2.408 -49.656 -23.906 1 97.38 374 GLN B O 1
ATOM 5716 N N . ARG B 1 375 ? 1.586 -47.75 -24.703 1 97.5 375 ARG B N 1
ATOM 5717 C CA . ARG B 1 375 ? 2.65 -47.594 -25.688 1 97.5 375 ARG B CA 1
ATOM 5718 C C . ARG B 1 375 ? 4.008 -47.438 -25 1 97.5 375 ARG B C 1
ATOM 5720 O O . ARG B 1 375 ? 5.004 -48 -25.484 1 97.5 375 ARG B O 1
ATOM 5727 N N . LEU B 1 376 ? 4.086 -46.75 -23.922 1 97.31 376 LEU B N 1
ATOM 5728 C CA . LEU B 1 376 ? 5.34 -46.469 -23.234 1 97.31 376 LEU B CA 1
ATOM 5729 C C . LEU B 1 376 ? 5.828 -47.719 -22.5 1 97.31 376 LEU B C 1
ATOM 5731 O O . LEU B 1 376 ? 7.012 -47.844 -22.172 1 97.31 376 LEU B O 1
ATOM 5735 N N . HIS B 1 377 ? 4.926 -48.562 -22.109 1 93.31 377 HIS B N 1
ATOM 5736 C CA . HIS B 1 377 ? 5.289 -49.844 -21.484 1 93.31 377 HIS B CA 1
ATOM 5737 C C . HIS B 1 377 ? 5.98 -50.75 -22.5 1 93.31 377 HIS B C 1
ATOM 5739 O O . HIS B 1 377 ? 6.926 -51.469 -22.141 1 93.31 377 HIS B O 1
ATOM 5745 N N . VAL B 1 378 ? 5.512 -50.812 -23.734 1 75.75 378 VAL B N 1
ATOM 5746 C CA . VAL B 1 378 ? 6.023 -51.688 -24.797 1 75.75 378 VAL B CA 1
ATOM 5747 C C . VAL B 1 378 ? 7.375 -51.188 -25.281 1 75.75 378 VAL B C 1
ATOM 5749 O O . VAL B 1 378 ? 8.242 -51.969 -25.672 1 75.75 378 VAL B O 1
ATOM 5752 N N . TYR B 1 379 ? 7.477 -49.969 -25.312 1 61.94 379 TYR B N 1
ATOM 5753 C CA . TYR B 1 379 ? 8.719 -49.406 -25.828 1 61.94 379 TYR B CA 1
ATOM 5754 C C . TYR B 1 379 ? 9.891 -49.75 -24.922 1 61.94 379 TYR B C 1
ATOM 5756 O O . TYR B 1 379 ? 11.047 -49.469 -25.266 1 61.94 379 TYR B O 1
ATOM 5764 N N . LYS B 1 380 ? 9.734 -50.875 -24.016 1 50.84 380 LYS B N 1
ATOM 5765 C CA . LYS B 1 380 ? 10.898 -51.5 -23.406 1 50.84 380 LYS B CA 1
ATOM 5766 C C . LYS B 1 380 ? 11.289 -52.781 -24.141 1 50.84 380 LYS B C 1
ATOM 5768 O O . LYS B 1 380 ? 10.422 -53.5 -24.625 1 50.84 380 LYS B O 1
#

Sequence (760 aa):
MIEVHSKESEMLQLLEKLVNIDSGSNNKAGVDKVGEIVGQKFKELGFKVNVVPNIEVGNHLVIQHPDASHIDILIVAHMDTVFEDGTAKVRPFSIDQEKGRAYGPGVIDMKASLVSVLYALQALKDEGDAAYQNVRIVLNSDEEIGSRSSRGLIEEQARGISYALIMEPARKDGSLVTERRGSGRYKIEVQGLAAHSGIEPEKGRSAIEELAHKIVKLHELNDHEHGISVNVGIIEGGNAVNTISSSAIGHVDVRVATPEQASEMEHKIEEVCASTDVRGTKIEVTGDISRPPMLKNEKIAHLFQIVQEVGRELGMAIKDTKTGGGSDASFTAAMGIPTIDGLGPIGGGAHSEDEYLEIASLTERTRLLSKIIQRLHVYKMIEVHSKESEMLQLLEKLVNIDSGSNNKAGVDKVGEIVGQKFKELGFKVNVVPNIEVGNHLVIQHPDASHIDILIVAHMDTVFEDGTAKVRPFSIDQEKGRAYGPGVIDMKASLVSVLYALQALKDEGDAAYQNVRIVLNSDEEIGSRSSRGLIEEQARGISYALIMEPARKDGSLVTERRGSGRYKIEVQGLAAHSGIEPEKGRSAIEELAHKIVKLHELNDHEHGISVNVGIIEGGNAVNTISSSAIGHVDVRVATPEQASEMEHKIEEVCASTDVRGTKIEVTGDISRPPMLKNEKIAHLFQIVQEVGRELGMAIKDTKTGGGSDASFTAAMGIPTIDGLGPIGGGAHSEDEYLEIASLTERTRLLSKIIQRLHVYK